Protein AF-A0A286UQ82-F1 (afdb_monomer)

Secondary structure (DSSP, 8-state):
--HHHHHHHHH-SSHHHHHHHHHHHHHHHHTT---GGG---TTS-THHHHIIIIIHHHHHHHHHHHHHSSS-HHHHHHHTS-S-----PPPPHHHHHHHHHHHHHHHHHHHHHHHHHHHHHHH-TT-HHHHHHHHHHHHHHHHHHHHHHHHHHHHHS-TTTTT-GGG--HHHHIIIIIHHHHHHHHHHHHTTTTS---------PPPEEEEEEEEEESSHHHHHHHHHHHHHHHHHS---SSEEEEEEEEEE--HHHH--SS-TTT---TTTTSS-TTTHHHHHHHHS---SS---EEPTTS-EEPPP-EEEEEGGGS-SSPPTTEEEEEEPPP----EEEEEPTT----SSTTSPTTPEEE---HHHHHHHHHH-TTSEEE---S-HHHHHHHHHSTT-S-SEEEEEHHHHHHTT-GGG--EEE-TTT-PBPTTTT-EEEEEETT-HHHHHHHTTT--HHHHHHHHHHHHHHHHH-SSS---EEEEEEEEE--S--SS--EEEEEEEEEE-TTSS-EEEEEEEEEE-SHHHHHHHHHHHHHHHIIIIIHHHHHHHHHHHHHHHHHHHT--

Nearest PDB structures (foldseek):
  5m6r-assembly2_B  TM=8.788E-01  e=2.287E-31  Homo sapiens
  5m6r-assembly1_A  TM=8.544E-01  e=2.993E-31  Homo sapiens
  5m7f-assembly1_A  TM=8.660E-01  e=1.868E-30  Homo sapiens
  7ccx-assembly1_A  TM=8.580E-01  e=1.033E-30  Homo sapiens
  5m7f-assembly2_B  TM=8.679E-01  e=3.202E-30  Homo sapiens

Solvent-accessible surface area (backbone atoms only — not comparable to full-atom values): 31325 Å² total; per-residue (Å²): 130,67,71,66,60,57,49,55,75,74,70,62,93,47,70,70,58,47,49,53,56,51,35,52,53,52,51,60,54,48,78,75,45,99,49,85,89,66,63,92,37,79,66,45,47,68,57,50,32,52,43,51,56,42,52,46,21,51,64,34,31,46,56,28,53,29,33,76,47,74,81,16,43,58,50,54,58,58,46,71,51,72,71,92,76,89,71,92,65,83,58,55,73,66,60,42,49,52,50,53,52,52,23,49,52,31,31,50,51,15,48,45,46,40,48,50,56,50,48,44,47,71,76,38,77,89,37,50,51,60,40,38,52,58,48,48,54,52,50,48,56,49,43,53,48,37,54,51,47,33,51,52,50,49,68,71,36,58,84,90,51,52,87,35,74,92,67,51,42,73,53,46,40,50,50,39,58,50,33,51,53,52,39,50,51,48,54,36,54,74,71,35,59,94,47,80,72,64,64,85,63,88,52,92,59,76,37,52,75,47,75,42,24,39,27,31,48,62,48,72,65,43,46,54,52,42,50,54,53,44,52,52,50,51,70,74,44,62,73,45,86,68,37,28,66,43,74,47,79,46,67,44,80,33,67,52,71,73,56,53,79,70,58,65,79,66,57,63,38,65,103,72,72,28,48,38,36,74,40,54,64,58,53,55,48,48,68,50,77,83,65,86,74,88,64,72,46,66,46,99,88,69,51,66,55,56,78,38,54,34,36,48,41,56,39,53,64,50,51,76,68,70,61,91,63,48,39,81,45,25,30,29,67,57,47,62,44,41,33,22,38,28,56,24,82,93,58,91,56,60,52,78,86,61,53,57,83,64,40,27,36,26,41,58,45,60,36,58,48,6,40,41,30,53,80,40,71,54,51,36,77,40,77,55,59,63,57,73,69,54,40,51,50,47,34,60,34,86,92,39,80,32,51,26,34,62,44,53,42,38,63,32,44,74,66,74,42,51,85,58,55,52,36,80,39,44,73,90,63,33,49,24,53,49,32,37,47,22,38,27,33,36,27,52,59,86,42,61,72,60,44,59,58,24,60,83,48,42,25,65,71,38,38,34,50,37,36,14,39,36,30,19,45,53,69,66,55,88,56,77,82,65,33,49,23,33,50,74,49,72,49,69,54,92,65,99,48,88,72,62,38,25,40,38,36,42,36,44,34,36,35,25,82,78,20,82,49,72,35,75,53,73,52,76,48,78,36,61,46,66,65,46,23,29,48,54,15,35,51,51,28,54,50,43,43,78,64,55,30,48,64,44,54,54,50,51,53,51,54,48,53,53,50,47,52,54,57,74,66,57,132

pLDDT: mean 84.74, std 16.94, range [31.83, 98.81]

Mean predicted aligned error: 15.9 Å

Sequence (571 aa):
MNDKWAHIFWHSRDFKTVYSEVNSLCNVMCDRRQSEFCSHFAALPGFYNLLFLHLEPISTILPAVFTWSFPGATWFFNELIPGDVSGAGSLDPRSSMAVMQLTNCYLLLGLISSLVFRAIRDALPNDPAAQERILGASLTALAIADVTHIIVTLIGLPPSIRFSPQLWNSMTHGNITTVIFLLSGRLAWFWGIGRKRMSSTSGSEAPVKLTYTLASRASQLAQIQTFGVRDTLAAAFPATPAHSYEFETSFMRTAGDKNQTQALYVIGGGTSGGKSLWTDELEAALLRPPQSAREVTTSEDGESTARVDMLVHCLKDMPTSLPEGCELGAILEREDPVDSLVVKEGLPYKSLDDLPDGSVVGTSSIRRVAQLRRHYPKLQFQDVRGNLNTRLAKLDAPGGPYSALILAKAGMVRLGKGDRLTADLGAPILYYAVGQAALAVEIRTGDSAVKALCLALNHRPTELKCRAERALLRVLEGGCSVPVGVHTEYIQTSAPEEPPRGTLTITGTVTSLDGKQHVEHTLKEDIGSPEDAETVGSKLATILVNTGAKEILEEITRDKAAKQAAEAAKP

InterPro domains:
  IPR000860 Porphobilinogen deaminase [PR00151] (256-276)
  IPR000860 Porphobilinogen deaminase [PR00151] (468-485)
  IPR000860 Porphobilinogen deaminase [PTHR11557] (213-560)
  IPR000860 Porphobilinogen deaminase [TIGR00212] (214-545)
  IPR022417 Porphobilinogen deaminase, N-terminal [PF01379] (214-451)
  IPR022418 Porphobilinogen deaminase, C-terminal [PF03900] (464-544)
  IPR022419 Porphobilinogen deaminase, dipyrromethane cofactor binding site [PS00533] (469-485)
  IPR036803 Porphobilinogen deaminase, C-terminal domain superfamily [G3DSA:3.30.160.40] (459-561)
  IPR036803 Porphobilinogen deaminase, C-terminal domain superfamily [SSF54782] (458-559)
  IPR056121 Domain of unknown function DUF7704 [PF24803] (42-194)

Radius of gyration: 38.7 Å; Cα contacts (8 Å, |Δi|>4): 881; chains: 1; bounding box: 87×51×114 Å

Structure (mmCIF, N/CA/C/O backbone):
data_AF-A0A286UQ82-F1
#
_entry.id   AF-A0A286UQ82-F1
#
loop_
_atom_site.group_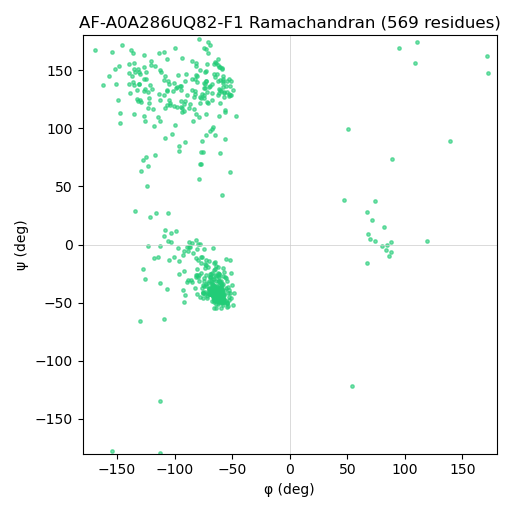PDB
_atom_site.id
_atom_site.type_symbol
_atom_site.label_atom_id
_atom_site.label_alt_id
_atom_site.label_comp_id
_atom_site.label_asym_id
_atom_site.label_entity_id
_atom_site.label_seq_id
_atom_site.pdbx_PDB_ins_code
_atom_site.Cartn_x
_atom_site.Cartn_y
_atom_site.Cartn_z
_atom_site.occupancy
_atom_site.B_iso_or_equiv
_atom_site.auth_seq_id
_atom_site.auth_comp_id
_atom_site.auth_asym_id
_atom_site.auth_atom_id
_atom_site.pdbx_PDB_model_num
ATOM 1 N N . MET A 1 1 ? 59.260 5.982 -42.348 1.00 38.00 1 MET A N 1
ATOM 2 C CA . MET A 1 1 ? 57.870 5.562 -42.061 1.00 38.00 1 MET A CA 1
ATOM 3 C C . MET A 1 1 ? 57.094 5.160 -43.321 1.00 38.00 1 MET A C 1
ATOM 5 O O . MET A 1 1 ? 56.106 4.473 -43.150 1.00 38.00 1 MET A O 1
ATOM 9 N N . ASN A 1 2 ? 57.536 5.486 -44.550 1.00 41.53 2 ASN A N 1
ATOM 10 C CA . ASN A 1 2 ? 56.749 5.252 -45.777 1.00 41.53 2 ASN A CA 1
ATOM 11 C C . ASN A 1 2 ? 56.875 3.851 -46.420 1.00 41.53 2 ASN A C 1
ATOM 13 O O . ASN A 1 2 ? 55.882 3.364 -46.948 1.00 41.53 2 ASN A O 1
ATOM 17 N N . ASP A 1 3 ? 58.010 3.148 -46.315 1.00 35.59 3 ASP A N 1
ATOM 18 C CA . ASP A 1 3 ? 58.195 1.901 -47.093 1.00 35.59 3 ASP A CA 1
ATOM 19 C C . ASP A 1 3 ? 57.484 0.663 -46.520 1.00 35.59 3 ASP A C 1
ATOM 21 O O . ASP A 1 3 ? 57.096 -0.236 -47.263 1.00 35.59 3 ASP A O 1
ATOM 25 N N . LYS A 1 4 ? 57.242 0.612 -45.202 1.00 42.62 4 LYS A N 1
ATOM 26 C CA . LYS A 1 4 ? 56.536 -0.523 -44.577 1.00 42.62 4 LYS A CA 1
ATOM 27 C C . LYS A 1 4 ? 55.039 -0.542 -44.892 1.00 42.62 4 LYS A C 1
ATOM 29 O O . LYS A 1 4 ? 54.479 -1.617 -45.064 1.00 42.62 4 LYS A O 1
ATOM 34 N N . TRP A 1 5 ? 54.397 0.622 -44.996 1.00 39.47 5 TRP A N 1
ATOM 35 C CA . TRP A 1 5 ? 52.961 0.703 -45.286 1.00 39.47 5 TRP A CA 1
ATOM 36 C C . TRP A 1 5 ? 52.648 0.294 -46.726 1.00 39.47 5 TRP A C 1
ATOM 38 O O . TRP A 1 5 ? 51.715 -0.471 -46.948 1.00 39.47 5 TRP A O 1
ATOM 48 N N . ALA A 1 6 ? 53.467 0.719 -47.693 1.00 38.84 6 ALA A N 1
ATOM 49 C CA . ALA A 1 6 ? 53.291 0.323 -49.089 1.00 38.84 6 ALA A CA 1
ATOM 50 C C . ALA A 1 6 ? 53.442 -1.199 -49.284 1.00 38.84 6 ALA A C 1
ATOM 52 O O . ALA A 1 6 ? 52.668 -1.809 -50.019 1.00 38.84 6 ALA A O 1
ATOM 53 N N . HIS A 1 7 ? 54.381 -1.832 -48.573 1.00 41.69 7 HIS A N 1
ATOM 54 C CA . HIS A 1 7 ? 54.649 -3.266 -48.706 1.00 41.69 7 HIS A CA 1
ATOM 55 C C . HIS A 1 7 ? 53.549 -4.162 -48.093 1.00 41.69 7 HIS A C 1
ATOM 57 O O . HIS A 1 7 ? 53.258 -5.228 -48.633 1.00 41.69 7 HIS A O 1
ATOM 63 N N . ILE A 1 8 ? 52.902 -3.733 -46.999 1.00 46.38 8 ILE A N 1
ATOM 64 C CA . ILE A 1 8 ? 51.798 -4.474 -46.350 1.00 46.38 8 ILE A CA 1
ATOM 65 C C . ILE A 1 8 ? 50.547 -4.503 -47.245 1.00 46.38 8 ILE A C 1
ATOM 67 O O . ILE A 1 8 ? 49.875 -5.533 -47.349 1.00 46.38 8 ILE A O 1
ATOM 71 N N . PHE A 1 9 ? 50.256 -3.391 -47.926 1.00 39.50 9 PHE A N 1
ATOM 72 C CA . PHE A 1 9 ? 49.055 -3.238 -48.750 1.00 39.50 9 PHE A CA 1
ATOM 73 C C . PHE A 1 9 ? 49.170 -3.848 -50.156 1.00 39.50 9 PHE A C 1
ATOM 75 O O . PHE A 1 9 ? 48.154 -4.267 -50.703 1.00 39.50 9 PHE A O 1
ATOM 82 N N . TRP A 1 10 ? 50.374 -3.929 -50.738 1.00 39.66 10 TRP A N 1
ATOM 83 C CA . TRP A 1 10 ? 50.552 -4.365 -52.133 1.00 39.66 10 TRP A CA 1
ATOM 84 C C . TRP A 1 10 ? 51.091 -5.794 -52.323 1.00 39.66 10 TRP A C 1
ATOM 86 O O . TRP A 1 10 ? 51.059 -6.289 -53.449 1.00 39.66 10 TRP A O 1
ATOM 96 N N . HIS A 1 11 ? 51.617 -6.472 -51.291 1.00 41.62 11 HIS A N 1
ATOM 97 C CA . HIS A 1 11 ? 52.274 -7.794 -51.439 1.00 41.62 11 HIS A CA 1
ATOM 98 C C . HIS A 1 11 ? 51.679 -8.933 -50.590 1.00 41.62 11 HIS A C 1
ATOM 100 O O . HIS A 1 11 ? 52.129 -10.077 -50.688 1.00 41.62 11 HIS A O 1
ATOM 106 N N . SER A 1 12 ? 50.657 -8.670 -49.779 1.00 41.25 12 SER A N 1
ATOM 107 C CA . SER A 1 12 ? 49.993 -9.682 -48.952 1.00 41.25 12 SER A CA 1
ATOM 108 C C . SER A 1 12 ? 48.899 -10.426 -49.740 1.00 41.25 12 SER A C 1
ATOM 110 O O . SER A 1 12 ? 48.103 -9.826 -50.456 1.00 41.25 12 SER A O 1
ATOM 112 N N . ARG A 1 13 ? 48.876 -11.766 -49.647 1.00 47.00 13 ARG A N 1
ATOM 113 C CA . ARG A 1 13 ? 47.967 -12.639 -50.426 1.00 47.00 13 ARG A CA 1
ATOM 114 C C . ARG A 1 13 ? 46.630 -12.971 -49.736 1.00 47.00 13 ARG A C 1
ATOM 116 O O . ARG A 1 13 ? 45.788 -13.595 -50.372 1.00 47.00 13 ARG A O 1
ATOM 123 N N . ASP A 1 14 ? 46.414 -12.568 -48.481 1.00 51.41 14 ASP A N 1
ATOM 124 C CA . ASP A 1 14 ? 45.139 -12.747 -47.764 1.00 51.41 14 ASP A CA 1
ATOM 125 C C . ASP A 1 14 ? 44.932 -11.635 -46.712 1.00 51.41 14 ASP A C 1
ATOM 127 O O . ASP A 1 14 ? 45.851 -11.261 -45.975 1.00 51.41 14 ASP A O 1
ATOM 131 N N . PHE A 1 15 ? 43.699 -11.126 -46.625 1.00 53.34 15 PHE A N 1
ATOM 132 C CA . PHE A 1 15 ? 43.232 -10.088 -45.701 1.00 53.34 15 PHE A CA 1
ATOM 133 C C . PHE A 1 15 ? 43.513 -10.434 -44.230 1.00 53.34 15 PHE A C 1
ATOM 135 O O . PHE A 1 15 ? 43.789 -9.545 -43.425 1.00 53.34 15 PHE A O 1
ATOM 142 N N . LYS A 1 16 ? 43.506 -11.725 -43.867 1.00 53.94 16 LYS A N 1
ATOM 143 C CA . LYS A 1 16 ? 43.851 -12.178 -42.506 1.00 53.94 16 LYS A CA 1
ATOM 144 C C . LYS A 1 16 ? 45.276 -11.804 -42.092 1.00 53.94 16 LYS A C 1
ATOM 146 O O . LYS A 1 16 ? 45.497 -11.452 -40.933 1.00 53.94 16 LYS A O 1
ATOM 151 N N . THR A 1 17 ? 46.229 -11.855 -43.020 1.00 58.38 17 THR A N 1
ATOM 152 C CA . THR A 1 17 ? 47.634 -11.513 -42.756 1.00 58.38 17 THR A CA 1
ATOM 153 C C . THR A 1 17 ? 47.796 -10.006 -42.568 1.00 58.38 17 THR A C 1
ATOM 155 O O . THR A 1 17 ? 48.399 -9.581 -41.585 1.00 58.38 17 THR A O 1
ATOM 158 N N . VAL A 1 18 ? 47.155 -9.201 -43.427 1.00 59.84 18 VAL A N 1
ATOM 159 C CA . VAL A 1 18 ? 47.114 -7.730 -43.298 1.00 59.84 18 VAL A CA 1
ATOM 160 C C . VAL A 1 18 ? 46.489 -7.315 -41.972 1.00 59.84 18 VAL A C 1
ATOM 162 O O . VAL A 1 18 ? 47.053 -6.499 -41.247 1.00 59.84 18 VAL A O 1
ATOM 165 N N . TYR A 1 19 ? 45.353 -7.921 -41.620 1.00 60.97 19 TYR A N 1
ATOM 166 C CA . TYR A 1 19 ? 44.682 -7.674 -40.349 1.00 60.97 19 TYR A CA 1
ATOM 167 C C . TYR A 1 19 ? 45.608 -7.962 -39.162 1.00 60.97 19 TYR A C 1
ATOM 169 O O . TYR A 1 19 ? 45.726 -7.136 -38.263 1.00 60.97 19 TYR A O 1
ATOM 177 N N . SER A 1 20 ? 46.292 -9.111 -39.157 1.00 59.41 20 SER A N 1
ATOM 178 C CA . SER A 1 20 ? 47.187 -9.504 -38.063 1.00 59.41 20 SER A CA 1
ATOM 179 C C . SER A 1 20 ? 48.362 -8.536 -37.884 1.00 59.41 20 SER A C 1
ATOM 181 O O . SER A 1 20 ? 48.696 -8.176 -36.753 1.00 59.41 20 SER A O 1
ATOM 183 N N . GLU A 1 21 ? 48.985 -8.093 -38.977 1.00 65.12 21 GLU A N 1
ATOM 184 C CA . GLU A 1 21 ? 50.125 -7.168 -38.937 1.00 65.12 21 GLU A CA 1
ATOM 185 C C . GLU A 1 21 ? 49.711 -5.755 -38.504 1.00 65.12 21 GLU A C 1
ATOM 187 O O . GLU A 1 21 ? 50.364 -5.152 -37.647 1.00 65.12 21 GLU A O 1
ATOM 192 N N . VAL A 1 22 ? 48.588 -5.249 -39.022 1.00 61.69 22 VAL A N 1
ATOM 193 C CA . VAL A 1 22 ? 48.052 -3.931 -38.647 1.00 61.69 22 VAL A CA 1
ATOM 194 C C . VAL A 1 22 ? 47.543 -3.937 -37.205 1.00 61.69 22 VAL A C 1
ATOM 196 O O . VAL A 1 22 ? 47.832 -3.011 -36.451 1.00 61.69 22 VAL A O 1
ATOM 199 N N . ASN A 1 23 ? 46.859 -4.999 -36.772 1.00 62.12 23 ASN A N 1
ATOM 200 C CA . ASN A 1 23 ? 46.368 -5.123 -35.399 1.00 62.12 23 ASN A CA 1
ATOM 201 C C . ASN A 1 23 ? 47.522 -5.226 -34.383 1.00 62.12 23 ASN A C 1
ATOM 203 O O . ASN A 1 23 ? 47.441 -4.651 -33.300 1.00 62.12 23 ASN A O 1
ATOM 207 N N . SER A 1 24 ? 48.625 -5.891 -34.747 1.00 59.91 24 SER A N 1
ATOM 208 C CA . SER A 1 24 ? 49.860 -5.909 -33.949 1.00 59.91 24 SER A CA 1
ATOM 209 C C . SER A 1 24 ? 50.455 -4.502 -33.785 1.00 59.91 24 SER A C 1
ATOM 211 O O . SER A 1 24 ? 50.777 -4.089 -32.671 1.00 59.91 24 SER A O 1
ATOM 213 N N . LEU A 1 25 ? 50.514 -3.714 -34.864 1.00 58.75 25 LEU A N 1
ATOM 214 C CA . LEU A 1 25 ? 50.971 -2.318 -34.824 1.00 58.75 25 LEU A CA 1
ATOM 215 C C . LEU A 1 25 ? 50.045 -1.414 -33.990 1.00 58.75 25 LEU A C 1
ATOM 217 O O . LEU A 1 25 ? 50.539 -0.604 -33.205 1.00 58.75 25 LEU A O 1
ATOM 221 N N . CYS A 1 26 ? 48.723 -1.574 -34.106 1.00 56.38 26 CYS A N 1
ATOM 222 C CA . CYS A 1 26 ? 47.745 -0.841 -33.296 1.00 56.38 26 CYS A CA 1
ATOM 223 C C . CYS A 1 26 ? 47.884 -1.158 -31.798 1.00 56.38 26 CYS A C 1
ATOM 225 O O . CYS A 1 26 ? 47.871 -0.242 -30.976 1.00 56.38 26 CYS A O 1
ATOM 227 N N . ASN A 1 27 ? 48.096 -2.430 -31.442 1.00 54.59 27 ASN A N 1
ATOM 228 C CA . ASN A 1 27 ? 48.325 -2.844 -30.055 1.00 54.59 27 ASN A CA 1
ATOM 229 C C . ASN A 1 27 ? 49.624 -2.246 -29.485 1.00 54.59 27 ASN A C 1
ATOM 231 O O . ASN A 1 27 ? 49.623 -1.739 -28.366 1.00 54.59 27 ASN A O 1
ATOM 235 N N . VAL A 1 28 ? 50.706 -2.209 -30.275 1.00 54.47 28 VAL A N 1
ATOM 236 C CA . VAL A 1 28 ? 51.981 -1.567 -29.889 1.00 54.47 28 VAL A CA 1
ATOM 237 C C . VAL A 1 28 ? 51.830 -0.049 -29.686 1.00 54.47 28 VAL A C 1
ATOM 239 O O . VAL A 1 28 ? 52.529 0.537 -28.856 1.00 54.47 28 VAL A O 1
ATOM 242 N N . MET A 1 29 ? 50.921 0.604 -30.417 1.00 46.66 29 MET A N 1
ATOM 243 C CA . MET A 1 29 ? 50.613 2.029 -30.238 1.00 46.66 29 MET A CA 1
ATOM 244 C C . MET A 1 29 ? 49.757 2.306 -28.989 1.00 46.66 29 MET A C 1
ATOM 246 O O . MET A 1 29 ? 49.991 3.324 -28.338 1.00 46.66 29 MET A O 1
ATOM 250 N N . CYS A 1 30 ? 48.831 1.410 -28.620 1.00 48.66 30 CYS A N 1
ATOM 251 C CA . CYS A 1 30 ? 48.037 1.523 -27.384 1.00 48.66 30 CYS A CA 1
ATOM 252 C C . CYS A 1 30 ? 48.893 1.365 -26.114 1.00 48.66 30 CYS A C 1
ATOM 254 O O . CYS A 1 30 ? 48.684 2.091 -25.147 1.00 48.66 30 CYS A O 1
ATOM 256 N N . ASP A 1 31 ? 49.892 0.477 -26.125 1.00 47.00 31 ASP A N 1
ATOM 257 C CA . ASP A 1 31 ? 50.702 0.160 -24.935 1.00 47.00 31 ASP A CA 1
ATOM 258 C C . ASP A 1 31 ? 51.701 1.279 -24.552 1.00 47.00 31 ASP A C 1
ATOM 260 O O . ASP A 1 31 ? 52.210 1.338 -23.435 1.00 47.00 31 ASP A O 1
ATOM 264 N N . ARG A 1 32 ? 51.989 2.216 -25.473 1.00 47.47 32 ARG A N 1
ATOM 265 C CA . ARG A 1 32 ? 52.981 3.296 -25.272 1.00 47.47 32 ARG A CA 1
ATOM 266 C C . ARG A 1 32 ? 52.403 4.664 -24.900 1.00 47.47 32 ARG A C 1
ATOM 268 O O . ARG A 1 32 ? 53.178 5.549 -24.537 1.00 47.47 32 ARG A O 1
ATOM 275 N N . ARG A 1 33 ? 51.086 4.878 -24.987 1.00 42.44 33 ARG A N 1
ATOM 276 C CA . ARG A 1 33 ? 50.417 6.114 -24.534 1.00 42.44 33 ARG A CA 1
ATOM 277 C C . ARG A 1 33 ? 49.015 5.782 -24.029 1.00 42.44 33 ARG A C 1
ATOM 279 O O . ARG A 1 33 ? 48.147 5.466 -24.837 1.00 42.44 33 ARG A O 1
ATOM 286 N N . GLN A 1 34 ? 48.778 5.941 -22.723 1.00 43.06 34 GLN A N 1
ATOM 287 C CA . GLN A 1 34 ? 47.429 6.070 -22.155 1.00 43.06 34 GLN A CA 1
ATOM 288 C C . GLN A 1 34 ? 46.719 7.248 -22.844 1.00 43.06 34 GLN A C 1
ATOM 290 O O . GLN A 1 34 ? 46.883 8.399 -22.454 1.00 43.06 34 GLN A O 1
ATOM 295 N N . SER A 1 35 ? 46.001 6.982 -23.930 1.00 40.84 35 SER A N 1
ATOM 296 C CA . SER A 1 35 ? 45.290 7.990 -24.714 1.00 40.84 35 SER A CA 1
ATOM 297 C C . SER A 1 35 ? 43.895 7.484 -25.057 1.00 40.84 35 SER A C 1
ATOM 299 O O . SER A 1 35 ? 43.681 6.278 -25.195 1.00 40.84 35 SER A O 1
ATOM 301 N N . GLU A 1 36 ? 42.950 8.412 -25.209 1.00 43.34 36 GLU A N 1
ATOM 302 C CA . GLU A 1 36 ? 41.527 8.184 -25.515 1.00 43.34 36 GLU A CA 1
ATOM 303 C C . GLU A 1 36 ? 41.261 7.282 -26.739 1.00 43.34 36 GLU A C 1
ATOM 305 O O . GLU A 1 36 ? 40.150 6.780 -26.904 1.00 43.34 36 GLU A O 1
ATOM 310 N N . PHE A 1 37 ? 42.277 7.009 -27.565 1.00 42.56 37 PHE A N 1
ATOM 311 C CA . PHE A 1 37 ? 42.240 6.023 -28.651 1.00 42.56 37 PHE A CA 1
ATOM 312 C C . PHE A 1 37 ? 42.003 4.579 -28.181 1.00 42.56 37 PHE A C 1
ATOM 314 O O . PHE A 1 37 ? 41.588 3.742 -28.977 1.00 42.56 37 PHE A O 1
ATOM 321 N N . CYS A 1 38 ? 42.241 4.281 -26.901 1.00 44.94 38 CYS A N 1
ATOM 322 C CA . CYS A 1 38 ? 42.129 2.937 -26.334 1.00 44.94 38 CYS A CA 1
ATOM 323 C C . CYS A 1 38 ? 40.863 2.756 -25.462 1.00 44.94 38 CYS A C 1
ATOM 325 O O . CYS A 1 38 ? 40.851 1.952 -24.531 1.00 44.94 38 CYS A O 1
ATOM 327 N N . SER A 1 39 ? 39.783 3.508 -25.725 1.00 52.94 39 SER A N 1
ATOM 328 C CA . SER A 1 39 ? 38.489 3.263 -25.067 1.00 52.94 39 SER A CA 1
ATOM 329 C C . SER A 1 39 ? 37.975 1.862 -25.423 1.00 52.94 39 SER A C 1
ATOM 331 O O . SER A 1 39 ? 37.923 1.519 -26.607 1.00 52.94 39 SER A O 1
ATOM 333 N N . HIS A 1 40 ? 37.573 1.064 -24.432 1.00 63.44 40 HIS A N 1
ATOM 334 C CA . HIS A 1 40 ? 37.078 -0.298 -24.642 1.00 63.44 40 HIS A CA 1
ATOM 335 C C . HIS A 1 40 ? 35.759 -0.286 -25.439 1.00 63.44 40 HIS A C 1
ATOM 337 O O . HIS A 1 40 ? 34.685 -0.119 -24.872 1.00 63.44 40 HIS A O 1
ATOM 343 N N . PHE A 1 41 ? 35.832 -0.441 -26.766 1.00 77.62 41 PHE A N 1
ATOM 344 C CA . PHE A 1 41 ? 34.660 -0.572 -27.634 1.00 77.62 41 PHE A CA 1
ATOM 345 C C . PHE A 1 41 ? 34.557 -2.007 -28.148 1.00 77.62 41 PHE A C 1
ATOM 347 O O . PHE A 1 41 ? 35.132 -2.369 -29.174 1.00 77.62 41 PHE A O 1
ATOM 354 N N . ALA A 1 42 ? 33.823 -2.833 -27.408 1.00 78.88 42 ALA A N 1
ATOM 355 C CA . ALA A 1 42 ? 33.765 -4.273 -27.635 1.00 78.88 42 ALA A CA 1
ATOM 356 C C . ALA A 1 42 ? 33.243 -4.657 -29.036 1.00 78.88 42 ALA A C 1
ATOM 358 O O . ALA A 1 42 ? 33.724 -5.624 -29.626 1.00 78.88 42 ALA A O 1
ATOM 359 N N . ALA A 1 43 ? 32.304 -3.883 -29.592 1.00 83.50 43 ALA A N 1
ATOM 360 C CA . ALA A 1 43 ? 31.719 -4.142 -30.910 1.00 83.50 43 ALA A CA 1
ATOM 361 C C . ALA A 1 43 ? 32.584 -3.670 -32.105 1.00 83.50 43 ALA A C 1
ATOM 363 O O . ALA A 1 43 ? 32.449 -4.204 -33.211 1.00 83.50 43 ALA A O 1
ATOM 364 N N . LEU A 1 44 ? 33.511 -2.726 -31.895 1.00 85.75 44 LEU A N 1
ATOM 365 C CA . LEU A 1 44 ? 34.484 -2.252 -32.892 1.00 85.75 44 LEU A CA 1
ATOM 366 C C . LEU A 1 44 ? 35.914 -2.324 -32.329 1.00 85.75 44 LEU A C 1
ATOM 368 O O . LEU A 1 44 ? 36.501 -1.289 -32.005 1.00 85.75 44 LEU A O 1
ATOM 372 N N . PRO A 1 45 ? 36.493 -3.531 -32.195 1.00 85.62 45 PRO A N 1
ATOM 373 C CA . PRO A 1 45 ? 37.821 -3.692 -31.620 1.00 85.62 45 PRO A CA 1
ATOM 374 C C . PRO A 1 45 ? 38.940 -3.414 -32.636 1.00 85.62 45 PRO A C 1
ATOM 376 O O . PRO A 1 45 ? 38.780 -3.621 -33.843 1.00 85.62 45 PRO A O 1
ATOM 379 N N . GLY A 1 46 ? 40.106 -3.009 -32.122 1.00 84.94 46 GLY A N 1
ATOM 380 C CA . GLY A 1 46 ? 41.379 -3.001 -32.851 1.00 84.94 46 GLY A CA 1
ATOM 381 C C . GLY A 1 46 ? 41.331 -2.248 -34.183 1.00 84.94 46 GLY A C 1
ATOM 382 O O . GLY A 1 46 ? 40.995 -1.066 -34.233 1.00 84.94 46 GLY A O 1
ATOM 383 N N . PHE A 1 47 ? 41.653 -2.945 -35.275 1.00 85.75 47 PHE A N 1
ATOM 384 C CA . PHE A 1 47 ? 41.664 -2.380 -36.629 1.00 85.75 47 PHE A CA 1
ATOM 385 C C . PHE A 1 47 ? 40.328 -1.742 -37.047 1.00 85.75 47 PHE A C 1
ATOM 387 O O . PHE A 1 47 ? 40.334 -0.697 -37.695 1.00 85.75 47 PHE A O 1
ATOM 394 N N . TYR A 1 48 ? 39.184 -2.313 -36.654 1.00 89.81 48 TYR A N 1
ATOM 395 C CA . TYR A 1 48 ? 37.874 -1.756 -37.012 1.00 89.81 48 TYR A CA 1
ATOM 396 C C . TYR A 1 48 ? 37.608 -0.413 -36.340 1.00 89.81 48 TYR A C 1
ATOM 398 O O . TYR A 1 48 ? 36.971 0.453 -36.935 1.00 89.81 48 TYR A O 1
ATOM 406 N N . ASN A 1 49 ? 38.133 -0.230 -35.126 1.00 87.88 49 ASN A N 1
ATOM 407 C CA . ASN A 1 49 ? 38.098 1.048 -34.428 1.00 87.88 49 ASN A CA 1
ATOM 408 C C . ASN A 1 49 ? 38.815 2.119 -35.257 1.00 87.88 49 ASN A C 1
ATOM 410 O O . ASN A 1 49 ? 38.221 3.124 -35.637 1.00 87.88 49 ASN A O 1
ATOM 414 N N . LEU A 1 50 ? 40.072 1.850 -35.621 1.00 88.31 50 LEU A N 1
ATOM 415 C CA . LEU A 1 50 ? 40.883 2.759 -36.425 1.00 88.31 50 LEU A CA 1
ATOM 416 C C . LEU A 1 50 ? 40.221 3.060 -37.775 1.00 88.31 50 LEU A C 1
ATOM 418 O O . LEU A 1 50 ? 40.154 4.217 -38.192 1.00 88.31 50 LEU A O 1
ATOM 422 N N . LEU A 1 51 ? 39.719 2.027 -38.450 1.00 90.56 51 LEU A N 1
ATOM 423 C CA . LEU A 1 51 ? 39.133 2.167 -39.773 1.00 90.56 51 LEU A CA 1
ATOM 424 C C . LEU A 1 51 ? 37.850 3.006 -39.742 1.00 90.56 51 LEU A C 1
ATOM 426 O O . LEU A 1 51 ? 37.773 4.012 -40.442 1.00 90.56 51 LEU A O 1
ATOM 430 N N . PHE A 1 52 ? 36.871 2.629 -38.917 1.00 91.25 52 PHE A N 1
ATOM 431 C CA . PHE A 1 52 ? 35.519 3.193 -38.987 1.00 91.25 52 PHE A CA 1
ATOM 432 C C . PHE A 1 52 ? 35.289 4.415 -38.092 1.00 91.25 52 PHE A C 1
ATOM 434 O O . PHE A 1 52 ? 34.410 5.217 -38.392 1.00 91.25 52 PHE A O 1
ATOM 441 N N . LEU A 1 53 ? 36.070 4.609 -37.022 1.00 89.00 53 LEU A N 1
ATOM 442 C CA . LEU A 1 53 ? 35.932 5.790 -36.150 1.00 89.00 53 LEU A CA 1
ATOM 443 C C . LEU A 1 53 ? 36.892 6.925 -36.486 1.00 89.00 53 LEU A C 1
ATOM 445 O O . LEU A 1 53 ? 36.716 8.038 -35.975 1.00 89.00 53 LEU A O 1
ATOM 449 N N . HIS A 1 54 ? 37.912 6.652 -37.301 1.00 88.25 54 HIS A N 1
ATOM 450 C CA . HIS A 1 54 ? 38.952 7.625 -37.610 1.00 88.25 54 HIS A CA 1
ATOM 451 C C . HIS A 1 54 ? 39.193 7.749 -39.112 1.00 88.25 54 HIS A C 1
ATOM 453 O O . HIS A 1 54 ? 38.898 8.801 -39.674 1.00 88.25 54 HIS A O 1
ATOM 459 N N . LEU A 1 55 ? 39.696 6.703 -39.776 1.00 90.62 55 LEU A N 1
ATOM 460 C CA . LEU A 1 55 ? 40.126 6.813 -41.175 1.00 90.62 55 LEU A CA 1
ATOM 461 C C . LEU A 1 55 ? 38.967 7.123 -42.126 1.00 90.62 55 LEU A C 1
ATOM 463 O O . LEU A 1 55 ? 39.071 8.042 -42.939 1.00 90.62 55 LEU A O 1
ATOM 467 N N . GLU A 1 56 ? 37.856 6.401 -42.000 1.00 92.75 56 GLU A N 1
ATOM 468 C CA . GLU A 1 56 ? 36.677 6.622 -42.832 1.00 92.75 56 GLU A CA 1
ATOM 469 C C . GLU A 1 56 ? 36.063 8.014 -42.606 1.00 92.75 56 GLU A C 1
ATOM 471 O O . GLU A 1 56 ? 35.989 8.763 -43.585 1.00 92.75 56 GLU A O 1
ATOM 476 N N . PRO A 1 57 ? 35.718 8.435 -41.368 1.00 92.75 57 PRO A N 1
ATOM 477 C CA . PRO A 1 57 ? 35.226 9.787 -41.122 1.00 92.75 57 PRO A CA 1
ATOM 478 C C . PRO A 1 57 ? 36.132 10.868 -41.706 1.00 92.75 57 PRO A C 1
ATOM 480 O O . PRO A 1 57 ? 35.648 11.744 -42.418 1.00 92.75 57 PRO A O 1
ATOM 483 N N . ILE A 1 58 ? 37.450 10.773 -41.502 1.00 90.69 58 ILE A N 1
ATOM 484 C CA . ILE A 1 58 ? 38.408 11.729 -42.074 1.00 90.69 58 ILE A CA 1
ATOM 485 C C . ILE A 1 58 ? 38.291 11.756 -43.603 1.00 90.69 58 ILE A C 1
ATOM 487 O O . ILE A 1 58 ? 38.150 12.831 -44.184 1.00 90.69 58 ILE A O 1
ATOM 491 N N . SER A 1 59 ? 38.286 10.590 -44.257 1.00 91.00 59 SER A N 1
ATOM 492 C CA . SER A 1 59 ? 38.193 10.505 -45.720 1.00 91.00 59 SER A CA 1
ATOM 493 C C . SER A 1 59 ? 36.894 11.098 -46.284 1.00 91.00 59 SER A C 1
ATOM 495 O O . SER A 1 59 ? 36.925 11.725 -47.338 1.00 91.00 59 SER A O 1
ATOM 497 N N . THR A 1 60 ? 35.776 10.968 -45.563 1.00 90.62 60 THR A N 1
ATOM 498 C CA . THR A 1 60 ? 34.465 11.508 -45.974 1.00 90.62 60 THR A CA 1
ATOM 499 C C . THR A 1 60 ? 34.297 13.001 -45.677 1.00 90.62 60 THR A C 1
ATOM 501 O O . THR A 1 60 ? 33.576 13.696 -46.387 1.00 90.62 60 THR A O 1
ATOM 504 N N . ILE A 1 61 ? 35.003 13.535 -44.675 1.00 93.00 61 ILE A N 1
ATOM 505 C CA . ILE A 1 61 ? 34.932 14.955 -44.294 1.00 93.00 61 ILE A CA 1
ATOM 506 C C . ILE A 1 61 ? 35.822 15.826 -45.191 1.00 93.00 61 ILE A C 1
ATOM 508 O O . ILE A 1 61 ? 35.440 16.944 -45.543 1.00 93.00 61 ILE A O 1
ATOM 512 N N . LEU A 1 62 ? 37.000 15.330 -45.584 1.00 91.00 62 LEU A N 1
ATOM 513 C CA . LEU A 1 62 ? 37.979 16.090 -46.373 1.00 91.00 62 LEU A CA 1
ATOM 514 C C . LEU A 1 62 ? 37.418 16.706 -47.674 1.00 91.00 62 LEU A C 1
ATOM 516 O O . LEU A 1 62 ? 37.712 17.877 -47.925 1.00 91.00 62 LEU A O 1
ATOM 520 N N . PRO A 1 63 ? 36.578 16.015 -48.473 1.00 89.75 63 PRO A N 1
ATOM 521 C CA . PRO A 1 63 ? 35.907 16.603 -49.633 1.00 89.75 63 PRO A CA 1
ATOM 522 C C . PRO A 1 63 ? 35.155 17.908 -49.347 1.00 89.75 63 PRO A C 1
ATOM 524 O O . PRO A 1 63 ? 35.244 18.845 -50.140 1.00 89.75 63 PRO A O 1
ATOM 527 N N . ALA A 1 64 ? 34.449 17.998 -48.215 1.00 91.62 64 ALA A N 1
ATOM 528 C CA . ALA A 1 64 ? 33.739 19.213 -47.811 1.00 91.62 64 ALA A CA 1
ATOM 529 C C . ALA A 1 64 ? 34.710 20.352 -47.512 1.00 91.62 64 ALA A C 1
ATOM 531 O O . ALA A 1 64 ? 34.528 21.467 -47.995 1.00 91.62 64 ALA A O 1
ATOM 532 N N . VAL A 1 65 ? 35.793 20.050 -46.792 1.00 89.69 65 VAL A N 1
ATOM 533 C CA . VAL A 1 65 ? 36.835 21.031 -46.467 1.00 89.69 65 VAL A CA 1
ATOM 534 C C . VAL A 1 65 ? 37.478 21.585 -47.741 1.00 89.69 65 VAL A C 1
ATOM 536 O O . VAL A 1 65 ? 37.572 22.802 -47.893 1.00 89.69 65 VAL A O 1
ATOM 539 N N . PHE A 1 66 ? 37.866 20.715 -48.678 1.00 89.56 66 PHE A N 1
ATOM 540 C CA . PHE A 1 66 ? 38.488 21.129 -49.940 1.00 89.56 66 PHE A CA 1
ATOM 541 C C . PHE A 1 66 ? 37.531 21.885 -50.859 1.00 89.56 66 PHE A C 1
ATOM 543 O O . PHE A 1 66 ? 37.960 22.812 -51.541 1.00 89.56 66 PHE A O 1
ATOM 550 N N . THR A 1 67 ? 36.245 21.533 -50.854 1.00 89.94 67 THR A N 1
ATOM 551 C CA . THR A 1 67 ? 35.224 22.190 -51.684 1.00 89.94 67 THR A CA 1
ATOM 552 C C . THR A 1 67 ? 34.855 23.576 -51.162 1.00 89.94 67 THR A C 1
ATOM 554 O O . THR A 1 67 ? 34.680 24.498 -51.958 1.00 89.94 67 THR A O 1
ATOM 557 N N . TRP A 1 68 ? 34.737 23.739 -49.841 1.00 87.06 68 TRP A N 1
ATOM 558 C CA . TRP A 1 68 ? 34.383 25.015 -49.205 1.00 87.06 68 TRP A CA 1
ATOM 559 C C . TRP A 1 68 ? 35.555 25.984 -49.090 1.00 87.06 68 TRP A C 1
ATOM 561 O O . TRP A 1 68 ? 35.346 27.193 -49.036 1.00 87.06 68 TRP A O 1
ATOM 571 N N . SER A 1 69 ? 36.770 25.446 -49.014 1.00 87.75 69 SER A N 1
ATOM 572 C CA . SER A 1 69 ? 37.997 26.223 -48.854 1.00 87.75 69 SER A CA 1
ATOM 573 C C . SER A 1 69 ? 38.851 26.115 -50.121 1.00 87.75 69 SER A C 1
ATOM 575 O O . SER A 1 69 ? 38.354 26.255 -51.234 1.00 87.75 69 SER A O 1
ATOM 577 N N . PHE A 1 70 ? 40.152 25.881 -49.964 1.00 82.81 70 PHE A N 1
ATOM 578 C CA . PHE A 1 70 ? 41.073 25.600 -51.053 1.00 82.81 70 PHE A CA 1
ATOM 579 C C . PHE A 1 70 ? 41.212 24.075 -51.230 1.00 82.81 70 PHE A C 1
ATOM 581 O O . PHE A 1 70 ? 41.372 23.391 -50.213 1.00 82.81 70 PHE A O 1
ATOM 588 N N . PRO A 1 71 ? 41.193 23.526 -52.465 1.00 85.38 71 PRO A N 1
ATOM 589 C CA . PRO A 1 71 ? 41.263 24.215 -53.767 1.00 85.38 71 PRO A CA 1
ATOM 590 C C . PRO A 1 71 ? 39.924 24.702 -54.368 1.00 85.38 71 PRO A C 1
ATOM 592 O O . PRO A 1 71 ? 39.930 25.347 -55.416 1.00 85.38 71 PRO A O 1
ATOM 595 N N . GLY A 1 72 ? 38.789 24.436 -53.716 1.00 88.31 72 GLY A N 1
ATOM 596 C CA . GLY A 1 72 ? 37.462 24.955 -54.070 1.00 88.31 72 GLY A CA 1
ATOM 597 C C . GLY A 1 72 ? 36.615 24.031 -54.955 1.00 88.31 72 GLY A C 1
ATOM 598 O O . GLY A 1 72 ? 37.091 23.040 -55.512 1.00 88.31 72 GLY A O 1
ATOM 599 N N . ALA A 1 73 ? 35.332 24.375 -55.110 1.00 89.31 73 ALA A N 1
ATOM 600 C CA . ALA A 1 73 ? 34.342 23.560 -55.825 1.00 89.31 73 ALA A CA 1
ATOM 601 C C . ALA A 1 73 ? 34.686 23.282 -57.299 1.00 89.31 73 ALA A C 1
ATOM 603 O O . ALA A 1 73 ? 34.450 22.176 -57.781 1.00 89.31 73 ALA A O 1
ATOM 604 N N . THR A 1 74 ? 35.282 24.246 -58.008 1.00 88.25 74 THR A N 1
ATOM 605 C CA . THR A 1 74 ? 35.710 24.067 -59.407 1.00 88.25 74 THR A CA 1
ATOM 606 C C . THR A 1 74 ? 36.781 22.990 -59.545 1.00 88.25 74 THR A C 1
ATOM 608 O O . THR A 1 74 ? 36.704 22.159 -60.445 1.00 88.25 74 THR A O 1
ATOM 611 N N . TRP A 1 75 ? 37.765 22.972 -58.641 1.00 88.12 75 TRP A N 1
ATOM 612 C CA . TRP A 1 75 ? 38.786 21.928 -58.635 1.00 88.12 75 TRP A CA 1
ATOM 613 C C . TRP A 1 75 ? 38.167 20.566 -58.328 1.00 88.12 75 TRP A C 1
ATOM 615 O O . TRP A 1 75 ? 38.392 19.615 -59.070 1.00 88.12 75 TRP A O 1
ATOM 625 N N . PHE A 1 76 ? 37.326 20.495 -57.290 1.00 88.94 76 PHE A N 1
ATOM 626 C CA . PHE A 1 76 ? 36.665 19.249 -56.906 1.00 88.94 76 PHE A CA 1
ATOM 627 C C . PHE A 1 76 ? 35.851 18.660 -58.065 1.00 88.94 76 PHE A C 1
ATOM 629 O O . PHE A 1 76 ? 35.928 17.465 -58.325 1.00 88.94 76 PHE A O 1
ATOM 636 N N . PHE A 1 77 ? 35.113 19.501 -58.794 1.00 88.75 77 PHE A N 1
ATOM 637 C CA . PHE A 1 77 ? 34.339 19.076 -59.959 1.00 88.75 77 PHE A CA 1
ATOM 638 C C . PHE A 1 77 ? 35.216 18.485 -61.068 1.00 88.75 77 PHE A C 1
ATOM 640 O O . PHE A 1 77 ? 34.879 17.440 -61.619 1.00 88.75 77 PHE A O 1
ATOM 647 N N . ASN A 1 78 ? 36.349 19.120 -61.373 1.00 86.69 78 ASN A N 1
ATOM 648 C CA . ASN A 1 78 ? 37.257 18.647 -62.420 1.00 86.69 78 ASN A CA 1
ATOM 649 C C . ASN A 1 78 ? 37.945 17.327 -62.050 1.00 86.69 78 ASN A C 1
ATOM 651 O O . ASN A 1 78 ? 38.256 16.532 -62.929 1.00 86.69 78 ASN A O 1
ATOM 655 N N . GLU A 1 79 ? 38.140 17.064 -60.761 1.00 88.50 79 GLU A N 1
ATOM 656 C CA . GLU A 1 79 ? 38.703 15.799 -60.292 1.00 88.50 79 GLU A CA 1
ATOM 657 C C . GLU A 1 79 ? 37.702 14.629 -60.341 1.00 88.50 79 GLU A C 1
ATOM 659 O O . GLU A 1 79 ? 38.120 13.479 -60.206 1.00 88.50 79 GLU A O 1
ATOM 664 N N . LEU A 1 80 ? 36.400 14.862 -60.570 1.00 87.50 80 LEU A N 1
ATOM 665 C CA . LEU A 1 80 ? 35.399 13.781 -60.610 1.00 87.50 80 LEU A CA 1
ATOM 666 C C . LEU A 1 80 ? 35.662 12.758 -61.725 1.00 87.50 80 LEU A C 1
ATOM 668 O O . LEU A 1 80 ? 35.284 11.595 -61.577 1.00 87.50 80 LEU A O 1
ATOM 672 N N . ILE A 1 81 ? 36.299 13.169 -62.829 1.00 85.50 81 ILE A N 1
ATOM 673 C CA . ILE A 1 81 ? 36.653 12.299 -63.957 1.00 85.50 81 ILE A CA 1
ATOM 674 C C . ILE A 1 81 ? 38.116 12.558 -64.356 1.00 85.50 81 ILE A C 1
ATOM 676 O O . ILE A 1 81 ? 38.452 13.695 -64.677 1.00 85.50 81 ILE A O 1
ATOM 680 N N . PRO A 1 82 ? 38.984 11.529 -64.410 1.00 83.62 82 PRO A N 1
ATOM 681 C CA . PRO A 1 82 ? 40.365 11.694 -64.859 1.00 83.62 82 PRO A CA 1
ATOM 682 C C . PRO A 1 82 ? 40.446 12.166 -66.320 1.00 83.62 82 PRO A C 1
ATOM 684 O O . PRO A 1 82 ? 39.867 11.540 -67.211 1.00 83.62 82 PRO A O 1
ATOM 687 N N . GLY A 1 83 ? 41.204 13.232 -66.582 1.00 74.69 83 GLY A N 1
ATOM 688 C CA . GLY A 1 83 ? 41.464 13.733 -67.934 1.00 74.69 83 GLY A CA 1
ATOM 689 C C . GLY A 1 83 ? 42.182 15.085 -67.952 1.00 74.69 83 GLY A C 1
ATOM 690 O O . GLY A 1 83 ? 42.190 15.808 -66.958 1.00 74.69 83 GLY A O 1
ATOM 691 N N . ASP A 1 84 ? 42.779 15.428 -69.096 1.00 57.28 84 ASP A N 1
ATOM 692 C CA . ASP A 1 84 ? 43.433 16.722 -69.324 1.00 57.28 84 ASP A CA 1
ATOM 693 C C . ASP A 1 84 ? 42.370 17.803 -69.566 1.00 57.28 84 ASP A C 1
ATOM 695 O O . ASP A 1 84 ? 41.953 18.056 -70.698 1.00 57.28 84 ASP A O 1
ATOM 699 N N . VAL A 1 85 ? 41.901 18.449 -68.498 1.00 57.50 85 VAL A N 1
ATOM 700 C CA . VAL A 1 85 ? 41.108 19.679 -68.625 1.00 57.50 85 VAL A CA 1
ATOM 701 C C . VAL A 1 85 ? 42.041 20.870 -68.459 1.00 57.50 85 VAL A C 1
ATOM 703 O O . VAL A 1 85 ? 42.151 21.497 -67.406 1.00 57.50 85 VAL A O 1
ATOM 706 N N . SER A 1 86 ? 42.739 21.187 -69.544 1.00 49.41 86 SER A N 1
ATOM 707 C CA . SER A 1 86 ? 43.343 22.499 -69.738 1.00 49.41 86 SER A CA 1
ATOM 708 C C . SER A 1 86 ? 42.209 23.525 -69.892 1.00 49.41 86 SER A C 1
ATOM 710 O O . SER A 1 86 ? 41.607 23.631 -70.955 1.00 49.41 86 SER A O 1
ATOM 712 N N . GLY A 1 87 ? 41.895 24.277 -68.830 1.00 52.84 87 GLY A N 1
ATOM 713 C CA . GLY A 1 87 ? 41.023 25.459 -68.914 1.00 52.84 87 GLY A CA 1
ATOM 714 C C . GLY A 1 87 ? 40.035 25.612 -67.760 1.00 52.84 87 GLY A C 1
ATOM 715 O O . GLY A 1 87 ? 38.890 25.182 -67.842 1.00 52.84 87 GLY A O 1
ATOM 716 N N . ALA A 1 88 ? 40.462 26.289 -66.695 1.00 53.47 88 ALA A N 1
ATOM 717 C CA . ALA A 1 88 ? 39.597 26.728 -65.607 1.00 53.47 88 ALA A CA 1
ATOM 718 C C . ALA A 1 88 ? 38.616 27.818 -66.085 1.00 53.47 88 ALA A C 1
ATOM 720 O O . ALA A 1 88 ? 38.969 28.994 -66.167 1.00 53.47 88 ALA A O 1
ATOM 721 N N . GLY A 1 89 ? 37.375 27.429 -66.374 1.00 64.94 89 GLY A N 1
ATOM 722 C CA . GLY A 1 89 ? 36.218 28.317 -66.268 1.00 64.94 89 GLY A CA 1
ATOM 723 C C . GLY A 1 89 ? 35.628 28.219 -64.861 1.00 64.94 89 GLY A C 1
ATOM 724 O O . GLY A 1 89 ? 35.678 27.155 -64.243 1.00 64.94 89 GLY A O 1
ATOM 725 N N . SER A 1 90 ? 35.070 29.306 -64.325 1.00 76.06 90 SER A N 1
ATOM 726 C CA . SER A 1 90 ? 34.233 29.213 -63.123 1.00 76.06 90 SER A CA 1
ATOM 727 C C . SER A 1 90 ? 33.043 28.295 -63.412 1.00 76.06 90 SER A C 1
ATOM 729 O O . SER A 1 90 ? 32.382 28.488 -64.434 1.00 76.06 90 SER A O 1
ATOM 731 N N . LEU A 1 91 ? 32.755 27.337 -62.525 1.00 83.56 91 LEU A N 1
ATOM 732 C CA . LEU A 1 91 ? 31.529 26.540 -62.613 1.00 83.56 91 LEU A CA 1
ATOM 733 C C . LEU A 1 91 ? 30.308 27.455 -62.706 1.00 83.56 91 LEU A C 1
ATOM 735 O O . LEU A 1 91 ? 30.247 28.489 -62.034 1.00 83.56 91 LEU A O 1
ATOM 739 N N . ASP A 1 92 ? 29.313 27.059 -63.497 1.00 90.06 92 ASP A N 1
ATOM 740 C CA . ASP A 1 92 ? 28.032 27.747 -63.455 1.00 90.06 92 ASP A CA 1
ATOM 741 C C . ASP A 1 92 ? 27.417 27.622 -62.040 1.00 90.06 92 ASP A C 1
ATOM 743 O O . ASP A 1 92 ? 27.683 26.645 -61.323 1.00 90.06 92 ASP A O 1
ATOM 747 N N . PRO A 1 93 ? 26.580 28.584 -61.607 1.00 89.06 93 PRO A N 1
ATOM 748 C CA . PRO A 1 93 ? 26.045 28.586 -60.248 1.00 89.06 93 PRO A CA 1
ATOM 749 C C . PRO A 1 93 ? 25.291 27.308 -59.853 1.00 89.06 93 PRO A C 1
ATOM 751 O O . PRO A 1 93 ? 25.277 26.959 -58.673 1.00 89.06 93 PRO A O 1
ATOM 754 N N . ARG A 1 94 ? 24.679 26.587 -60.808 1.00 91.62 94 ARG A N 1
ATOM 755 C CA . ARG A 1 94 ? 23.938 25.350 -60.514 1.00 91.62 94 ARG A CA 1
ATOM 756 C C . ARG A 1 94 ? 24.895 24.198 -60.236 1.00 91.62 94 ARG A C 1
ATOM 758 O O . ARG A 1 94 ? 24.710 23.506 -59.239 1.00 91.62 94 ARG A O 1
ATOM 765 N N . SER A 1 95 ? 25.929 24.031 -61.059 1.00 89.38 95 SER A N 1
ATOM 766 C CA . SER A 1 95 ? 26.961 23.008 -60.842 1.00 89.38 95 SER A CA 1
ATOM 767 C C . SER A 1 95 ? 27.746 23.263 -59.557 1.00 89.38 95 SER A C 1
ATOM 769 O O . SER A 1 95 ? 27.977 22.337 -58.783 1.00 89.38 95 SER A O 1
ATOM 771 N N . SER A 1 96 ? 28.077 24.527 -59.274 1.00 89.06 96 SER A N 1
ATOM 772 C CA . SER A 1 96 ? 28.730 24.917 -58.017 1.00 89.06 96 SER A CA 1
ATOM 773 C C . SER A 1 96 ? 27.875 24.549 -56.796 1.00 89.06 96 SER A C 1
ATOM 775 O O . SER A 1 96 ? 28.344 23.874 -55.880 1.00 89.06 96 SER A O 1
ATOM 777 N N . MET A 1 97 ? 26.585 24.899 -56.818 1.00 91.31 97 MET A N 1
ATOM 778 C CA . MET A 1 97 ? 25.651 24.551 -55.745 1.00 91.31 97 MET A CA 1
ATOM 779 C C . MET A 1 97 ? 25.491 23.033 -55.580 1.00 91.31 97 MET A C 1
ATOM 781 O O . MET A 1 97 ? 25.497 22.549 -54.449 1.00 91.31 97 MET A O 1
ATOM 785 N N . ALA A 1 98 ? 25.397 22.277 -56.678 1.00 92.00 98 ALA A N 1
ATOM 786 C CA . ALA A 1 98 ? 25.283 20.819 -56.634 1.00 92.00 98 ALA A CA 1
ATOM 787 C C . ALA A 1 98 ? 26.522 20.165 -55.999 1.00 92.00 98 ALA A C 1
ATOM 789 O O . ALA A 1 98 ? 26.386 19.298 -55.136 1.00 92.00 98 ALA A O 1
ATOM 790 N N . VAL A 1 99 ? 27.726 20.620 -56.365 1.00 90.81 99 VAL A N 1
ATOM 791 C CA . VAL A 1 99 ? 28.988 20.137 -55.782 1.00 90.81 99 VAL A CA 1
ATOM 792 C C . VAL A 1 99 ? 29.064 20.462 -54.290 1.00 90.81 99 VAL A C 1
ATOM 794 O O . VAL A 1 99 ? 29.358 19.580 -53.486 1.00 90.81 99 VAL A O 1
ATOM 797 N N . MET A 1 100 ? 28.728 21.693 -53.894 1.00 88.75 100 MET A N 1
ATOM 798 C CA . MET A 1 100 ? 28.738 22.096 -52.483 1.00 88.75 100 MET A CA 1
ATOM 799 C C . MET A 1 100 ? 27.736 21.301 -51.633 1.00 88.75 100 MET A C 1
ATOM 801 O O . MET A 1 100 ? 28.057 20.916 -50.506 1.00 88.75 100 MET A O 1
ATOM 805 N N . GLN A 1 101 ? 26.537 21.037 -52.162 1.00 92.69 101 GLN A N 1
ATOM 806 C CA . GLN A 1 101 ? 25.522 20.223 -51.487 1.00 92.69 101 GLN A CA 1
ATOM 807 C C . GLN A 1 101 ? 25.959 18.760 -51.371 1.00 92.69 101 GLN A C 1
ATOM 809 O O . GLN A 1 101 ? 25.841 18.183 -50.290 1.00 92.69 101 GLN A O 1
ATOM 814 N N . LEU A 1 102 ? 26.533 18.187 -52.433 1.00 90.38 102 LEU A N 1
ATOM 815 C CA . LEU A 1 102 ? 27.082 16.830 -52.415 1.00 90.38 102 LEU A CA 1
ATOM 816 C C . LEU A 1 102 ? 28.156 16.681 -51.333 1.00 90.38 102 LEU A C 1
ATOM 818 O O . LEU A 1 102 ? 28.107 15.753 -50.526 1.00 90.38 102 LEU A O 1
ATOM 822 N N . THR A 1 103 ? 29.096 17.624 -51.252 1.00 91.25 103 THR A N 1
ATOM 823 C CA . THR A 1 103 ? 30.147 17.552 -50.234 1.00 91.25 103 THR A CA 1
ATOM 824 C C . THR A 1 103 ? 29.621 17.791 -48.822 1.00 91.25 103 THR A C 1
ATOM 826 O O . THR A 1 103 ? 30.152 17.227 -47.869 1.00 91.25 103 THR A O 1
ATOM 829 N N . ASN A 1 104 ? 28.532 18.551 -48.667 1.00 91.69 104 ASN A N 1
ATOM 830 C CA . ASN A 1 104 ? 27.852 18.678 -47.379 1.00 91.69 104 ASN A CA 1
ATOM 831 C C . ASN A 1 104 ? 27.206 17.350 -46.934 1.00 91.69 104 ASN A C 1
ATOM 833 O O . ASN A 1 104 ? 27.233 17.018 -45.750 1.00 91.69 104 ASN A O 1
ATOM 837 N N . CYS A 1 105 ? 26.686 16.547 -47.870 1.00 91.94 105 CYS A N 1
ATOM 838 C CA . CYS A 1 105 ? 26.226 15.190 -47.564 1.00 91.94 105 CYS A CA 1
ATOM 839 C C . CYS A 1 105 ? 27.379 14.286 -47.098 1.00 91.94 105 CYS A C 1
ATOM 841 O O . CYS A 1 105 ? 27.196 13.510 -46.160 1.00 91.94 105 CYS A O 1
ATOM 843 N N . TYR A 1 106 ? 28.573 14.411 -47.688 1.00 90.62 106 TYR A N 1
ATOM 844 C CA . TYR A 1 106 ? 29.753 13.657 -47.245 1.00 90.62 106 TYR A CA 1
ATOM 845 C C . TYR A 1 106 ? 30.229 14.068 -45.846 1.00 90.62 106 TYR A C 1
ATOM 847 O O . TYR A 1 106 ? 30.551 13.200 -45.033 1.00 90.62 106 TYR A O 1
ATOM 855 N N . LEU A 1 107 ? 30.181 15.365 -45.518 1.00 92.38 107 LEU A N 1
ATOM 856 C CA . LEU A 1 107 ? 30.428 15.840 -44.155 1.00 92.38 107 LEU A CA 1
ATOM 857 C C . LEU A 1 107 ? 29.443 15.219 -43.163 1.00 92.38 107 LEU A C 1
ATOM 859 O O . LEU A 1 107 ? 29.864 14.704 -42.128 1.00 92.38 107 LEU A O 1
ATOM 863 N N . LEU A 1 108 ? 28.143 15.257 -43.472 1.00 91.00 108 LEU A N 1
ATOM 864 C CA . LEU A 1 108 ? 27.115 14.675 -42.610 1.00 91.00 108 LEU A CA 1
ATOM 865 C C . LEU A 1 108 ? 27.372 13.182 -42.378 1.00 91.00 108 LEU A C 1
ATOM 867 O O . LEU A 1 108 ? 27.313 12.729 -41.237 1.00 91.00 108 LEU A O 1
ATOM 871 N N . LEU A 1 109 ? 27.709 12.436 -43.433 1.00 89.31 109 LEU A N 1
ATOM 872 C CA . LEU A 1 109 ? 28.047 11.018 -43.334 1.00 89.31 109 LEU A CA 1
ATOM 873 C C . LEU A 1 109 ? 29.245 10.784 -42.403 1.00 89.31 109 LEU A C 1
ATOM 875 O O . LEU A 1 109 ? 29.169 9.957 -41.495 1.00 89.31 109 LEU A O 1
ATOM 879 N N . GLY A 1 110 ? 30.317 11.562 -42.568 1.00 88.19 110 GLY A N 1
ATOM 880 C CA . GLY A 1 110 ? 31.497 11.473 -41.711 1.00 88.19 110 GLY A CA 1
ATOM 881 C C . GLY A 1 110 ? 31.217 11.827 -40.251 1.00 88.19 110 GLY A C 1
ATOM 882 O O . GLY A 1 110 ? 31.721 11.162 -39.343 1.00 88.19 110 GLY A O 1
ATOM 883 N N . LEU A 1 111 ? 30.368 12.828 -40.001 1.00 88.38 111 LEU A N 1
ATOM 884 C CA . LEU A 1 111 ? 29.929 13.188 -38.652 1.00 88.38 111 LEU A CA 1
ATOM 885 C C . LEU A 1 111 ? 29.055 12.102 -38.027 1.00 88.38 111 LEU A C 1
ATOM 887 O O . LEU A 1 111 ? 29.241 11.801 -36.852 1.00 88.38 111 LEU A O 1
ATOM 891 N N . ILE A 1 112 ? 28.156 11.474 -38.786 1.00 84.62 112 ILE A N 1
ATOM 892 C CA . ILE A 1 112 ? 27.334 10.359 -38.299 1.00 84.62 112 ILE A CA 1
ATOM 893 C C . ILE A 1 112 ? 28.230 9.183 -37.899 1.00 84.62 112 ILE A C 1
ATOM 895 O O . ILE A 1 112 ? 28.150 8.732 -36.757 1.00 84.62 112 ILE A O 1
ATOM 899 N N . SER A 1 113 ? 29.142 8.741 -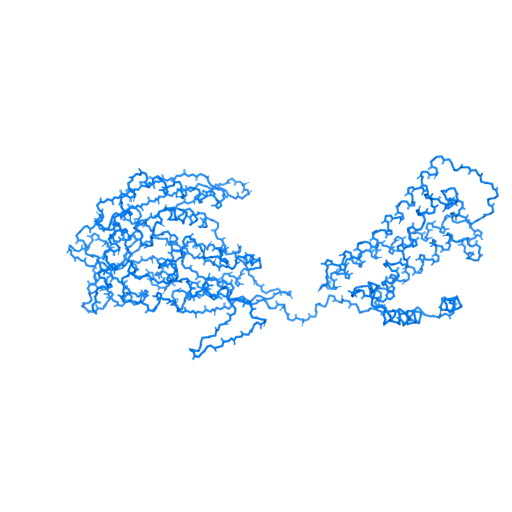38.768 1.00 82.00 113 SER A N 1
ATOM 900 C CA . SER A 1 113 ? 30.062 7.632 -38.463 1.00 82.00 113 SER A CA 1
ATOM 901 C C . SER A 1 113 ? 30.989 7.947 -37.279 1.00 82.00 113 SER A C 1
ATOM 903 O O . SER A 1 113 ? 31.332 7.065 -36.494 1.00 82.00 113 SER A O 1
ATOM 905 N N . SER A 1 114 ? 31.357 9.218 -37.095 1.00 83.44 114 SER A N 1
ATOM 906 C CA . SER A 1 114 ? 32.198 9.669 -35.982 1.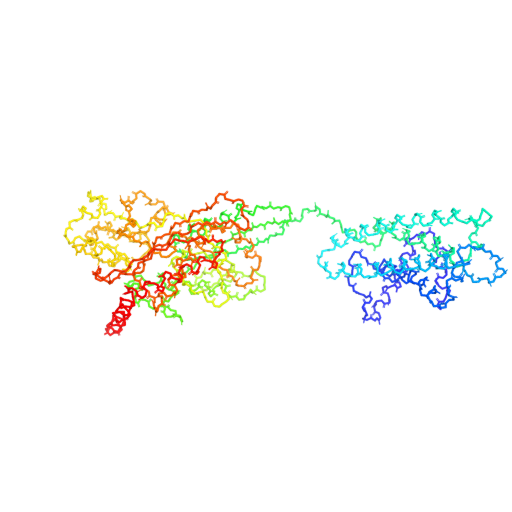00 83.44 114 SER A CA 1
ATOM 907 C C . SER A 1 114 ? 31.420 9.796 -34.660 1.00 83.44 114 SER A C 1
ATOM 909 O O . SER A 1 114 ? 31.883 9.350 -33.609 1.00 83.44 114 SER A O 1
ATOM 911 N N . LEU A 1 115 ? 30.232 10.397 -34.672 1.00 86.44 115 LEU A N 1
ATOM 912 C CA . LEU A 1 115 ? 29.493 10.741 -33.455 1.00 86.44 115 LEU A CA 1
ATOM 913 C C . LEU A 1 115 ? 28.549 9.624 -33.012 1.00 86.44 115 LEU A C 1
ATOM 915 O O . LEU A 1 115 ? 28.521 9.293 -31.830 1.00 86.44 115 LEU A O 1
ATOM 919 N N . VAL A 1 116 ? 27.816 8.996 -33.935 1.00 85.88 116 VAL A N 1
ATOM 920 C CA . VAL A 1 116 ? 26.810 7.974 -33.595 1.00 85.88 116 VAL A CA 1
ATOM 921 C C . VAL A 1 116 ? 27.473 6.717 -33.048 1.00 85.88 116 VAL A C 1
ATOM 923 O O . VAL A 1 116 ? 27.023 6.175 -32.044 1.00 85.88 116 VAL A O 1
ATOM 926 N N . PHE A 1 117 ? 28.583 6.273 -33.639 1.00 88.94 117 PHE A N 1
ATOM 927 C CA . PHE A 1 117 ? 29.286 5.091 -33.136 1.00 88.94 117 PHE A CA 1
ATOM 928 C C . PHE A 1 117 ? 29.878 5.324 -31.740 1.00 88.94 117 PHE A C 1
ATOM 930 O O . PHE A 1 117 ? 29.835 4.423 -30.904 1.00 88.94 117 PHE A O 1
ATOM 937 N N . ARG A 1 118 ? 30.360 6.542 -31.451 1.00 87.88 118 ARG A N 1
ATOM 938 C CA . ARG A 1 118 ? 30.802 6.925 -30.099 1.00 87.88 118 ARG A CA 1
ATOM 939 C C . ARG A 1 118 ? 29.627 7.011 -29.123 1.00 87.88 118 ARG A C 1
ATOM 941 O O . ARG A 1 118 ? 29.730 6.483 -28.024 1.00 87.88 118 ARG A O 1
ATOM 948 N N . ALA A 1 119 ? 28.490 7.556 -29.550 1.00 86.81 119 ALA A N 1
ATOM 949 C CA . ALA A 1 119 ? 27.278 7.588 -28.736 1.00 86.81 119 ALA A CA 1
ATOM 950 C C . ALA A 1 119 ? 26.777 6.176 -28.378 1.00 86.81 119 ALA A C 1
ATOM 952 O O . ALA A 1 119 ? 26.387 5.944 -27.240 1.00 86.81 119 ALA A O 1
ATOM 953 N N . ILE A 1 120 ? 26.844 5.212 -29.306 1.00 87.25 120 ILE A N 1
ATOM 954 C CA . ILE A 1 120 ? 26.493 3.805 -29.039 1.00 87.25 120 ILE A CA 1
ATOM 955 C C . ILE A 1 120 ? 27.421 3.199 -27.979 1.00 87.25 120 ILE A C 1
ATOM 957 O O . ILE A 1 120 ? 26.942 2.541 -27.055 1.00 87.25 120 ILE A O 1
ATOM 961 N N . ARG A 1 121 ? 28.736 3.430 -28.098 1.00 86.19 121 ARG A N 1
ATOM 962 C CA . ARG A 1 121 ? 29.729 2.983 -27.108 1.00 86.19 121 ARG A CA 1
ATOM 963 C C . ARG A 1 121 ? 29.406 3.537 -25.718 1.00 86.19 121 ARG A C 1
ATOM 965 O O . ARG A 1 121 ? 29.415 2.782 -24.752 1.00 86.19 121 ARG A O 1
ATOM 972 N N . ASP A 1 122 ? 29.116 4.833 -25.637 1.00 83.31 122 ASP A N 1
ATOM 973 C CA . ASP A 1 122 ? 28.953 5.540 -24.364 1.00 83.31 122 ASP A CA 1
ATOM 974 C C . ASP A 1 122 ? 27.581 5.282 -23.716 1.00 83.31 122 ASP A C 1
ATOM 976 O O . ASP A 1 122 ? 27.480 5.237 -22.492 1.00 83.31 122 ASP A O 1
ATOM 980 N N . ALA A 1 123 ? 26.532 5.055 -24.513 1.00 80.50 123 ALA A N 1
ATOM 981 C CA . ALA A 1 123 ? 25.179 4.787 -24.019 1.00 80.50 123 ALA A CA 1
ATOM 982 C C . ALA A 1 123 ? 24.956 3.329 -23.583 1.00 80.50 123 ALA A C 1
ATOM 984 O O . ALA A 1 123 ? 24.089 3.066 -22.751 1.00 80.50 123 ALA A O 1
ATOM 985 N N . LEU A 1 124 ? 25.714 2.375 -24.137 1.00 84.00 124 LEU A N 1
ATOM 986 C CA . LEU A 1 124 ? 25.536 0.937 -23.891 1.00 84.00 124 LEU A CA 1
ATOM 987 C C . LEU A 1 124 ? 26.821 0.264 -23.372 1.00 84.00 124 LEU A C 1
ATOM 989 O O . LEU A 1 124 ? 27.220 -0.762 -23.924 1.00 84.00 124 LEU A O 1
ATOM 993 N N . PRO A 1 125 ? 27.499 0.784 -22.329 1.00 76.06 125 PRO A N 1
ATOM 994 C CA . PRO A 1 125 ? 28.831 0.313 -21.931 1.00 76.06 125 PRO A CA 1
ATOM 995 C C . PRO A 1 125 ? 28.861 -1.161 -21.494 1.00 76.06 125 PRO A C 1
ATOM 997 O O . PRO A 1 125 ? 29.880 -1.826 -21.659 1.00 76.06 125 PRO A O 1
ATOM 1000 N N . ASN A 1 126 ? 27.733 -1.681 -20.994 1.00 77.12 126 ASN A N 1
ATOM 1001 C CA . ASN A 1 126 ? 27.603 -3.043 -20.468 1.00 77.12 126 ASN A CA 1
ATOM 1002 C C . ASN A 1 126 ? 26.756 -3.974 -21.359 1.00 77.12 126 ASN A C 1
ATOM 1004 O O . ASN A 1 126 ? 26.469 -5.094 -20.949 1.00 77.12 126 ASN A O 1
ATOM 1008 N N . ASP A 1 127 ? 26.355 -3.538 -22.560 1.00 80.69 127 ASP A N 1
ATOM 1009 C CA . ASP A 1 127 ? 25.552 -4.348 -23.492 1.00 80.69 127 ASP A CA 1
ATOM 1010 C C . ASP A 1 127 ? 26.229 -4.454 -24.874 1.00 80.69 127 ASP A C 1
ATOM 1012 O O . ASP A 1 127 ? 25.825 -3.806 -25.849 1.00 80.69 127 ASP A O 1
ATOM 1016 N N . PRO A 1 128 ? 27.293 -5.270 -24.990 1.00 81.25 128 PRO A N 1
ATOM 1017 C CA . PRO A 1 128 ? 28.037 -5.419 -26.237 1.00 81.25 128 PRO A CA 1
ATOM 1018 C C . PRO A 1 128 ? 27.209 -6.063 -27.363 1.00 81.25 128 PRO A C 1
ATOM 1020 O O . PRO A 1 128 ? 27.521 -5.868 -28.539 1.00 81.25 128 PRO A O 1
ATOM 1023 N N . ALA A 1 129 ? 26.144 -6.801 -27.032 1.00 78.69 129 ALA A N 1
ATOM 1024 C CA . ALA A 1 129 ? 25.253 -7.410 -28.017 1.00 78.69 129 ALA A CA 1
ATOM 1025 C C . ALA A 1 129 ? 24.325 -6.365 -28.657 1.00 78.69 129 ALA A C 1
ATOM 1027 O O . ALA A 1 129 ? 24.143 -6.363 -29.880 1.00 78.69 129 ALA A O 1
ATOM 1028 N N . ALA A 1 130 ? 23.772 -5.440 -27.866 1.00 81.31 130 ALA A N 1
ATOM 1029 C CA . ALA A 1 130 ? 23.026 -4.304 -28.400 1.00 81.31 130 ALA A CA 1
ATOM 1030 C C . ALA A 1 130 ? 23.933 -3.360 -29.202 1.00 81.31 130 ALA A C 1
ATOM 1032 O O . ALA A 1 130 ? 23.536 -2.936 -30.291 1.00 81.31 130 ALA A O 1
ATOM 1033 N N . GLN A 1 131 ? 25.166 -3.107 -28.736 1.00 89.06 131 GLN A N 1
ATOM 1034 C CA . GLN A 1 131 ? 26.163 -2.369 -29.523 1.00 89.06 131 GLN A CA 1
ATOM 1035 C C . GLN A 1 131 ? 26.377 -3.018 -30.899 1.00 89.06 131 GLN A C 1
ATOM 1037 O O . GLN A 1 131 ? 26.286 -2.333 -31.919 1.00 89.06 131 GLN A O 1
ATOM 1042 N N . GLU A 1 132 ? 26.613 -4.337 -30.945 1.00 89.19 132 GLU A N 1
ATOM 1043 C CA . GLU A 1 132 ? 26.808 -5.084 -32.194 1.00 89.19 132 GLU A CA 1
ATOM 1044 C C . GLU A 1 132 ? 25.585 -5.000 -33.118 1.00 89.19 132 GLU A C 1
ATOM 1046 O O . GLU A 1 132 ? 25.747 -4.831 -34.325 1.00 89.19 132 GLU A O 1
ATOM 1051 N N . ARG A 1 133 ? 24.363 -5.058 -32.576 1.00 87.94 133 ARG A N 1
ATOM 1052 C CA . ARG A 1 133 ? 23.127 -4.975 -33.370 1.00 87.94 133 ARG A CA 1
ATOM 1053 C C . ARG A 1 133 ? 22.958 -3.610 -34.040 1.00 87.94 133 ARG A C 1
ATOM 1055 O O . ARG A 1 133 ? 22.674 -3.548 -35.236 1.00 87.94 133 ARG A O 1
ATOM 1062 N N . ILE A 1 134 ? 23.141 -2.525 -33.285 1.00 89.25 134 ILE A N 1
ATOM 1063 C CA . ILE A 1 134 ? 22.964 -1.155 -33.796 1.00 89.25 134 ILE A CA 1
ATOM 1064 C C . ILE A 1 134 ? 24.076 -0.811 -34.796 1.00 89.25 134 ILE A C 1
ATOM 1066 O O . ILE A 1 134 ? 23.813 -0.266 -35.874 1.00 89.25 134 ILE A O 1
ATOM 1070 N N . LEU A 1 135 ? 25.319 -1.189 -34.482 1.00 90.75 135 LEU A N 1
ATOM 1071 C CA . LEU A 1 135 ? 26.438 -1.047 -35.411 1.00 90.75 135 LEU A CA 1
ATOM 1072 C C . LEU A 1 135 ? 26.243 -1.889 -36.668 1.00 90.75 135 LEU A C 1
ATOM 1074 O O . LEU A 1 135 ? 26.469 -1.388 -37.762 1.00 90.75 135 LEU A O 1
ATOM 1078 N N . GLY A 1 136 ? 25.771 -3.128 -36.538 1.00 90.88 136 GLY A N 1
ATOM 1079 C CA . GLY A 1 136 ? 25.483 -4.003 -37.671 1.00 90.88 136 GLY A CA 1
ATOM 1080 C C . GLY A 1 136 ? 24.473 -3.388 -38.639 1.00 90.88 136 GLY A C 1
ATOM 1081 O O . GLY A 1 136 ? 24.695 -3.419 -39.849 1.00 90.88 136 GLY A O 1
ATOM 1082 N N . ALA A 1 137 ? 23.411 -2.755 -38.132 1.00 91.88 137 ALA A N 1
ATOM 1083 C CA . ALA A 1 137 ? 22.451 -2.035 -38.970 1.00 91.88 137 ALA A CA 1
ATOM 1084 C C . ALA A 1 137 ? 23.111 -0.865 -39.723 1.00 91.88 137 ALA A C 1
ATOM 1086 O O . ALA A 1 137 ? 22.932 -0.717 -40.933 1.00 91.88 137 ALA A O 1
ATOM 1087 N N . SER A 1 138 ? 23.943 -0.086 -39.030 1.00 91.12 138 SER A N 1
ATOM 1088 C CA . SER A 1 138 ? 24.654 1.056 -39.620 1.00 91.12 138 SER A CA 1
ATOM 1089 C C . SER A 1 138 ? 25.680 0.620 -40.674 1.00 91.12 138 SER A C 1
ATOM 1091 O O . SER A 1 138 ? 25.704 1.154 -41.781 1.00 91.12 138 SER A O 1
ATOM 1093 N N . LEU A 1 139 ? 26.488 -0.402 -40.375 1.00 92.62 139 LEU A N 1
ATOM 1094 C CA . LEU A 1 139 ? 27.470 -0.969 -41.303 1.00 92.62 139 LEU A CA 1
ATOM 1095 C C . LEU A 1 139 ? 26.802 -1.635 -42.512 1.00 92.62 139 LEU A C 1
ATOM 1097 O O . LEU A 1 139 ? 27.380 -1.621 -43.595 1.00 92.62 139 LEU A O 1
ATOM 1101 N N . THR A 1 140 ? 25.587 -2.174 -42.361 1.00 93.62 140 THR A N 1
ATOM 1102 C CA . THR A 1 140 ? 24.796 -2.700 -43.487 1.00 93.62 140 THR A CA 1
ATOM 1103 C C . THR A 1 140 ? 24.398 -1.577 -44.438 1.00 93.62 140 THR A C 1
ATOM 1105 O O . THR A 1 140 ? 24.624 -1.686 -45.641 1.00 93.62 140 THR A O 1
ATOM 1108 N N . ALA A 1 141 ? 23.852 -0.478 -43.907 1.00 93.06 141 ALA A N 1
ATOM 1109 C CA . ALA A 1 141 ? 23.482 0.680 -44.718 1.00 93.06 141 ALA A CA 1
ATOM 1110 C C . ALA A 1 141 ? 24.699 1.259 -45.458 1.00 93.06 141 ALA A C 1
ATOM 1112 O O . ALA A 1 141 ? 24.628 1.525 -46.658 1.00 93.06 141 ALA A O 1
ATOM 1113 N N . LEU A 1 142 ? 25.838 1.368 -44.767 1.00 92.88 142 LEU A N 1
ATOM 1114 C CA . LEU A 1 142 ? 27.087 1.823 -45.371 1.00 92.88 142 LEU A CA 1
ATOM 1115 C C . LEU A 1 142 ? 27.622 0.841 -46.426 1.00 92.88 142 LEU A C 1
ATOM 1117 O O . LEU A 1 142 ? 28.071 1.287 -47.470 1.00 92.88 142 LEU A O 1
ATOM 1121 N N . ALA A 1 143 ? 27.534 -0.477 -46.215 1.00 94.88 143 ALA A N 1
ATOM 1122 C CA . ALA A 1 143 ? 27.965 -1.464 -47.212 1.00 94.88 143 ALA A CA 1
ATOM 1123 C C . ALA A 1 143 ? 27.134 -1.388 -48.505 1.00 94.88 143 ALA A C 1
ATOM 1125 O O . ALA A 1 143 ? 27.668 -1.543 -49.603 1.00 94.88 143 ALA A O 1
ATOM 1126 N N . ILE A 1 144 ? 25.826 -1.136 -48.387 1.00 94.81 144 ILE A N 1
ATOM 1127 C CA . ILE A 1 144 ? 24.957 -0.897 -49.548 1.00 94.81 144 ILE A CA 1
ATOM 1128 C C . ILE A 1 144 ? 25.408 0.376 -50.270 1.00 94.81 144 ILE A C 1
ATOM 1130 O O . ILE A 1 144 ? 25.577 0.355 -51.491 1.00 94.81 144 ILE A O 1
ATOM 1134 N N . ALA A 1 145 ? 25.655 1.455 -49.520 1.00 93.75 145 ALA A N 1
ATOM 1135 C CA . ALA A 1 145 ? 26.157 2.706 -50.076 1.00 93.75 145 ALA A CA 1
ATOM 1136 C C . ALA A 1 145 ? 27.493 2.500 -50.811 1.00 93.75 145 ALA A C 1
ATOM 1138 O O . ALA A 1 145 ? 27.601 2.919 -51.960 1.00 93.75 145 ALA A O 1
ATOM 1139 N N . ASP A 1 146 ? 28.445 1.767 -50.224 1.00 95.38 146 ASP A N 1
ATOM 1140 C CA . ASP A 1 146 ? 29.747 1.448 -50.825 1.00 95.38 146 ASP A CA 1
ATOM 1141 C C . ASP A 1 146 ? 29.592 0.782 -52.201 1.00 95.38 146 ASP A C 1
ATOM 1143 O O . ASP A 1 146 ? 30.177 1.226 -53.191 1.00 95.38 146 ASP A O 1
ATOM 1147 N N . VAL A 1 147 ? 28.754 -0.259 -52.291 1.00 96.19 147 VAL A N 1
ATOM 1148 C CA . VAL A 1 147 ? 28.495 -0.975 -53.552 1.00 96.19 147 VAL A CA 1
ATOM 1149 C C . VAL A 1 147 ? 27.877 -0.041 -54.588 1.00 96.19 147 VAL A C 1
ATOM 1151 O O . VAL A 1 147 ? 28.338 0.010 -55.731 1.00 96.19 147 VAL A O 1
ATOM 1154 N N . THR A 1 148 ? 26.851 0.720 -54.199 1.00 96.06 148 TH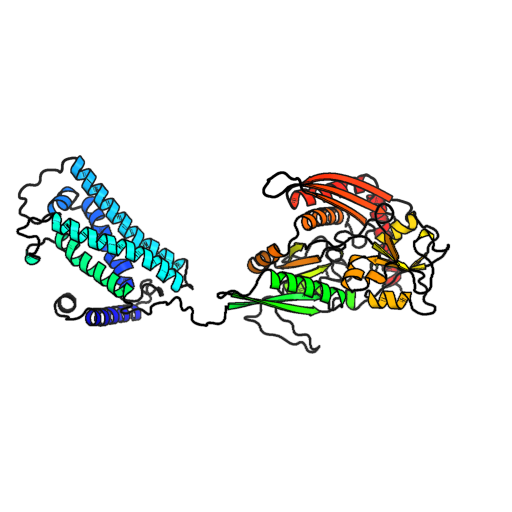R A N 1
ATOM 1155 C CA . THR A 1 148 ? 26.193 1.652 -55.125 1.00 96.06 148 THR A CA 1
ATOM 1156 C C . THR A 1 148 ? 27.136 2.760 -55.592 1.00 96.06 148 THR A C 1
ATOM 1158 O O . THR A 1 148 ? 27.139 3.087 -56.776 1.00 96.06 148 THR A O 1
ATOM 1161 N N . HIS A 1 149 ? 27.997 3.274 -54.711 1.00 95.06 149 HIS A N 1
ATOM 1162 C CA . HIS A 1 149 ? 28.972 4.322 -55.014 1.00 95.06 149 HIS A CA 1
ATOM 1163 C C . HIS A 1 149 ? 30.032 3.848 -56.009 1.00 95.06 149 HIS A C 1
ATOM 1165 O O . HIS A 1 149 ? 30.308 4.539 -56.993 1.00 95.06 149 HIS A O 1
ATOM 1171 N N . ILE A 1 150 ? 30.567 2.636 -55.817 1.00 95.50 150 ILE A N 1
ATOM 1172 C CA . ILE A 1 150 ? 31.512 2.015 -56.758 1.00 95.50 150 ILE A CA 1
ATOM 1173 C C . ILE A 1 150 ? 30.856 1.847 -58.135 1.00 95.50 150 ILE A C 1
ATOM 1175 O O . ILE A 1 150 ? 31.443 2.231 -59.148 1.00 95.50 150 ILE A O 1
ATOM 1179 N N . ILE A 1 151 ? 29.633 1.307 -58.188 1.00 95.19 151 ILE A N 1
ATOM 1180 C CA . ILE A 1 151 ? 28.910 1.072 -59.448 1.00 95.19 151 ILE A CA 1
ATOM 1181 C C . ILE A 1 151 ? 28.653 2.390 -60.185 1.00 95.19 151 ILE A C 1
ATOM 1183 O O . ILE A 1 151 ? 28.962 2.496 -61.372 1.00 95.19 151 ILE A O 1
ATOM 1187 N N . VAL A 1 152 ? 28.120 3.401 -59.493 1.00 94.62 152 VAL A N 1
ATOM 1188 C CA . VAL A 1 152 ? 27.826 4.713 -60.089 1.00 94.62 152 VAL A CA 1
ATOM 1189 C C . VAL A 1 152 ? 29.106 5.379 -60.592 1.00 94.62 152 VAL A C 1
ATOM 1191 O O . VAL A 1 152 ? 29.115 5.911 -61.702 1.00 94.62 152 VAL A O 1
ATOM 1194 N N . THR A 1 153 ? 30.207 5.276 -59.843 1.00 93.06 153 THR A N 1
ATOM 1195 C CA . THR A 1 153 ? 31.509 5.807 -60.273 1.00 93.06 153 THR A CA 1
ATOM 1196 C C . THR A 1 153 ? 32.002 5.111 -61.543 1.00 93.06 153 THR A C 1
ATOM 1198 O O . THR A 1 153 ? 32.397 5.775 -62.498 1.00 93.06 153 THR A O 1
ATOM 1201 N N . LEU A 1 154 ? 31.923 3.778 -61.615 1.00 93.06 154 LEU A N 1
ATOM 1202 C CA . LEU A 1 154 ? 32.324 3.025 -62.808 1.00 93.06 154 LEU A CA 1
ATOM 1203 C C . LEU A 1 154 ? 31.472 3.371 -64.036 1.00 93.06 154 LEU A C 1
ATOM 1205 O O . LEU A 1 154 ? 32.011 3.474 -65.140 1.00 93.06 154 LEU A O 1
ATOM 1209 N N . ILE A 1 155 ? 30.161 3.570 -63.860 1.00 93.31 155 ILE A N 1
ATOM 1210 C CA . ILE A 1 155 ? 29.259 4.015 -64.934 1.00 93.31 155 ILE A CA 1
ATOM 1211 C C . ILE A 1 155 ? 29.659 5.411 -65.427 1.00 93.31 155 ILE A C 1
ATOM 1213 O O . ILE A 1 155 ? 29.693 5.633 -66.638 1.00 93.31 155 ILE A O 1
ATOM 1217 N N . GLY A 1 156 ? 29.993 6.319 -64.504 1.00 89.50 156 GLY A N 1
ATOM 1218 C CA . GLY A 1 156 ? 30.400 7.692 -64.808 1.00 89.50 156 GLY A CA 1
ATOM 1219 C C . GLY A 1 156 ? 31.755 7.811 -65.513 1.00 89.50 156 GLY A C 1
ATOM 1220 O O . GLY A 1 156 ? 31.971 8.769 -66.253 1.00 89.50 156 GLY A O 1
ATOM 1221 N N . LEU A 1 157 ? 32.659 6.840 -65.338 1.00 91.56 157 LEU A N 1
ATOM 1222 C CA . LEU A 1 157 ? 33.972 6.861 -65.985 1.00 91.56 157 LEU A CA 1
ATOM 1223 C C . LEU A 1 157 ? 33.894 6.573 -67.501 1.00 91.56 157 LEU A C 1
ATOM 1225 O O . LEU A 1 157 ? 33.177 5.651 -67.925 1.00 91.56 157 LEU A O 1
ATOM 1229 N N . PRO A 1 158 ? 34.705 7.274 -68.323 1.00 90.12 158 PRO A N 1
ATOM 1230 C CA . PRO A 1 158 ? 34.891 6.961 -69.735 1.00 90.12 158 PRO A CA 1
ATOM 1231 C C . PRO A 1 158 ? 35.330 5.501 -69.955 1.00 90.12 158 PRO A C 1
ATOM 1233 O O . PRO A 1 158 ? 36.185 5.000 -69.215 1.00 90.12 158 PRO A O 1
ATOM 1236 N N . PRO A 1 159 ? 34.824 4.812 -71.000 1.00 88.44 159 PRO A N 1
ATOM 1237 C CA . PRO A 1 159 ? 35.144 3.403 -71.250 1.00 88.44 159 PRO A CA 1
ATOM 1238 C C . PRO A 1 159 ? 36.644 3.091 -71.371 1.00 88.44 159 PRO A C 1
ATOM 1240 O O . PRO A 1 159 ? 37.060 1.993 -71.018 1.00 88.44 159 PRO A O 1
ATOM 1243 N N . SER A 1 160 ? 37.457 4.049 -71.831 1.00 88.62 160 SER A N 1
ATOM 1244 C CA . SER A 1 160 ? 38.908 3.898 -72.017 1.00 88.62 160 SER A CA 1
ATOM 1245 C C . SER A 1 160 ? 39.699 3.787 -70.709 1.00 88.62 160 SER A C 1
ATOM 1247 O O . SER A 1 160 ? 40.757 3.158 -70.689 1.00 88.62 160 SER A O 1
ATOM 1249 N N . ILE A 1 161 ? 39.199 4.374 -69.616 1.00 89.44 161 ILE A N 1
ATOM 1250 C CA . ILE A 1 161 ? 39.892 4.411 -68.316 1.00 89.44 161 ILE A CA 1
ATOM 1251 C C . ILE A 1 161 ? 39.165 3.629 -67.218 1.00 89.44 161 ILE A C 1
ATOM 1253 O O . ILE A 1 161 ? 39.736 3.376 -66.158 1.00 89.44 161 ILE A O 1
ATOM 1257 N N . ARG A 1 162 ? 37.923 3.199 -67.471 1.00 90.50 162 ARG A N 1
ATOM 1258 C CA . ARG A 1 162 ? 37.031 2.542 -66.500 1.00 90.50 162 ARG A CA 1
ATOM 1259 C C . ARG A 1 162 ? 37.657 1.366 -65.744 1.00 90.50 162 ARG A C 1
ATOM 1261 O O . ARG A 1 162 ? 37.347 1.184 -64.575 1.00 90.50 162 ARG A O 1
ATOM 1268 N N . PHE A 1 163 ? 38.528 0.589 -66.385 1.00 89.69 163 PHE A N 1
ATOM 1269 C CA . PHE A 1 163 ? 39.188 -0.584 -65.788 1.00 89.69 163 PHE A CA 1
ATOM 1270 C C . PHE A 1 163 ? 40.719 -0.484 -65.805 1.00 89.69 163 PHE A C 1
ATOM 1272 O O . PHE A 1 163 ? 41.415 -1.496 -65.759 1.00 89.69 163 PHE A O 1
ATOM 1279 N N . SER A 1 164 ? 41.238 0.743 -65.867 1.00 90.75 164 SER A N 1
ATOM 1280 C CA . SER A 1 164 ? 42.669 1.040 -65.949 1.00 90.75 164 SER A CA 1
ATOM 1281 C C . SER A 1 164 ? 43.105 1.819 -64.701 1.00 90.75 164 SER A C 1
ATOM 1283 O O . SER A 1 164 ? 43.270 3.035 -64.789 1.00 90.75 164 SER A O 1
ATOM 1285 N N . PRO A 1 165 ? 43.275 1.164 -63.532 1.00 90.56 165 PRO A N 1
ATOM 1286 C CA . PRO A 1 165 ? 43.548 1.841 -62.260 1.00 90.56 165 PRO A CA 1
ATOM 1287 C C . PRO A 1 165 ? 44.811 2.704 -62.270 1.00 90.56 165 PRO A C 1
ATOM 1289 O O . PRO A 1 165 ? 44.878 3.708 -61.580 1.00 90.56 165 PRO A O 1
ATOM 1292 N N . GLN A 1 166 ? 45.793 2.370 -63.102 1.00 91.12 166 GLN A N 1
ATOM 1293 C CA . GLN A 1 166 ? 47.001 3.165 -63.320 1.00 91.12 166 GLN A CA 1
ATOM 1294 C C . GLN A 1 166 ? 46.746 4.540 -63.967 1.00 91.12 166 GLN A C 1
ATOM 1296 O O . GLN A 1 166 ? 47.640 5.380 -63.973 1.00 91.12 166 GLN A O 1
ATOM 1301 N N . LEU A 1 167 ? 45.557 4.758 -64.540 1.00 89.94 167 LEU A N 1
ATOM 1302 C CA . LEU A 1 167 ? 45.135 6.021 -65.158 1.00 89.94 167 LEU A CA 1
ATOM 1303 C C . LEU A 1 167 ? 44.165 6.813 -64.268 1.00 89.94 167 LEU A C 1
ATOM 1305 O O . LEU A 1 167 ? 43.648 7.847 -64.689 1.00 89.94 167 LEU A O 1
ATOM 1309 N N . TRP A 1 168 ? 43.861 6.321 -63.067 1.00 91.88 168 TRP A N 1
ATOM 1310 C CA . TRP A 1 168 ? 42.945 6.985 -62.148 1.00 91.88 168 TRP A CA 1
ATOM 1311 C C . TRP A 1 168 ? 43.649 8.113 -61.392 1.00 91.88 168 TRP A C 1
ATOM 1313 O O . TRP A 1 168 ? 44.787 7.976 -60.948 1.00 91.88 168 TRP A O 1
ATOM 1323 N N . ASN A 1 169 ? 42.951 9.235 -61.214 1.00 90.31 169 ASN A N 1
ATOM 1324 C CA . ASN A 1 169 ? 43.384 10.294 -60.308 1.00 90.31 169 ASN A CA 1
ATOM 1325 C C . ASN A 1 169 ? 43.060 9.935 -58.844 1.00 90.31 169 ASN A C 1
ATOM 1327 O O . ASN A 1 169 ? 42.445 8.905 -58.542 1.00 90.31 169 ASN A O 1
ATOM 1331 N N . SER A 1 170 ? 43.465 10.804 -57.916 1.00 88.00 170 SER A N 1
ATOM 1332 C CA . SER A 1 170 ? 43.264 10.598 -56.476 1.00 88.00 170 SER A CA 1
ATOM 1333 C C . SER A 1 170 ? 41.786 10.449 -56.103 1.00 88.00 170 SER A C 1
ATOM 1335 O O . SER A 1 170 ? 41.449 9.595 -55.284 1.00 88.00 170 SER A O 1
ATOM 1337 N N . MET A 1 171 ? 40.896 11.221 -56.732 1.00 89.06 171 MET A N 1
ATOM 1338 C CA . MET A 1 171 ? 39.458 11.160 -56.471 1.00 89.06 171 MET A CA 1
ATOM 1339 C C . MET A 1 171 ? 38.845 9.838 -56.939 1.00 89.06 171 MET A C 1
ATOM 1341 O O . MET A 1 171 ? 38.069 9.226 -56.207 1.00 89.06 171 MET A O 1
ATOM 1345 N N . THR A 1 172 ? 39.248 9.341 -58.108 1.00 91.12 172 THR A N 1
ATOM 1346 C CA . THR A 1 172 ? 38.782 8.046 -58.622 1.00 91.12 172 THR A CA 1
ATOM 1347 C C . THR A 1 172 ? 39.286 6.888 -57.759 1.00 91.12 172 THR A C 1
ATOM 1349 O O . THR A 1 172 ? 38.517 5.985 -57.424 1.00 91.12 172 THR A O 1
ATOM 1352 N N . HIS A 1 173 ? 40.542 6.940 -57.301 1.00 93.00 173 HIS A N 1
ATOM 1353 C CA . HIS A 1 173 ? 41.045 5.993 -56.301 1.00 93.00 173 HIS A CA 1
ATOM 1354 C C . HIS A 1 173 ? 40.290 6.090 -54.970 1.00 93.00 173 HIS A C 1
ATOM 1356 O O . HIS A 1 173 ? 39.990 5.059 -54.369 1.00 93.00 173 HIS A O 1
ATOM 1362 N N . GLY A 1 174 ? 39.931 7.297 -54.531 1.00 90.81 174 GLY A N 1
ATOM 1363 C CA . GLY A 1 174 ? 39.076 7.507 -53.366 1.00 90.81 174 GLY A CA 1
ATOM 1364 C C . GLY A 1 174 ? 37.709 6.840 -53.524 1.00 90.81 174 GLY A C 1
ATOM 1365 O O . GLY A 1 174 ? 37.283 6.102 -52.644 1.00 90.81 174 GLY A O 1
ATOM 1366 N N . ASN A 1 175 ? 37.057 7.024 -54.670 1.00 92.06 175 ASN A N 1
ATOM 1367 C CA . ASN A 1 175 ? 35.709 6.512 -54.919 1.00 92.06 175 ASN A CA 1
ATOM 1368 C C . ASN A 1 175 ? 35.648 4.999 -55.154 1.00 92.06 175 ASN A C 1
ATOM 1370 O O . ASN A 1 175 ? 34.630 4.381 -54.858 1.00 92.06 175 ASN A O 1
ATOM 1374 N N . ILE A 1 176 ? 36.712 4.400 -55.693 1.00 93.19 176 ILE A N 1
ATOM 1375 C CA . ILE A 1 176 ? 36.730 2.971 -56.024 1.00 93.19 176 ILE A CA 1
ATOM 1376 C C . ILE A 1 176 ? 37.636 2.209 -55.064 1.00 93.19 176 ILE A C 1
ATOM 1378 O O . ILE A 1 176 ? 37.162 1.369 -54.307 1.00 93.19 176 ILE A O 1
ATOM 1382 N N . THR A 1 177 ? 38.940 2.480 -55.068 1.00 93.56 177 THR A N 1
ATOM 1383 C CA . THR A 1 177 ? 39.918 1.695 -54.300 1.00 93.56 177 THR A CA 1
ATOM 1384 C C . THR A 1 177 ? 39.697 1.816 -52.792 1.00 93.56 177 THR A C 1
ATOM 1386 O O . THR A 1 177 ? 39.629 0.796 -52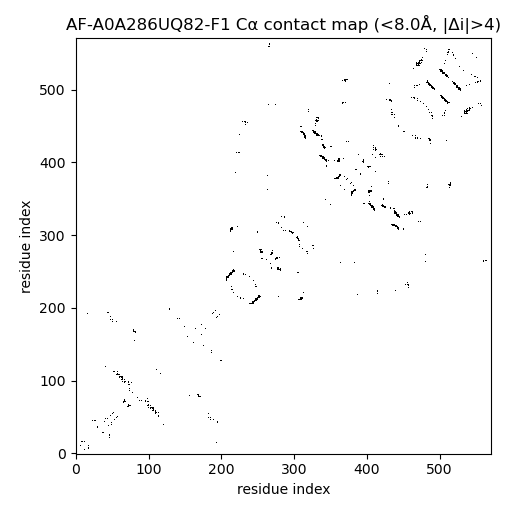.103 1.00 93.56 177 THR A O 1
ATOM 1389 N N . THR A 1 178 ? 39.539 3.036 -52.271 1.00 92.88 178 THR A N 1
ATOM 1390 C CA . THR A 1 178 ? 39.297 3.246 -50.834 1.00 92.88 178 THR A CA 1
ATOM 1391 C C . THR A 1 178 ? 37.947 2.671 -50.415 1.00 92.88 178 THR A C 1
ATOM 1393 O O . THR A 1 178 ? 37.866 2.001 -49.390 1.00 92.88 178 THR A O 1
ATOM 1396 N N . VAL A 1 179 ? 36.899 2.842 -51.225 1.00 94.81 179 VAL A N 1
ATOM 1397 C CA . VAL A 1 179 ? 35.570 2.289 -50.918 1.00 94.81 179 VAL A CA 1
ATOM 1398 C C . VAL A 1 179 ? 35.555 0.757 -50.983 1.00 94.81 179 VAL A C 1
ATOM 1400 O O . VAL A 1 179 ? 34.954 0.124 -50.124 1.00 94.81 179 VAL A O 1
ATOM 1403 N N . ILE A 1 180 ? 36.293 0.123 -51.901 1.00 94.12 180 ILE A N 1
ATOM 1404 C CA . ILE A 1 180 ? 36.483 -1.341 -51.903 1.00 94.12 180 ILE A CA 1
ATOM 1405 C C . ILE A 1 180 ? 37.166 -1.806 -50.612 1.00 94.12 180 ILE A C 1
ATOM 1407 O O . ILE A 1 180 ? 36.783 -2.832 -50.041 1.00 94.12 180 ILE A O 1
ATOM 1411 N N . PHE A 1 181 ? 38.168 -1.069 -50.131 1.00 93.62 181 PHE A N 1
ATOM 1412 C CA . PHE A 1 181 ? 38.836 -1.380 -48.868 1.00 93.62 181 PHE A CA 1
ATOM 1413 C C . PHE A 1 181 ? 37.880 -1.250 -47.670 1.00 93.62 181 PHE A C 1
ATOM 1415 O O . PHE A 1 181 ? 37.825 -2.142 -46.820 1.00 93.62 181 PHE A O 1
ATOM 1422 N N . LEU A 1 182 ? 37.068 -0.193 -47.644 1.00 94.50 182 LEU A N 1
ATOM 1423 C CA . LEU A 1 182 ? 36.025 0.042 -46.646 1.00 94.50 182 LEU A CA 1
ATOM 1424 C C . LEU A 1 182 ? 34.942 -1.051 -46.664 1.00 94.50 182 LEU A C 1
ATOM 1426 O O . LEU A 1 182 ? 34.592 -1.587 -45.606 1.00 94.50 182 LEU A O 1
ATOM 1430 N N . LEU A 1 183 ? 34.473 -1.445 -47.847 1.00 95.81 183 LEU A N 1
ATOM 1431 C CA . LEU A 1 183 ? 33.526 -2.542 -48.035 1.00 95.81 183 LEU A CA 1
ATOM 1432 C C . LEU A 1 183 ? 34.121 -3.872 -47.562 1.00 95.81 183 LEU A C 1
ATOM 1434 O O . LEU A 1 183 ? 33.472 -4.622 -46.837 1.00 95.81 183 LEU A O 1
ATOM 1438 N N . SER A 1 184 ? 35.380 -4.146 -47.906 1.00 93.50 184 SER A N 1
ATOM 1439 C CA . SER A 1 184 ? 36.089 -5.352 -47.461 1.00 93.50 184 SER A CA 1
ATOM 1440 C C . SER A 1 184 ? 36.204 -5.400 -45.938 1.00 93.50 184 SER A C 1
ATOM 1442 O O . SER A 1 184 ? 35.959 -6.444 -45.336 1.00 93.50 184 SER A O 1
ATOM 1444 N N . GLY A 1 185 ? 36.492 -4.260 -45.298 1.00 92.44 185 GLY A N 1
ATOM 1445 C CA . GLY A 1 185 ? 36.468 -4.125 -43.843 1.00 92.44 185 GLY A CA 1
ATOM 1446 C C . GLY A 1 185 ? 35.095 -4.449 -43.247 1.00 92.44 185 GLY A C 1
ATOM 1447 O O . GLY A 1 185 ? 35.011 -5.180 -42.261 1.00 92.44 185 GLY A O 1
ATOM 1448 N N . ARG A 1 186 ? 34.002 -3.974 -43.858 1.00 94.06 186 ARG A N 1
ATOM 1449 C CA . ARG A 1 186 ? 32.633 -4.276 -43.397 1.00 94.06 186 ARG A CA 1
ATOM 1450 C C . ARG A 1 186 ? 32.306 -5.756 -43.544 1.00 94.06 186 ARG A C 1
ATOM 1452 O O . ARG A 1 186 ? 31.814 -6.369 -42.600 1.00 94.06 186 ARG A O 1
ATOM 1459 N N . LEU A 1 187 ? 32.617 -6.352 -44.694 1.00 93.81 187 LEU A N 1
ATOM 1460 C CA . LEU A 1 187 ? 32.404 -7.780 -44.943 1.00 93.81 187 LEU A CA 1
ATOM 1461 C C . LEU A 1 187 ? 33.212 -8.643 -43.966 1.00 93.81 187 LEU A C 1
ATOM 1463 O O . LEU A 1 187 ? 32.677 -9.593 -43.396 1.00 93.81 187 LEU A O 1
ATOM 1467 N N . ALA A 1 188 ? 34.462 -8.267 -43.692 1.00 90.50 188 ALA A N 1
ATOM 1468 C CA . ALA A 1 188 ? 35.293 -8.919 -42.687 1.00 90.50 188 ALA A CA 1
ATOM 1469 C C . ALA A 1 188 ? 34.700 -8.803 -41.273 1.00 90.50 188 ALA A C 1
ATOM 1471 O O . ALA A 1 188 ? 34.687 -9.791 -40.530 1.00 90.50 188 ALA A O 1
ATOM 1472 N N . TRP A 1 189 ? 34.138 -7.639 -40.926 1.00 92.94 189 TRP A N 1
ATOM 1473 C CA . TRP A 1 189 ? 33.422 -7.438 -39.667 1.00 92.94 189 TRP A CA 1
ATOM 1474 C C . TRP A 1 189 ? 32.191 -8.352 -39.577 1.00 92.94 189 TRP A C 1
ATOM 1476 O O . TRP A 1 189 ? 32.011 -9.038 -38.567 1.00 92.94 189 TRP A O 1
ATOM 1486 N N . PHE A 1 190 ? 31.384 -8.459 -40.638 1.00 91.19 190 PHE A N 1
ATOM 1487 C CA . PHE A 1 190 ? 30.240 -9.380 -40.671 1.00 91.19 190 PHE A CA 1
ATOM 1488 C C . PHE A 1 190 ? 30.671 -10.845 -40.601 1.00 91.19 190 PHE A C 1
ATOM 1490 O O . PHE A 1 190 ? 30.028 -11.639 -39.915 1.00 91.19 190 PHE A O 1
ATOM 1497 N N . TRP A 1 191 ? 31.793 -11.219 -41.214 1.00 88.94 191 TRP A N 1
ATOM 1498 C CA . TRP A 1 191 ? 32.378 -12.560 -41.101 1.00 88.94 191 TRP A CA 1
ATOM 1499 C C . TRP A 1 191 ? 33.059 -12.842 -39.758 1.00 88.94 191 TRP A C 1
ATOM 1501 O O . TRP A 1 191 ? 33.456 -13.978 -39.511 1.00 88.94 191 TRP A O 1
ATOM 1511 N N . GLY A 1 192 ? 33.137 -11.861 -38.855 1.00 84.69 192 GLY A N 1
ATOM 1512 C CA . GLY A 1 192 ? 33.738 -12.038 -37.533 1.00 84.69 192 GLY A CA 1
ATOM 1513 C C . GLY A 1 192 ? 35.263 -12.174 -37.571 1.00 84.69 192 GLY A C 1
ATOM 1514 O O . GLY A 1 192 ? 35.857 -12.711 -36.641 1.00 84.69 192 GLY A O 1
ATOM 1515 N N . ILE A 1 193 ? 35.924 -11.710 -38.634 1.00 85.25 193 ILE A N 1
ATOM 1516 C CA . ILE A 1 193 ? 37.388 -11.742 -38.723 1.00 85.25 193 ILE A CA 1
ATOM 1517 C C . ILE A 1 193 ? 37.943 -10.765 -37.688 1.00 85.25 193 ILE A C 1
ATOM 1519 O O . ILE A 1 193 ? 37.581 -9.596 -37.692 1.00 85.25 193 ILE A O 1
ATOM 1523 N N . GLY A 1 194 ? 38.810 -11.222 -36.784 1.00 76.25 194 GLY A N 1
ATOM 1524 C CA . GLY A 1 194 ? 39.485 -10.325 -35.843 1.00 76.25 194 GLY A CA 1
ATOM 1525 C C . GLY A 1 194 ? 38.630 -9.777 -34.694 1.00 76.25 194 GLY A C 1
ATOM 1526 O O . GLY A 1 194 ? 39.135 -9.017 -33.870 1.00 76.25 194 GLY A O 1
ATOM 1527 N N . ARG A 1 195 ? 37.363 -10.193 -34.591 1.00 83.25 195 ARG A N 1
ATOM 1528 C CA . ARG A 1 195 ? 36.471 -9.873 -33.472 1.00 83.25 195 ARG A CA 1
ATOM 1529 C C . ARG A 1 195 ? 35.787 -11.136 -32.963 1.00 83.25 195 ARG A C 1
ATOM 1531 O O . ARG A 1 195 ? 35.529 -12.058 -33.730 1.00 83.25 195 ARG A O 1
ATOM 1538 N N . LYS A 1 196 ? 35.446 -11.175 -31.678 1.00 75.81 196 LYS A N 1
ATOM 1539 C CA . LYS A 1 196 ? 34.511 -12.186 -31.175 1.00 75.81 196 LYS A CA 1
ATOM 1540 C C . LYS A 1 196 ? 33.111 -11.729 -31.577 1.00 75.81 196 LYS A C 1
ATOM 1542 O O . LYS A 1 196 ? 32.735 -10.609 -31.243 1.00 75.81 196 LYS A O 1
ATOM 1547 N N . ARG A 1 197 ? 32.369 -12.549 -32.333 1.00 67.19 197 ARG A N 1
ATOM 1548 C CA . ARG A 1 197 ? 30.938 -12.291 -32.537 1.00 67.19 197 ARG A CA 1
ATOM 1549 C C . ARG A 1 197 ? 30.284 -12.337 -31.166 1.00 67.19 197 ARG A C 1
ATOM 1551 O O . ARG A 1 197 ? 30.375 -13.365 -30.491 1.00 67.19 197 ARG A O 1
ATOM 1558 N N . MET A 1 198 ? 29.641 -11.245 -30.777 1.00 65.81 198 MET A N 1
ATOM 1559 C CA . MET A 1 198 ? 28.756 -11.223 -29.627 1.00 65.81 198 MET A CA 1
ATOM 1560 C C . MET A 1 198 ? 27.496 -11.924 -30.097 1.00 65.81 198 MET A C 1
ATOM 1562 O O . MET A 1 198 ? 26.536 -11.319 -30.569 1.00 65.81 198 MET A O 1
ATOM 1566 N N . SER A 1 199 ? 27.569 -13.254 -30.099 1.00 47.28 199 SER A N 1
ATOM 1567 C CA . SER A 1 199 ? 26.402 -14.075 -30.330 1.00 47.28 199 SER A CA 1
ATOM 1568 C C . SER A 1 199 ? 25.355 -13.582 -29.338 1.00 47.28 199 SER A C 1
ATOM 1570 O O . SER A 1 199 ? 25.646 -13.445 -28.146 1.00 47.28 199 SER A O 1
ATOM 1572 N N . SER A 1 200 ? 24.146 -13.297 -29.826 1.00 44.75 200 SER A N 1
ATOM 1573 C CA . SER A 1 200 ? 22.965 -13.462 -28.993 1.00 44.75 200 SER A CA 1
ATOM 1574 C C . SER A 1 200 ? 22.951 -14.937 -28.632 1.00 44.75 200 SER A C 1
ATOM 1576 O O . SER A 1 200 ? 22.298 -15.752 -29.285 1.00 44.75 200 SER A O 1
ATOM 1578 N N . THR A 1 201 ? 23.778 -15.306 -27.665 1.00 39.50 201 THR A N 1
ATOM 1579 C CA . THR A 1 201 ? 23.748 -16.628 -27.110 1.00 39.50 201 THR A CA 1
ATOM 1580 C C . THR A 1 201 ? 22.420 -16.588 -26.376 1.00 39.50 201 THR A C 1
ATOM 1582 O O . THR A 1 201 ? 22.340 -16.161 -25.235 1.00 39.50 201 THR A O 1
ATOM 1585 N N . SER A 1 202 ? 21.385 -17.119 -27.023 1.00 40.41 202 SER A N 1
ATOM 1586 C CA . SER A 1 202 ? 20.460 -18.060 -26.396 1.00 40.41 202 SER A CA 1
ATOM 1587 C C . SER A 1 202 ? 21.232 -19.298 -25.908 1.00 40.41 202 SER A C 1
ATOM 1589 O O . SER A 1 202 ? 20.834 -20.444 -26.097 1.00 40.41 202 SER A O 1
ATOM 1591 N N . GLY A 1 203 ? 22.393 -19.057 -25.303 1.00 37.25 203 GLY A N 1
ATOM 1592 C CA . GLY A 1 203 ? 23.038 -19.962 -24.407 1.00 37.25 203 GLY A CA 1
ATOM 1593 C C . GLY A 1 203 ? 22.146 -19.950 -23.194 1.00 37.25 203 GLY A C 1
ATOM 1594 O O . GLY A 1 203 ? 21.650 -18.908 -22.773 1.00 37.25 203 GLY A O 1
ATOM 1595 N N . SER A 1 204 ? 21.922 -21.143 -22.693 1.00 42.94 204 SER A N 1
ATOM 1596 C CA . SER A 1 204 ? 21.490 -21.432 -21.343 1.00 42.94 204 SER A CA 1
ATOM 1597 C C . SER A 1 204 ? 22.402 -20.740 -20.305 1.00 42.94 204 SER A C 1
ATOM 1599 O O . SER A 1 204 ? 23.078 -21.410 -19.529 1.00 42.94 204 SER A O 1
ATOM 1601 N N . GLU A 1 205 ? 22.468 -19.410 -20.284 1.00 49.19 205 GLU A N 1
ATOM 1602 C CA . GLU A 1 205 ? 22.715 -18.677 -19.053 1.00 49.19 205 GLU A CA 1
ATOM 1603 C C . GLU A 1 205 ? 21.393 -18.694 -18.301 1.00 49.19 205 GLU A C 1
ATOM 1605 O O . GLU A 1 205 ? 20.334 -18.395 -18.858 1.00 49.19 205 GLU A O 1
ATOM 1610 N N . ALA A 1 206 ? 21.445 -19.149 -17.050 1.00 56.78 206 ALA A N 1
ATOM 1611 C CA . ALA A 1 206 ? 20.285 -19.083 -16.184 1.00 56.78 206 ALA A CA 1
ATOM 1612 C C . ALA A 1 206 ? 19.767 -17.634 -16.193 1.00 56.78 206 ALA A C 1
ATOM 1614 O O . ALA A 1 206 ? 20.586 -16.709 -16.140 1.00 56.78 206 ALA A O 1
ATOM 1615 N N . PRO A 1 207 ? 18.444 -17.425 -16.284 1.00 65.12 207 PRO A N 1
ATOM 1616 C CA . PRO A 1 207 ? 17.875 -16.086 -16.318 1.00 65.12 207 PRO A CA 1
ATOM 1617 C C . PRO A 1 207 ? 18.423 -15.268 -15.151 1.00 65.12 207 PRO A C 1
ATOM 1619 O O . PRO A 1 207 ? 18.560 -15.798 -14.043 1.00 65.12 207 PRO A O 1
ATOM 1622 N N . VAL A 1 208 ? 18.723 -13.985 -15.382 1.00 75.44 208 VAL A N 1
ATOM 1623 C CA . VAL A 1 208 ? 19.260 -13.111 -14.332 1.00 75.44 208 VAL A CA 1
ATOM 1624 C C . VAL A 1 208 ? 18.285 -13.132 -13.159 1.00 75.44 208 VAL A C 1
ATOM 1626 O O . VAL A 1 208 ? 17.130 -12.721 -13.291 1.00 75.44 208 VAL A O 1
ATOM 1629 N N . LYS A 1 209 ? 18.738 -13.689 -12.031 1.00 82.88 209 LYS A N 1
ATOM 1630 C CA . LYS A 1 209 ? 17.910 -13.905 -10.844 1.00 82.88 209 LYS A CA 1
ATOM 1631 C C . LYS A 1 209 ? 17.863 -12.632 -10.008 1.00 82.88 209 LYS A C 1
ATOM 1633 O O . LYS A 1 209 ? 18.839 -12.285 -9.330 1.00 82.88 209 LYS A O 1
ATOM 1638 N N . LEU A 1 210 ? 16.728 -11.949 -10.053 1.00 87.75 210 LEU A N 1
ATOM 1639 C CA . LEU A 1 210 ? 16.421 -10.785 -9.233 1.00 87.75 210 LEU A CA 1
ATOM 1640 C C . LEU A 1 210 ? 15.677 -11.259 -7.985 1.00 87.75 210 LEU A C 1
ATOM 1642 O O . LEU A 1 210 ? 14.591 -11.819 -8.088 1.00 87.75 210 LEU A O 1
ATOM 1646 N N . THR A 1 211 ? 16.278 -11.045 -6.818 1.00 89.94 211 THR A N 1
ATOM 1647 C CA . THR A 1 211 ? 15.689 -11.443 -5.534 1.00 89.94 211 THR A CA 1
ATOM 1648 C C . THR A 1 211 ? 15.255 -10.190 -4.795 1.00 89.94 211 THR A C 1
ATOM 1650 O O . THR A 1 211 ? 16.069 -9.277 -4.644 1.00 89.94 211 THR A O 1
ATOM 1653 N N . TYR A 1 212 ? 14.004 -10.165 -4.347 1.00 92.88 212 TYR A N 1
ATOM 1654 C CA . TYR A 1 212 ? 13.430 -9.090 -3.548 1.00 92.88 212 TYR A CA 1
ATOM 1655 C C . TYR A 1 212 ? 12.900 -9.652 -2.235 1.00 92.88 212 TYR A C 1
ATOM 1657 O O . TYR A 1 212 ? 12.143 -10.624 -2.236 1.00 92.88 212 TYR A O 1
ATOM 1665 N N . THR A 1 213 ? 13.252 -9.018 -1.122 1.00 94.50 213 THR A N 1
ATOM 1666 C CA . THR A 1 213 ? 12.785 -9.449 0.202 1.00 94.50 213 THR A CA 1
ATOM 1667 C C . THR A 1 213 ? 11.624 -8.583 0.670 1.00 94.50 213 THR A C 1
ATOM 1669 O O . THR A 1 213 ? 11.779 -7.375 0.882 1.00 94.50 213 THR A O 1
ATOM 1672 N N . LEU A 1 214 ? 10.472 -9.209 0.899 1.00 96.75 214 LEU A N 1
ATOM 1673 C CA . LEU A 1 214 ? 9.325 -8.598 1.559 1.00 96.75 214 LEU A CA 1
ATOM 1674 C C . LEU A 1 214 ? 9.423 -8.858 3.062 1.00 96.75 214 LEU A C 1
ATOM 1676 O O . LEU A 1 214 ? 9.485 -10.011 3.485 1.00 96.75 214 LEU A O 1
ATOM 1680 N N . ALA A 1 215 ? 9.409 -7.813 3.882 1.00 95.38 215 ALA A N 1
ATOM 1681 C CA . ALA A 1 215 ? 9.428 -7.959 5.328 1.00 95.38 215 ALA A CA 1
ATOM 1682 C C . ALA A 1 215 ? 8.131 -7.503 5.994 1.00 95.38 215 ALA A C 1
ATOM 1684 O O . ALA A 1 215 ? 7.435 -6.605 5.524 1.00 95.38 215 ALA A O 1
ATOM 1685 N N . SER A 1 216 ? 7.800 -8.124 7.121 1.00 95.62 216 SER A N 1
ATOM 1686 C CA . SER A 1 216 ? 6.692 -7.692 7.971 1.00 95.62 216 SER A CA 1
ATOM 1687 C C . SER A 1 216 ? 6.898 -8.131 9.415 1.00 95.62 216 SER A C 1
ATOM 1689 O O . SER A 1 216 ? 7.874 -8.793 9.773 1.00 95.62 216 SER A O 1
ATOM 1691 N N . ARG A 1 217 ? 5.918 -7.825 10.267 1.00 93.56 217 ARG A N 1
ATOM 1692 C CA . ARG A 1 217 ? 5.847 -8.398 11.613 1.00 93.56 217 ARG A CA 1
ATOM 1693 C C . ARG A 1 217 ? 5.767 -9.925 11.581 1.00 93.56 217 ARG A C 1
ATOM 1695 O O . ARG A 1 217 ? 5.156 -10.504 10.686 1.00 93.56 217 ARG A O 1
ATOM 1702 N N . ALA A 1 218 ? 6.284 -10.564 12.627 1.00 90.88 218 ALA A N 1
ATOM 1703 C CA . ALA A 1 218 ? 6.293 -12.019 12.790 1.00 90.88 218 ALA A CA 1
ATOM 1704 C C . ALA A 1 218 ? 4.955 -12.629 13.250 1.00 90.88 218 ALA A C 1
ATOM 1706 O O . ALA A 1 218 ? 4.857 -13.843 13.428 1.00 90.88 218 ALA A O 1
ATOM 1707 N N . SER A 1 219 ? 3.907 -11.825 13.454 1.00 91.12 219 SER A N 1
ATOM 1708 C CA . SER A 1 219 ? 2.585 -12.349 13.822 1.00 91.12 219 SER A CA 1
ATOM 1709 C C . SER A 1 219 ? 1.968 -13.181 12.690 1.00 91.12 219 SER A C 1
ATOM 1711 O O . SER A 1 219 ? 2.136 -12.842 11.523 1.00 91.12 219 SER A O 1
ATOM 1713 N N . GLN A 1 220 ? 1.188 -14.217 13.020 1.00 93.94 220 GLN A N 1
ATOM 1714 C CA . GLN A 1 220 ? 0.565 -15.099 12.020 1.00 93.94 220 GLN A CA 1
ATOM 1715 C C . GLN A 1 220 ? -0.231 -14.332 10.949 1.00 93.94 220 GLN A C 1
ATOM 1717 O O . GLN A 1 220 ? -0.089 -14.614 9.764 1.00 93.94 220 GLN A O 1
ATOM 1722 N N . LEU A 1 221 ? -1.044 -13.347 11.353 1.00 95.56 221 LEU A N 1
ATOM 1723 C CA . LEU A 1 221 ? -1.816 -12.540 10.405 1.00 95.56 221 LEU A CA 1
ATOM 1724 C C . LEU A 1 221 ? -0.897 -11.732 9.478 1.00 95.56 221 LEU A C 1
ATOM 1726 O O . LEU A 1 221 ? -1.146 -11.693 8.280 1.00 95.56 221 LEU A O 1
ATOM 1730 N N . ALA A 1 222 ? 0.168 -11.130 10.014 1.00 95.38 222 ALA A N 1
ATOM 1731 C CA . ALA A 1 222 ? 1.130 -10.382 9.208 1.00 95.38 222 ALA A CA 1
ATOM 1732 C C . ALA A 1 222 ? 1.857 -11.291 8.204 1.00 95.38 222 ALA A C 1
ATOM 1734 O O . ALA A 1 222 ? 1.984 -10.922 7.045 1.00 95.38 222 ALA A O 1
ATOM 1735 N N . GLN A 1 223 ? 2.240 -12.510 8.602 1.00 96.00 223 GLN A N 1
ATOM 1736 C CA . GLN A 1 223 ? 2.836 -13.483 7.680 1.00 96.00 223 GLN A CA 1
ATOM 1737 C C . GLN A 1 223 ? 1.877 -13.846 6.539 1.00 96.00 223 GLN A C 1
ATOM 1739 O O . GLN A 1 223 ? 2.273 -13.802 5.380 1.00 96.00 223 GLN A O 1
ATOM 1744 N N . ILE A 1 224 ? 0.605 -14.133 6.845 1.00 97.06 224 ILE A N 1
ATOM 1745 C CA . ILE A 1 224 ? -0.423 -14.426 5.828 1.00 97.06 224 ILE A CA 1
ATOM 1746 C C . ILE A 1 224 ? -0.590 -13.256 4.855 1.00 97.06 224 ILE A C 1
ATOM 1748 O O . ILE A 1 224 ? -0.665 -13.463 3.647 1.00 97.06 224 ILE A O 1
ATOM 1752 N N . GLN A 1 225 ? -0.616 -12.027 5.370 1.00 97.62 225 GLN A N 1
ATOM 1753 C CA . GLN A 1 225 ? -0.714 -10.821 4.547 1.00 97.62 225 GLN A CA 1
ATOM 1754 C C . GLN A 1 225 ? 0.488 -10.694 3.610 1.00 97.62 225 GLN A C 1
ATOM 1756 O O . GLN A 1 225 ? 0.306 -10.496 2.412 1.00 97.62 225 GLN A O 1
ATOM 1761 N N . THR A 1 226 ? 1.699 -10.883 4.129 1.00 98.06 226 THR A N 1
ATOM 1762 C CA . THR A 1 226 ? 2.942 -10.833 3.350 1.00 98.06 226 THR A CA 1
ATOM 1763 C C . THR A 1 226 ? 3.019 -11.937 2.306 1.00 98.06 226 THR A C 1
ATOM 1765 O O . THR A 1 226 ? 3.427 -11.665 1.179 1.00 98.06 226 THR A O 1
ATOM 1768 N N . PHE A 1 227 ? 2.574 -13.155 2.625 1.00 97.69 227 PHE A N 1
ATOM 1769 C CA . PHE A 1 227 ? 2.464 -14.231 1.639 1.00 97.69 227 PHE A CA 1
ATOM 1770 C C . PHE A 1 227 ? 1.488 -13.867 0.519 1.00 97.69 227 PHE A C 1
ATOM 1772 O O . PHE A 1 227 ? 1.828 -14.055 -0.642 1.00 97.69 227 PHE A O 1
ATOM 1779 N N . GLY A 1 228 ? 0.345 -13.249 0.834 1.00 96.88 228 GLY A N 1
ATOM 1780 C CA . GLY A 1 228 ? -0.581 -12.754 -0.188 1.00 96.88 228 GLY A CA 1
ATOM 1781 C C . GLY A 1 228 ? 0.052 -11.717 -1.128 1.00 96.88 228 GLY A C 1
ATOM 1782 O O . GLY A 1 228 ? -0.125 -11.797 -2.346 1.00 96.88 228 GLY A O 1
ATOM 1783 N N . VAL A 1 229 ? 0.844 -10.778 -0.592 1.00 98.00 229 VAL A N 1
ATOM 1784 C CA . VAL A 1 229 ? 1.576 -9.797 -1.419 1.00 98.00 229 VAL A CA 1
ATOM 1785 C C . VAL A 1 229 ? 2.643 -10.483 -2.275 1.00 98.00 229 VAL A C 1
ATOM 1787 O O . VAL A 1 229 ? 2.718 -10.230 -3.477 1.00 98.00 229 VAL A O 1
ATOM 1790 N N . ARG A 1 230 ? 3.438 -11.378 -1.676 1.00 97.00 230 ARG A N 1
ATOM 1791 C CA . ARG A 1 230 ? 4.471 -12.164 -2.365 1.00 97.00 230 ARG A CA 1
ATOM 1792 C C . ARG A 1 230 ? 3.878 -12.945 -3.533 1.00 97.00 230 ARG A C 1
ATOM 1794 O O . ARG A 1 230 ? 4.422 -12.897 -4.630 1.00 97.00 230 ARG A O 1
ATOM 1801 N N . ASP A 1 231 ? 2.773 -13.644 -3.304 1.00 95.94 231 ASP A N 1
ATOM 1802 C CA . ASP A 1 231 ? 2.139 -14.496 -4.310 1.00 95.94 231 ASP A CA 1
ATOM 1803 C C . ASP A 1 231 ? 1.548 -13.657 -5.450 1.00 95.94 231 ASP A C 1
ATOM 1805 O O . ASP A 1 231 ? 1.687 -14.024 -6.617 1.00 95.94 231 ASP A O 1
ATOM 1809 N N . THR A 1 232 ? 0.987 -12.482 -5.136 1.00 96.06 232 THR A N 1
ATOM 1810 C CA . THR A 1 232 ? 0.532 -11.512 -6.146 1.00 96.06 232 THR A CA 1
ATOM 1811 C C . THR A 1 232 ? 1.699 -11.015 -7.010 1.00 96.06 232 THR A C 1
ATOM 1813 O O . THR A 1 232 ? 1.583 -10.990 -8.234 1.00 96.06 232 THR A O 1
ATOM 1816 N N . LEU A 1 233 ? 2.849 -10.680 -6.409 1.00 96.31 233 LEU A N 1
ATOM 1817 C CA . LEU A 1 233 ? 4.053 -10.302 -7.162 1.00 96.31 233 LEU A CA 1
ATOM 1818 C C . LEU A 1 233 ? 4.577 -11.461 -8.017 1.00 96.31 233 LEU A C 1
ATOM 1820 O O . LEU A 1 233 ? 4.867 -11.272 -9.195 1.00 96.31 233 LEU A O 1
ATOM 1824 N N . ALA A 1 234 ? 4.664 -12.667 -7.455 1.00 94.25 234 ALA A N 1
ATOM 1825 C CA . ALA A 1 234 ? 5.130 -13.848 -8.177 1.00 94.25 234 ALA A CA 1
ATOM 1826 C C . ALA A 1 234 ? 4.245 -14.163 -9.396 1.00 94.25 234 ALA A C 1
ATOM 1828 O O . ALA A 1 234 ? 4.759 -14.535 -10.450 1.00 94.25 234 ALA A O 1
ATOM 1829 N N . ALA A 1 235 ? 2.928 -13.967 -9.277 1.00 93.81 235 ALA A N 1
ATOM 1830 C CA . ALA A 1 235 ? 1.989 -14.121 -10.383 1.00 93.81 235 ALA A CA 1
ATOM 1831 C C . ALA A 1 235 ? 2.128 -13.013 -11.443 1.00 93.81 235 ALA A C 1
ATOM 1833 O O . ALA A 1 235 ? 2.032 -13.296 -12.637 1.00 93.81 235 ALA A O 1
ATOM 1834 N N . ALA A 1 236 ? 2.369 -11.766 -11.026 1.00 93.81 236 ALA A N 1
ATOM 1835 C CA . ALA A 1 236 ? 2.542 -10.630 -11.933 1.00 93.81 236 ALA A CA 1
ATOM 1836 C C . ALA A 1 236 ? 3.885 -10.649 -12.688 1.00 93.81 236 ALA A C 1
ATOM 1838 O O . ALA A 1 236 ? 3.976 -10.115 -13.793 1.00 93.81 236 ALA A O 1
ATOM 1839 N N . PHE A 1 237 ? 4.915 -11.278 -12.113 1.00 92.50 237 PHE A N 1
ATOM 1840 C CA . PHE A 1 237 ? 6.277 -11.308 -12.651 1.00 92.50 237 PHE A CA 1
ATOM 1841 C C . PHE A 1 237 ? 6.785 -12.748 -12.861 1.00 92.50 237 PHE A C 1
ATOM 1843 O O . PHE A 1 237 ? 7.716 -13.187 -12.177 1.00 92.50 237 PHE A O 1
ATOM 1850 N N . PRO A 1 238 ? 6.204 -13.505 -13.814 1.00 87.69 238 PRO A N 1
ATOM 1851 C CA . PRO A 1 238 ? 6.653 -14.858 -14.118 1.00 87.69 238 PRO A CA 1
ATOM 1852 C C . PRO A 1 238 ? 8.071 -14.864 -14.705 1.00 87.69 238 PRO A C 1
ATOM 1854 O O . PRO A 1 238 ? 8.527 -13.894 -15.315 1.00 87.69 238 PRO A O 1
ATOM 1857 N N . ALA A 1 239 ? 8.768 -15.992 -14.559 1.00 84.81 239 ALA A N 1
ATOM 1858 C CA . ALA A 1 239 ? 10.092 -16.163 -15.145 1.00 84.81 239 ALA A CA 1
ATOM 1859 C C . ALA A 1 239 ? 10.041 -16.024 -16.676 1.00 84.81 239 ALA A C 1
ATOM 1861 O O . ALA A 1 239 ? 9.213 -16.628 -17.359 1.00 84.81 239 ALA A O 1
ATOM 1862 N N . THR A 1 240 ? 10.974 -15.249 -17.213 1.00 81.25 240 THR A N 1
ATOM 1863 C CA . THR A 1 240 ? 11.213 -15.079 -18.647 1.00 81.25 240 THR A CA 1
ATOM 1864 C C . THR A 1 240 ? 12.585 -15.658 -19.000 1.00 81.25 240 THR A C 1
ATOM 1866 O O . THR A 1 240 ? 13.414 -15.846 -18.108 1.00 81.25 240 THR A O 1
ATOM 1869 N N . PRO A 1 241 ? 12.891 -15.899 -20.288 1.00 77.31 241 PRO A N 1
ATOM 1870 C CA . PRO A 1 241 ? 14.237 -16.313 -20.690 1.00 77.31 241 PRO A CA 1
ATOM 1871 C C . PRO A 1 241 ? 15.342 -15.326 -20.278 1.00 77.31 241 PRO A C 1
ATOM 1873 O O . PRO A 1 241 ? 16.492 -15.728 -20.157 1.00 77.31 241 PRO A O 1
ATOM 1876 N N . ALA A 1 242 ? 15.004 -14.048 -20.066 1.00 73.00 242 ALA A N 1
ATOM 1877 C CA . ALA A 1 242 ? 15.958 -13.008 -19.684 1.00 73.00 242 ALA A CA 1
ATOM 1878 C C . ALA A 1 242 ? 16.072 -12.818 -18.159 1.00 73.00 242 ALA A C 1
ATOM 1880 O O . ALA A 1 242 ? 17.171 -12.628 -17.640 1.00 73.00 242 ALA A O 1
ATOM 1881 N N . HIS A 1 243 ? 14.952 -12.885 -17.435 1.00 79.75 243 HIS A N 1
ATOM 1882 C CA . HIS A 1 243 ? 14.879 -12.562 -16.007 1.00 79.75 243 HIS A CA 1
ATOM 1883 C C . HIS A 1 243 ? 14.045 -13.582 -15.246 1.00 79.75 243 HIS A C 1
ATOM 1885 O O . HIS A 1 243 ? 12.975 -13.986 -15.706 1.00 79.75 243 HIS A O 1
ATOM 1891 N N . SER A 1 244 ? 14.500 -13.937 -14.047 1.00 85.81 244 SER A N 1
ATOM 1892 C CA . SER A 1 244 ? 13.697 -14.666 -13.070 1.00 85.81 244 SER A CA 1
ATOM 1893 C C . SER A 1 244 ? 13.558 -13.822 -11.812 1.00 85.81 244 SER A C 1
ATOM 1895 O O . SER A 1 244 ? 14.533 -13.236 -11.341 1.00 85.81 244 SER A O 1
ATOM 1897 N N . TYR A 1 245 ? 12.334 -13.736 -11.298 1.00 89.69 245 TYR A N 1
ATOM 1898 C CA . TYR A 1 245 ? 12.028 -13.021 -10.068 1.00 89.69 245 TYR A CA 1
ATOM 1899 C C . TYR A 1 245 ? 11.872 -14.026 -8.936 1.00 89.69 245 TYR A C 1
ATOM 1901 O O . TYR A 1 245 ? 11.179 -15.034 -9.069 1.00 89.69 245 TYR A O 1
ATOM 1909 N N . GLU A 1 246 ? 12.520 -13.739 -7.820 1.00 91.44 246 GLU A N 1
ATOM 1910 C CA . GLU A 1 246 ? 12.371 -14.469 -6.574 1.00 91.44 246 GLU A CA 1
ATOM 1911 C C . GLU A 1 246 ? 11.935 -13.490 -5.492 1.00 91.44 246 GLU A C 1
ATOM 1913 O O . GLU A 1 246 ? 12.569 -12.458 -5.276 1.00 91.44 246 GLU A O 1
ATOM 1918 N N . PHE A 1 247 ? 10.837 -13.817 -4.820 1.00 93.94 247 PHE A N 1
ATOM 1919 C CA . PHE A 1 247 ? 10.289 -13.007 -3.744 1.00 93.94 247 PHE A CA 1
ATOM 1920 C C . PHE A 1 247 ? 10.424 -13.778 -2.435 1.00 93.94 247 PHE A C 1
ATOM 1922 O O . PHE A 1 247 ? 9.707 -14.751 -2.191 1.00 93.94 247 PHE A O 1
ATOM 1929 N N . GLU A 1 248 ? 11.368 -13.350 -1.606 1.00 93.62 248 GLU A N 1
ATOM 1930 C CA . GLU A 1 248 ? 11.623 -13.925 -0.289 1.00 93.62 248 GLU A CA 1
ATOM 1931 C C . GLU A 1 248 ? 10.849 -13.163 0.786 1.00 93.62 248 GLU A C 1
ATOM 1933 O O . GLU A 1 248 ? 10.430 -12.020 0.589 1.00 93.62 248 GLU A O 1
ATOM 1938 N N . THR A 1 249 ? 10.653 -13.795 1.942 1.00 93.75 249 THR A N 1
ATOM 1939 C CA . THR A 1 249 ? 9.981 -13.166 3.082 1.00 93.75 249 THR A CA 1
ATOM 1940 C C . THR A 1 249 ? 10.878 -13.132 4.305 1.00 93.75 249 THR A C 1
ATOM 1942 O O . THR A 1 249 ? 11.492 -14.144 4.637 1.00 93.75 249 THR A O 1
ATOM 1945 N N . SER A 1 250 ? 10.887 -12.005 5.012 1.00 91.69 250 SER A N 1
ATOM 1946 C CA . SER A 1 250 ? 11.583 -11.830 6.287 1.00 91.69 250 SER A CA 1
ATOM 1947 C C . SER A 1 250 ? 10.618 -11.343 7.367 1.00 91.69 250 SER A C 1
ATOM 1949 O O . SER A 1 250 ? 9.713 -10.551 7.109 1.00 91.69 250 SER A O 1
ATOM 1951 N N . PHE A 1 251 ? 10.777 -11.826 8.595 1.00 92.38 251 PHE A N 1
ATOM 1952 C CA . PHE A 1 251 ? 9.848 -11.529 9.678 1.00 92.38 251 PHE A CA 1
ATOM 1953 C C . PHE A 1 251 ? 10.593 -11.119 10.935 1.00 92.38 251 PHE A C 1
ATOM 1955 O O . PHE A 1 251 ? 11.500 -11.827 11.355 1.00 92.38 251 PHE A O 1
ATOM 1962 N N . MET A 1 252 ? 10.152 -10.028 11.562 1.00 89.12 252 MET A N 1
ATOM 1963 C CA . MET A 1 252 ? 10.743 -9.523 12.805 1.00 89.12 252 MET A CA 1
ATOM 1964 C C . MET A 1 252 ? 9.681 -9.113 13.824 1.00 89.12 252 MET A C 1
ATOM 1966 O O . MET A 1 252 ? 8.493 -8.984 13.509 1.00 89.12 252 MET A O 1
ATOM 1970 N N . ARG A 1 253 ? 10.092 -8.937 15.080 1.00 85.75 253 ARG A N 1
ATOM 1971 C CA . ARG A 1 253 ? 9.211 -8.478 16.166 1.00 85.75 253 ARG A CA 1
ATOM 1972 C C . ARG A 1 253 ? 9.385 -6.984 16.399 1.00 85.75 253 ARG A C 1
ATOM 1974 O O . ARG A 1 253 ? 10.512 -6.527 16.550 1.00 85.75 253 ARG A O 1
ATOM 1981 N N . THR A 1 254 ? 8.278 -6.260 16.542 1.00 83.19 254 THR A N 1
ATOM 1982 C CA . THR A 1 254 ? 8.310 -4.825 16.873 1.00 83.19 254 THR A CA 1
ATOM 1983 C C . THR A 1 254 ? 8.054 -4.583 18.361 1.00 83.19 254 THR A C 1
ATOM 1985 O O . THR A 1 254 ? 7.632 -5.485 19.096 1.00 83.19 254 THR A O 1
ATOM 1988 N N . ALA A 1 255 ? 8.265 -3.356 18.836 1.00 77.06 255 ALA A N 1
ATOM 1989 C CA . ALA A 1 255 ? 7.971 -2.960 20.214 1.00 77.06 255 ALA A CA 1
ATOM 1990 C C . ALA A 1 255 ? 6.525 -3.292 20.638 1.00 77.06 255 ALA A C 1
ATOM 1992 O O . ALA A 1 255 ? 6.291 -3.783 21.749 1.00 77.06 255 ALA A O 1
ATOM 1993 N N . GLY A 1 256 ? 5.552 -3.115 19.739 1.00 74.44 256 GLY A N 1
ATOM 1994 C CA . GLY A 1 256 ? 4.161 -3.483 20.003 1.00 74.44 256 GLY A CA 1
ATOM 1995 C C . GLY A 1 256 ? 3.925 -4.986 20.200 1.00 74.44 256 GLY A C 1
ATOM 1996 O O . GLY A 1 256 ? 2.986 -5.368 20.900 1.00 74.44 256 GLY A O 1
ATOM 1997 N N . ASP A 1 257 ? 4.770 -5.849 19.625 1.00 78.88 257 ASP A N 1
ATOM 1998 C CA . ASP A 1 257 ? 4.694 -7.301 19.830 1.00 78.88 257 ASP A CA 1
ATOM 1999 C C . ASP A 1 257 ? 5.213 -7.710 21.213 1.00 78.88 257 ASP A C 1
ATOM 2001 O O . ASP A 1 257 ? 4.713 -8.678 21.798 1.00 78.88 257 ASP A O 1
ATOM 2005 N N . LYS A 1 258 ? 6.181 -6.950 21.742 1.00 76.56 258 LYS A N 1
ATOM 2006 C CA . LYS A 1 258 ? 6.810 -7.175 23.051 1.00 76.56 258 LYS A CA 1
ATOM 2007 C C . LYS A 1 258 ? 5.903 -6.726 24.206 1.00 76.56 258 LYS A C 1
ATOM 2009 O O . LYS A 1 258 ? 5.833 -7.416 25.220 1.00 76.56 258 LYS A O 1
ATOM 2014 N N . ASN A 1 259 ? 5.162 -5.622 24.054 1.00 69.31 259 ASN A N 1
ATOM 2015 C CA . ASN A 1 259 ? 4.280 -5.089 25.104 1.00 69.31 259 ASN A CA 1
ATOM 2016 C C . ASN A 1 259 ? 2.789 -5.419 24.873 1.00 69.31 259 ASN A C 1
ATOM 2018 O O . ASN A 1 259 ? 2.040 -4.711 24.187 1.00 69.31 259 ASN A O 1
ATOM 2022 N N . GLN A 1 260 ? 2.338 -6.504 25.509 1.00 70.00 260 GLN A N 1
ATOM 2023 C CA . GLN A 1 260 ? 0.962 -7.006 25.404 1.00 70.00 260 GLN A CA 1
ATOM 2024 C C . GLN A 1 260 ? 0.098 -6.742 26.647 1.00 70.00 260 GLN A C 1
ATOM 2026 O O . GLN A 1 260 ? -1.056 -7.171 26.676 1.00 70.00 260 GLN A O 1
ATOM 2031 N N . THR A 1 261 ? 0.626 -6.055 27.660 1.00 66.62 261 THR A N 1
ATOM 2032 C CA . THR A 1 261 ? -0.036 -5.875 28.963 1.00 66.62 261 THR A CA 1
ATOM 2033 C C . THR A 1 261 ? -0.578 -4.465 29.162 1.00 66.62 261 THR A C 1
ATOM 2035 O O . THR A 1 261 ? -1.679 -4.317 29.684 1.00 66.62 261 THR A O 1
ATOM 2038 N N . GLN A 1 262 ? 0.137 -3.435 28.703 1.00 66.50 262 GLN A N 1
ATOM 2039 C CA . GLN A 1 262 ? -0.315 -2.049 28.823 1.00 66.50 262 GLN A CA 1
ATOM 2040 C C . GLN A 1 262 ? -1.382 -1.698 27.769 1.00 66.50 262 GLN A C 1
ATOM 2042 O O . GLN A 1 262 ? -1.413 -2.248 26.659 1.00 66.50 262 GLN A O 1
ATOM 2047 N N . ALA A 1 263 ? -2.273 -0.767 28.118 1.00 66.44 263 ALA A N 1
ATOM 2048 C CA . ALA A 1 263 ? -3.296 -0.261 27.207 1.00 66.44 263 ALA A CA 1
ATOM 2049 C C . ALA A 1 263 ? -2.662 0.496 26.026 1.00 66.44 263 ALA A C 1
ATOM 2051 O O . ALA A 1 263 ? -1.654 1.184 26.187 1.00 66.44 263 ALA A O 1
ATOM 2052 N N . LEU A 1 264 ? -3.251 0.392 24.823 1.00 68.81 264 LEU A N 1
ATOM 2053 C CA . LEU A 1 264 ? -2.604 0.887 23.592 1.00 68.81 264 LEU A CA 1
ATOM 2054 C C . LEU A 1 264 ? -2.300 2.385 23.646 1.00 68.81 264 LEU A C 1
ATOM 2056 O O . LEU A 1 264 ? -1.238 2.808 23.213 1.00 68.81 264 LEU A O 1
ATOM 2060 N N . TYR A 1 265 ? -3.231 3.168 24.191 1.00 64.06 265 TYR A N 1
ATOM 2061 C CA . TYR A 1 265 ? -3.106 4.620 24.276 1.00 64.06 265 TYR A CA 1
ATOM 2062 C C . TYR A 1 265 ? -2.036 5.070 25.288 1.00 64.06 265 TYR A C 1
ATOM 2064 O O . TYR A 1 265 ? -1.647 6.235 25.272 1.00 64.06 265 TYR A O 1
ATOM 2072 N N . VAL A 1 266 ? -1.563 4.169 26.161 1.00 57.94 266 VAL A N 1
ATOM 2073 C CA . VAL A 1 266 ? -0.508 4.432 27.156 1.00 57.94 266 VAL A CA 1
ATOM 2074 C C . VAL A 1 266 ? 0.880 4.149 26.580 1.00 57.94 266 VAL A C 1
ATOM 2076 O O . VAL A 1 266 ? 1.830 4.848 26.926 1.00 57.94 266 VAL A O 1
ATOM 2079 N N . ILE A 1 267 ? 1.001 3.171 25.676 1.00 60.00 267 ILE A N 1
ATOM 2080 C CA . ILE A 1 267 ? 2.279 2.759 25.082 1.00 60.00 267 ILE A CA 1
ATOM 2081 C C . ILE A 1 267 ? 2.757 3.837 24.097 1.00 60.00 267 ILE A C 1
ATOM 2083 O O . ILE A 1 267 ? 2.385 3.852 22.927 1.00 60.00 267 ILE A O 1
ATOM 2087 N N . GLY A 1 268 ? 3.600 4.747 24.584 1.00 50.62 268 GLY A N 1
ATOM 2088 C CA . GLY A 1 268 ? 4.423 5.630 23.763 1.00 50.62 268 GLY A CA 1
ATOM 2089 C C . GLY A 1 268 ? 5.780 4.981 23.503 1.00 50.62 268 GLY A C 1
ATOM 2090 O O . GLY A 1 268 ? 6.691 5.159 24.300 1.00 50.62 268 GLY A O 1
ATOM 2091 N N . GLY A 1 269 ? 5.903 4.184 22.440 1.00 37.38 269 GLY A N 1
ATOM 2092 C CA . GLY A 1 269 ? 7.175 3.584 22.017 1.00 37.38 269 GLY A CA 1
ATOM 2093 C C . GLY A 1 269 ? 7.756 4.285 20.787 1.00 37.38 269 GLY A C 1
ATOM 2094 O O . GLY A 1 269 ? 6.997 4.615 19.878 1.00 37.38 269 GLY A O 1
ATOM 2095 N N . GLY A 1 270 ? 9.074 4.509 20.780 1.00 40.34 270 GLY A N 1
ATOM 2096 C CA . GLY A 1 270 ? 9.838 5.026 19.636 1.00 40.34 270 GLY A CA 1
ATOM 2097 C C . GLY A 1 270 ? 10.336 6.466 19.795 1.00 40.34 270 GLY A C 1
ATOM 2098 O O . GLY A 1 270 ? 9.748 7.266 20.529 1.00 40.34 270 GLY A O 1
ATOM 2099 N N . THR A 1 271 ? 11.397 6.817 19.060 1.00 31.83 271 THR A N 1
ATOM 2100 C CA . THR A 1 271 ? 11.945 8.188 18.918 1.00 31.83 271 THR A CA 1
ATOM 2101 C C . THR A 1 271 ? 10.902 9.207 18.430 1.00 31.83 271 THR A C 1
ATOM 2103 O O . THR A 1 271 ? 11.106 10.412 18.556 1.00 31.83 271 THR A O 1
ATOM 2106 N N . SER A 1 272 ? 9.754 8.718 17.950 1.00 40.72 272 SER A N 1
ATOM 2107 C CA . SER A 1 272 ? 8.629 9.473 17.392 1.00 40.72 272 SER A CA 1
ATOM 2108 C C . SER A 1 272 ? 7.425 9.627 18.343 1.00 40.72 272 SER A C 1
ATOM 2110 O O . SER A 1 272 ? 6.359 10.060 17.911 1.00 40.72 272 SER A O 1
ATOM 2112 N N . GLY A 1 273 ? 7.529 9.265 19.630 1.00 47.97 273 GLY A N 1
ATOM 2113 C CA . GLY A 1 273 ? 6.466 9.523 20.619 1.00 47.97 273 GLY A CA 1
ATOM 2114 C C . GLY A 1 273 ? 5.225 8.619 20.511 1.00 47.97 273 GLY A C 1
ATOM 2115 O O . GLY A 1 273 ? 4.099 9.077 20.723 1.00 47.97 273 GLY A O 1
ATOM 2116 N N . GLY A 1 274 ? 5.402 7.332 20.186 1.00 53.53 274 GLY A N 1
ATOM 2117 C CA . GLY A 1 274 ? 4.313 6.343 20.148 1.00 53.53 274 GLY A CA 1
ATOM 2118 C C . GLY A 1 274 ? 3.558 6.226 18.827 1.00 53.53 274 GLY A C 1
ATOM 2119 O O . GLY A 1 274 ? 2.606 5.450 18.757 1.00 53.53 274 GLY A O 1
ATOM 2120 N N . LYS A 1 275 ? 3.948 6.983 17.793 1.00 61.03 275 LYS A N 1
ATOM 2121 C CA . LYS A 1 275 ? 3.255 7.004 16.492 1.00 61.03 275 LYS A CA 1
ATOM 2122 C C . LYS A 1 275 ? 3.604 5.826 15.571 1.00 61.03 275 LYS A C 1
ATOM 2124 O O . LYS A 1 275 ? 2.884 5.586 14.610 1.00 61.03 275 LYS A O 1
ATOM 2129 N N . SER A 1 276 ? 4.659 5.082 15.889 1.00 68.94 276 SER A N 1
ATOM 2130 C CA . SER A 1 276 ? 5.297 4.099 15.004 1.00 68.94 276 SER A CA 1
ATOM 2131 C C . SER A 1 276 ? 5.603 2.763 15.705 1.00 68.94 276 SER A C 1
ATOM 2133 O O . SER A 1 276 ? 6.479 2.003 15.304 1.00 68.94 276 SER A O 1
ATOM 2135 N N . LEU A 1 277 ? 4.802 2.414 16.726 1.00 78.19 277 LEU A N 1
ATOM 2136 C CA . LEU A 1 277 ? 4.936 1.203 17.563 1.00 78.19 277 LEU A CA 1
ATOM 2137 C C . LEU A 1 277 ? 5.057 -0.124 16.777 1.00 78.19 277 LEU A C 1
ATOM 2139 O O . LEU A 1 277 ? 5.539 -1.137 17.299 1.00 78.19 277 LEU A O 1
ATOM 2143 N N . TRP A 1 278 ? 4.540 -0.142 15.550 1.00 82.88 278 TRP A N 1
ATOM 2144 C CA . TRP A 1 278 ? 4.491 -1.313 14.679 1.00 82.88 278 TRP A CA 1
ATOM 2145 C C . TRP A 1 278 ? 5.372 -1.189 13.435 1.00 82.88 278 TRP A C 1
ATOM 2147 O O . TRP A 1 278 ? 5.369 -2.129 12.641 1.00 82.88 278 TRP A O 1
ATOM 2157 N N . THR A 1 279 ? 6.064 -0.062 13.242 1.00 88.81 279 THR A N 1
ATOM 2158 C CA . THR A 1 279 ? 6.789 0.240 12.000 1.00 88.81 279 THR A CA 1
ATOM 2159 C C . THR A 1 279 ? 8.263 0.576 12.220 1.00 88.81 279 THR A C 1
ATOM 2161 O O . THR A 1 279 ? 9.059 0.174 11.380 1.00 88.81 279 THR A O 1
ATOM 2164 N N . ASP A 1 280 ? 8.658 1.156 13.362 1.00 87.56 280 ASP A N 1
ATOM 2165 C CA . ASP A 1 280 ? 10.037 1.627 13.612 1.00 87.56 280 ASP A CA 1
ATOM 2166 C C . ASP A 1 280 ? 11.123 0.580 13.282 1.00 87.56 280 ASP A C 1
ATOM 2168 O O . ASP A 1 280 ? 12.068 0.862 12.544 1.00 87.56 280 ASP A O 1
ATOM 2172 N N . GLU A 1 281 ? 11.014 -0.649 13.806 1.00 88.25 281 GLU A N 1
ATOM 2173 C CA . GLU A 1 281 ? 12.035 -1.679 13.560 1.00 88.25 281 GLU A CA 1
ATOM 2174 C C . GLU A 1 281 ? 12.068 -2.155 12.099 1.00 88.25 281 GLU A C 1
ATOM 2176 O O . GLU A 1 281 ? 13.131 -2.502 11.578 1.00 88.25 281 GLU A O 1
ATOM 2181 N N . LEU A 1 282 ? 10.915 -2.143 11.426 1.00 91.25 282 LEU A N 1
ATOM 2182 C CA . LEU A 1 282 ? 10.793 -2.510 10.016 1.00 91.25 282 LEU A CA 1
ATOM 2183 C C . LEU A 1 282 ? 11.404 -1.428 9.118 1.00 91.25 282 LEU A C 1
ATOM 2185 O O . LEU A 1 282 ? 12.194 -1.742 8.228 1.00 91.25 282 LEU A O 1
ATOM 2189 N N . GLU A 1 283 ? 11.090 -0.161 9.384 1.00 92.75 283 GLU A N 1
ATOM 2190 C CA . GLU A 1 283 ? 11.624 1.008 8.679 1.00 92.75 283 GLU A CA 1
ATOM 2191 C C . GLU A 1 283 ? 13.152 1.082 8.840 1.00 92.75 283 GLU A C 1
ATOM 2193 O O . GLU A 1 283 ? 13.881 1.239 7.858 1.00 92.75 283 GLU A O 1
ATOM 2198 N N . ALA A 1 284 ? 13.669 0.832 10.050 1.00 89.56 284 ALA A N 1
ATOM 2199 C CA . ALA A 1 284 ? 15.108 0.719 10.289 1.00 89.56 284 ALA A CA 1
ATOM 2200 C C . ALA A 1 284 ? 15.748 -0.418 9.470 1.00 89.56 284 ALA A C 1
ATOM 2202 O O . ALA A 1 284 ? 16.868 -0.278 8.974 1.00 89.56 284 ALA A O 1
ATOM 2203 N N . ALA A 1 285 ? 15.051 -1.545 9.293 1.00 89.06 285 ALA A N 1
ATOM 2204 C CA . ALA A 1 285 ? 15.530 -2.637 8.452 1.00 89.06 285 ALA A CA 1
ATOM 2205 C C . ALA A 1 285 ? 15.516 -2.290 6.954 1.00 89.06 285 ALA A C 1
ATOM 2207 O O . ALA A 1 285 ? 16.456 -2.660 6.251 1.00 89.06 285 ALA A O 1
ATOM 2208 N N . LEU A 1 286 ? 14.499 -1.564 6.485 1.00 91.81 286 LEU A N 1
ATOM 2209 C CA . LEU A 1 286 ? 14.361 -1.107 5.100 1.00 91.81 286 LEU A CA 1
ATOM 2210 C C . LEU A 1 286 ? 15.433 -0.073 4.714 1.00 91.81 286 LEU A C 1
ATOM 2212 O O . LEU A 1 286 ? 15.954 -0.114 3.596 1.00 91.81 286 LEU A O 1
ATOM 2216 N N . LEU A 1 287 ? 15.769 0.836 5.634 1.00 90.69 287 LEU A N 1
ATOM 2217 C CA . LEU A 1 287 ? 16.721 1.931 5.416 1.00 90.69 287 LEU A CA 1
ATOM 2218 C C . LEU A 1 287 ? 18.190 1.537 5.616 1.00 90.69 287 LEU A C 1
ATOM 2220 O O . LEU A 1 287 ? 19.080 2.337 5.316 1.00 90.69 287 LEU A O 1
ATOM 2224 N N . ARG A 1 288 ? 18.481 0.322 6.101 1.00 84.62 288 ARG A N 1
ATOM 2225 C CA . ARG A 1 288 ? 19.869 -0.143 6.222 1.00 84.62 288 ARG A CA 1
ATOM 2226 C C . ARG A 1 288 ? 20.564 -0.092 4.852 1.00 84.62 288 ARG A C 1
ATOM 2228 O O . ARG A 1 288 ? 20.013 -0.600 3.871 1.00 84.62 288 ARG A O 1
ATOM 2235 N N . PRO A 1 289 ? 21.773 0.497 4.764 1.00 68.31 289 PRO A N 1
ATOM 2236 C CA . PRO A 1 289 ? 22.491 0.582 3.504 1.00 68.31 289 PRO A CA 1
ATOM 2237 C C . PRO A 1 289 ? 22.766 -0.828 2.969 1.00 68.31 289 PRO A C 1
ATOM 2239 O O . PRO A 1 289 ? 23.067 -1.733 3.756 1.00 68.31 289 PRO A O 1
ATOM 2242 N N . PRO A 1 290 ? 22.671 -1.038 1.646 1.00 56.41 290 PRO A N 1
ATOM 2243 C CA . PRO A 1 290 ? 22.974 -2.329 1.057 1.00 56.41 290 PRO A CA 1
ATOM 2244 C C . PRO A 1 290 ? 24.442 -2.664 1.340 1.00 56.41 290 PRO A C 1
ATOM 2246 O O . PRO A 1 290 ? 25.347 -2.029 0.801 1.00 56.41 290 PRO A O 1
ATOM 2249 N N . GLN A 1 291 ? 24.686 -3.662 2.193 1.00 50.66 291 GLN A N 1
ATOM 2250 C CA . GLN A 1 291 ? 25.996 -4.300 2.256 1.00 50.66 291 GLN A CA 1
ATOM 2251 C C . GLN A 1 291 ? 26.259 -4.921 0.880 1.00 50.66 291 GLN A C 1
ATOM 2253 O O . GLN A 1 291 ? 25.355 -5.501 0.270 1.00 50.66 291 GLN A O 1
ATOM 2258 N N . SER A 1 292 ? 27.462 -4.705 0.348 1.00 40.88 292 SER A N 1
ATOM 2259 C CA . SER A 1 292 ? 27.884 -5.172 -0.972 1.00 40.88 292 SER A CA 1
ATOM 2260 C C . SER A 1 292 ? 27.499 -6.641 -1.169 1.00 40.88 292 SER A C 1
ATOM 2262 O O . SER A 1 292 ? 28.062 -7.505 -0.517 1.00 40.88 292 SER A O 1
ATOM 2264 N N . ALA A 1 293 ? 26.531 -6.890 -2.055 1.00 42.97 293 ALA A N 1
ATOM 2265 C CA . ALA A 1 293 ? 26.027 -8.203 -2.459 1.00 42.97 293 ALA A CA 1
ATOM 2266 C C . ALA A 1 293 ? 25.631 -9.177 -1.321 1.00 42.97 293 ALA A C 1
ATOM 2268 O O . ALA A 1 293 ? 26.448 -9.947 -0.838 1.00 42.97 293 ALA A O 1
ATOM 2269 N N . ARG A 1 294 ? 24.319 -9.254 -1.038 1.00 49.19 294 ARG A N 1
ATOM 2270 C CA . ARG A 1 294 ? 23.604 -10.481 -0.606 1.00 49.19 294 ARG A CA 1
ATOM 2271 C C . ARG A 1 294 ? 24.263 -11.313 0.521 1.00 49.19 294 ARG A C 1
ATOM 2273 O O . ARG A 1 294 ? 24.185 -12.538 0.493 1.00 49.19 294 ARG A O 1
ATOM 2280 N N . GLU A 1 295 ? 24.871 -10.687 1.525 1.00 38.84 295 GLU A N 1
ATOM 2281 C CA . GLU A 1 295 ? 25.378 -11.413 2.696 1.00 38.84 295 GLU A CA 1
ATOM 2282 C C . GLU A 1 295 ? 24.270 -11.549 3.753 1.00 38.84 295 GLU A C 1
ATOM 2284 O O . GLU A 1 295 ? 23.730 -10.561 4.254 1.00 38.84 295 GLU A O 1
ATOM 2289 N N . VAL A 1 296 ? 23.886 -12.790 4.059 1.00 44.50 296 VAL A N 1
ATOM 2290 C CA . VAL A 1 296 ? 22.961 -13.103 5.152 1.00 44.50 296 VAL A CA 1
ATOM 2291 C C . VAL A 1 296 ? 23.754 -13.052 6.452 1.00 44.50 296 VAL A C 1
ATOM 2293 O O . VAL A 1 296 ? 24.579 -13.922 6.715 1.00 44.50 296 VAL A O 1
ATOM 2296 N N . THR A 1 297 ? 23.499 -12.044 7.278 1.00 40.28 297 THR A N 1
ATOM 2297 C CA . THR A 1 297 ? 24.049 -11.975 8.634 1.00 40.28 297 THR A CA 1
ATOM 2298 C C . THR A 1 297 ? 23.036 -12.557 9.616 1.00 40.28 297 THR A C 1
ATOM 2300 O O . THR A 1 297 ? 21.910 -12.074 9.720 1.00 40.28 297 THR A O 1
ATOM 2303 N N . THR A 1 298 ? 23.410 -13.635 10.305 1.00 40.75 298 THR A N 1
ATOM 2304 C CA . THR A 1 298 ? 22.667 -14.183 11.450 1.00 40.75 298 THR A CA 1
ATOM 2305 C C . THR A 1 298 ? 23.112 -13.483 12.726 1.00 40.75 298 THR A C 1
ATOM 2307 O O . THR A 1 298 ? 24.296 -13.524 13.063 1.00 40.75 298 THR A O 1
ATOM 2310 N N . SER A 1 299 ? 22.177 -12.843 13.429 1.00 45.22 299 SER A N 1
ATOM 2311 C CA . SER A 1 299 ? 22.410 -12.304 14.773 1.00 45.22 299 SER A CA 1
ATOM 2312 C C . SER A 1 299 ? 22.533 -13.422 15.822 1.00 45.22 299 SER A C 1
ATOM 2314 O O . SER A 1 299 ? 22.138 -14.563 15.573 1.00 45.22 299 SER A O 1
ATOM 2316 N N . GLU A 1 300 ? 23.053 -13.094 17.014 1.00 40.09 300 GLU A N 1
ATOM 2317 C CA . GLU A 1 300 ? 23.175 -14.017 18.162 1.00 40.09 300 GLU A CA 1
ATOM 2318 C C . GLU A 1 300 ? 21.822 -14.609 18.622 1.00 40.09 300 GLU A C 1
ATOM 2320 O O . GLU A 1 300 ? 21.797 -15.685 19.214 1.00 40.09 300 GLU A O 1
ATOM 2325 N N . ASP A 1 301 ? 20.700 -13.967 18.269 1.00 46.31 301 ASP A N 1
ATOM 2326 C CA . ASP A 1 301 ? 19.330 -14.435 18.533 1.00 46.31 301 ASP A CA 1
ATOM 2327 C C . ASP A 1 301 ? 18.771 -15.377 17.439 1.00 46.31 301 ASP A C 1
ATOM 2329 O O . ASP A 1 301 ? 17.617 -15.808 17.507 1.00 46.31 301 ASP A O 1
ATOM 2333 N N . GLY A 1 302 ? 19.568 -15.708 16.414 1.00 43.38 302 GLY A N 1
ATOM 2334 C CA . GLY A 1 302 ? 19.169 -16.575 15.297 1.00 43.38 302 GLY A CA 1
ATOM 2335 C C . GLY A 1 302 ? 18.365 -15.876 14.192 1.00 43.38 302 GLY A C 1
ATOM 2336 O O . GLY A 1 302 ? 17.760 -16.554 13.361 1.00 43.38 302 GLY A O 1
ATOM 2337 N N . GLU A 1 303 ? 18.344 -14.540 14.155 1.00 46.28 303 GLU A N 1
ATOM 2338 C CA . GLU A 1 303 ? 17.597 -13.755 13.165 1.00 46.28 303 GLU A CA 1
ATOM 2339 C C . GLU A 1 303 ? 18.501 -13.432 11.962 1.00 46.28 303 GLU A C 1
ATOM 2341 O O . GLU A 1 303 ? 19.517 -12.746 12.085 1.00 46.28 303 GLU A O 1
ATOM 2346 N N . SER A 1 304 ? 18.166 -13.964 10.784 1.00 44.25 304 SER A N 1
ATOM 2347 C CA . SER A 1 304 ? 18.878 -13.685 9.534 1.00 44.25 304 SER A CA 1
ATOM 2348 C C . SER A 1 304 ? 18.403 -12.357 8.941 1.00 44.25 304 SER A C 1
ATOM 2350 O O . SER A 1 304 ? 17.262 -12.267 8.478 1.00 44.25 304 SER A O 1
ATOM 2352 N N . THR A 1 305 ? 19.246 -11.322 8.902 1.00 52.00 305 THR A N 1
ATOM 2353 C CA . THR A 1 305 ? 18.862 -10.044 8.283 1.00 52.00 305 THR A CA 1
ATOM 2354 C C . THR A 1 305 ? 19.350 -9.956 6.843 1.00 52.00 305 THR A C 1
ATOM 2356 O O . THR A 1 305 ? 20.411 -9.404 6.566 1.00 52.00 305 THR A O 1
ATOM 2359 N N . ALA A 1 306 ? 18.564 -10.509 5.918 1.00 57.94 306 ALA A N 1
ATOM 2360 C CA . ALA A 1 306 ? 18.695 -10.196 4.498 1.00 57.94 306 ALA A CA 1
ATOM 2361 C C . ALA A 1 306 ? 18.351 -8.715 4.244 1.00 57.94 306 ALA A C 1
ATOM 2363 O O . ALA A 1 306 ? 17.616 -8.096 5.021 1.00 57.94 306 ALA A O 1
ATOM 2364 N N . ARG A 1 307 ? 18.857 -8.145 3.140 1.00 77.88 307 ARG A N 1
ATOM 2365 C CA . ARG A 1 307 ? 18.406 -6.835 2.642 1.00 77.88 307 ARG A CA 1
ATOM 2366 C C . ARG A 1 307 ? 16.884 -6.865 2.505 1.00 77.88 307 ARG A C 1
ATOM 2368 O O . ARG A 1 307 ? 16.364 -7.766 1.859 1.00 77.88 307 ARG A O 1
ATOM 2375 N N . VAL A 1 308 ? 16.201 -5.888 3.096 1.00 91.19 308 VAL A N 1
ATOM 2376 C CA . VAL A 1 308 ? 14.747 -5.713 2.998 1.00 91.19 308 VAL A CA 1
ATOM 2377 C C . VAL A 1 308 ? 14.443 -4.735 1.874 1.00 91.19 308 VAL A C 1
ATOM 2379 O O . VAL A 1 308 ? 15.071 -3.684 1.810 1.00 91.19 308 VAL A O 1
ATOM 2382 N N . ASP A 1 309 ? 13.495 -5.054 0.998 1.00 94.06 309 ASP A N 1
ATOM 2383 C CA . ASP A 1 309 ? 13.162 -4.227 -0.171 1.00 94.06 309 ASP A CA 1
ATOM 2384 C C . ASP A 1 309 ? 11.784 -3.596 -0.098 1.00 94.06 309 ASP A C 1
ATOM 2386 O O . ASP A 1 309 ? 11.579 -2.487 -0.585 1.00 94.06 309 ASP A O 1
ATOM 2390 N N . MET A 1 310 ? 10.853 -4.308 0.523 1.00 97.56 310 MET A N 1
ATOM 2391 C CA . MET A 1 310 ? 9.463 -3.912 0.657 1.00 97.56 310 MET A CA 1
ATOM 2392 C C . MET A 1 310 ? 8.999 -4.275 2.060 1.00 97.56 310 MET A C 1
ATOM 2394 O O . MET A 1 310 ? 9.290 -5.372 2.537 1.00 97.56 310 MET A O 1
ATOM 2398 N N . LEU A 1 311 ? 8.244 -3.395 2.703 1.00 98.00 311 LEU A N 1
ATOM 2399 C CA . LEU A 1 311 ? 7.566 -3.700 3.955 1.00 98.00 311 LEU A CA 1
ATOM 2400 C C . LEU A 1 311 ? 6.070 -3.855 3.715 1.00 98.00 311 LEU A C 1
ATOM 2402 O O . LEU A 1 311 ? 5.461 -3.020 3.050 1.00 98.00 311 LEU A O 1
ATOM 2406 N N . VAL A 1 312 ? 5.466 -4.907 4.263 1.00 98.25 312 VAL A N 1
ATOM 2407 C CA . VAL A 1 312 ? 4.022 -5.154 4.157 1.00 98.25 312 VAL A CA 1
ATOM 2408 C C . VAL A 1 312 ? 3.338 -4.809 5.474 1.00 98.25 312 VAL A C 1
ATOM 2410 O O . VAL A 1 312 ? 3.625 -5.398 6.521 1.00 98.25 312 VAL A O 1
ATOM 2413 N N . HIS A 1 313 ? 2.379 -3.886 5.406 1.00 96.81 313 HIS A N 1
ATOM 2414 C CA . HIS A 1 313 ? 1.657 -3.372 6.567 1.00 96.81 313 HIS A CA 1
ATOM 2415 C C . HIS A 1 313 ? 0.141 -3.477 6.411 1.00 96.81 313 HIS A C 1
ATOM 2417 O O . HIS A 1 313 ? -0.417 -3.368 5.319 1.00 96.81 313 HIS A O 1
ATOM 2423 N N . CYS A 1 314 ? -0.553 -3.581 7.546 1.00 95.69 314 CYS A N 1
ATOM 2424 C CA . CYS A 1 314 ? -1.926 -3.097 7.634 1.00 95.69 314 CYS A CA 1
ATOM 2425 C C . CYS A 1 314 ? -1.894 -1.566 7.601 1.00 95.69 314 CYS A C 1
ATOM 2427 O O . CYS A 1 314 ? -1.302 -0.956 8.488 1.00 95.69 314 CYS A O 1
ATOM 2429 N N . LEU A 1 315 ? -2.567 -0.936 6.638 1.00 96.12 315 LEU A N 1
ATOM 2430 C CA . LEU A 1 315 ? -2.447 0.514 6.439 1.00 96.12 315 LEU A CA 1
ATOM 2431 C C . LEU A 1 315 ? -2.906 1.339 7.655 1.00 96.12 315 LEU A C 1
ATOM 2433 O O . LEU A 1 315 ? -2.347 2.396 7.929 1.00 96.12 315 LEU A O 1
ATOM 2437 N N . LYS A 1 316 ? -3.888 0.839 8.414 1.00 92.75 316 LYS A N 1
ATOM 2438 C CA . LYS A 1 316 ? -4.353 1.465 9.665 1.00 92.75 316 LYS A CA 1
ATOM 2439 C C . LYS A 1 316 ? -3.310 1.510 10.791 1.00 92.75 316 LYS A C 1
ATOM 2441 O O . LYS A 1 316 ? -3.510 2.235 11.758 1.00 92.75 316 LYS A O 1
ATOM 2446 N N . ASP A 1 317 ? -2.270 0.681 10.707 1.00 89.56 317 ASP A N 1
ATOM 2447 C CA . ASP A 1 317 ? -1.214 0.589 11.719 1.00 89.56 317 ASP A CA 1
ATOM 2448 C C . ASP A 1 317 ? 0.013 1.437 11.329 1.00 89.56 317 ASP A C 1
ATOM 2450 O O . ASP A 1 317 ? 0.963 1.517 12.105 1.00 89.56 317 ASP A O 1
ATOM 2454 N N . MET A 1 318 ? -0.007 2.064 10.144 1.00 90.94 318 MET A N 1
ATOM 2455 C CA . MET A 1 318 ? 1.051 2.952 9.663 1.00 90.94 318 MET A CA 1
ATOM 2456 C C . MET A 1 318 ? 0.780 4.406 10.061 1.00 90.94 318 MET A C 1
ATOM 2458 O O . MET A 1 318 ? -0.358 4.869 9.909 1.00 90.94 318 MET A O 1
ATOM 2462 N N . PRO A 1 319 ? 1.811 5.179 10.444 1.00 88.12 319 PRO A N 1
ATOM 2463 C CA . PRO A 1 319 ? 1.655 6.611 10.671 1.00 88.12 319 PRO A CA 1
ATOM 2464 C C . PRO A 1 319 ? 1.189 7.326 9.391 1.00 88.12 319 PRO A C 1
ATOM 2466 O O . PRO A 1 319 ? 1.442 6.876 8.267 1.00 88.12 319 PRO A O 1
ATOM 2469 N N . THR A 1 320 ? 0.479 8.453 9.522 1.00 88.50 320 THR A N 1
ATOM 2470 C CA . THR A 1 320 ? 0.004 9.239 8.360 1.00 88.50 320 THR A CA 1
ATOM 2471 C C . THR A 1 320 ? 1.128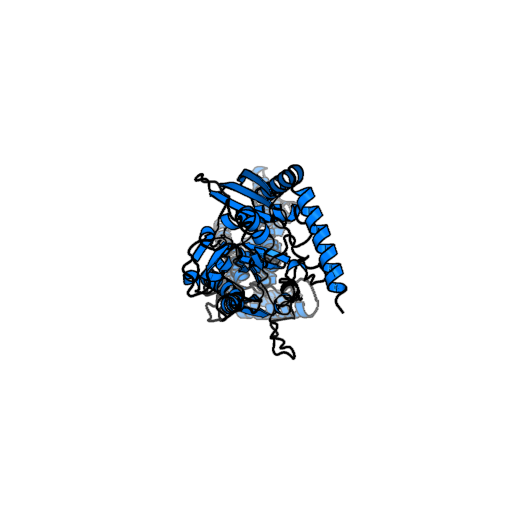 9.960 7.612 1.00 88.50 320 THR A C 1
ATOM 2473 O O . THR A 1 320 ? 0.944 10.346 6.451 1.00 88.50 320 THR A O 1
ATOM 2476 N N . SER A 1 321 ? 2.266 10.138 8.282 1.00 88.06 321 SER A N 1
ATOM 2477 C CA . SER A 1 321 ? 3.519 10.672 7.752 1.00 88.06 321 SER A CA 1
ATOM 2478 C C . SER A 1 321 ? 4.605 9.625 7.980 1.00 88.06 321 SER A C 1
ATOM 2480 O O . SER A 1 321 ? 4.812 9.215 9.119 1.00 88.06 321 SER A O 1
ATOM 2482 N N . LEU A 1 322 ? 5.244 9.177 6.902 1.00 90.81 322 LEU A N 1
ATOM 2483 C CA . LEU A 1 322 ? 6.324 8.190 6.955 1.00 90.81 322 LEU A CA 1
ATOM 2484 C C . LEU A 1 322 ? 7.654 8.865 7.320 1.00 90.81 322 LEU A C 1
ATOM 2486 O O . LEU A 1 322 ? 7.787 10.076 7.098 1.00 90.81 322 LEU A O 1
ATOM 2490 N N . PRO A 1 323 ? 8.622 8.125 7.888 1.00 90.56 323 PRO A N 1
ATOM 2491 C CA . PRO A 1 323 ? 9.956 8.660 8.136 1.00 90.56 323 PRO A CA 1
ATOM 2492 C C . PRO A 1 323 ? 10.662 9.053 6.832 1.00 90.56 323 PRO A C 1
ATOM 2494 O O . PRO A 1 323 ? 10.326 8.596 5.737 1.00 90.56 323 PRO A O 1
ATOM 2497 N N . GLU A 1 324 ? 11.675 9.909 6.956 1.00 92.06 324 GLU A N 1
ATOM 2498 C CA . GLU A 1 324 ? 12.515 10.292 5.825 1.00 92.06 324 GLU A CA 1
ATOM 2499 C C . GLU A 1 324 ? 13.179 9.060 5.191 1.00 92.06 324 GLU A C 1
ATOM 2501 O O . GLU A 1 324 ? 13.686 8.179 5.882 1.00 92.06 324 GLU A O 1
ATOM 2506 N N . GLY A 1 325 ? 13.173 9.004 3.858 1.00 93.12 325 GLY A N 1
ATOM 2507 C CA . GLY A 1 325 ? 13.704 7.873 3.097 1.00 93.12 325 GLY A CA 1
ATOM 2508 C C . GLY A 1 325 ? 12.703 6.742 2.844 1.00 93.12 325 GLY A C 1
ATOM 2509 O O . GLY A 1 325 ? 13.025 5.849 2.061 1.00 93.12 325 GLY A O 1
ATOM 2510 N N . CYS A 1 326 ? 11.500 6.798 3.422 1.00 95.44 326 CYS A N 1
ATOM 2511 C CA . CYS A 1 326 ? 10.414 5.863 3.142 1.00 95.44 326 CYS A CA 1
ATOM 2512 C C . CYS A 1 326 ? 9.275 6.509 2.337 1.00 95.44 326 CYS A C 1
ATOM 2514 O O . CYS A 1 326 ? 8.909 7.667 2.554 1.00 95.44 326 CYS A O 1
ATOM 2516 N N . GLU A 1 327 ? 8.654 5.738 1.444 1.00 95.75 327 GLU A N 1
ATOM 2517 C CA . GLU A 1 327 ? 7.433 6.125 0.734 1.00 95.75 327 GLU A CA 1
ATOM 2518 C C . GLU A 1 327 ? 6.437 4.958 0.612 1.00 95.75 327 GLU A C 1
ATOM 2520 O O . GLU A 1 327 ? 6.807 3.783 0.632 1.00 95.75 327 GLU A O 1
ATOM 2525 N N . LEU A 1 328 ? 5.146 5.278 0.459 1.00 96.44 328 LEU A N 1
ATOM 2526 C CA . LEU A 1 328 ? 4.128 4.285 0.105 1.00 96.44 328 LEU A CA 1
ATOM 2527 C C . LEU A 1 328 ? 4.301 3.890 -1.366 1.00 96.44 328 LEU A C 1
ATOM 2529 O O . LEU A 1 328 ? 4.037 4.698 -2.257 1.00 96.44 328 LEU A O 1
ATOM 2533 N N . GLY A 1 329 ? 4.707 2.646 -1.611 1.00 97.19 329 GLY A N 1
ATOM 2534 C CA . GLY A 1 329 ? 4.866 2.082 -2.949 1.00 97.19 329 GLY A CA 1
ATOM 2535 C C . GLY A 1 329 ? 3.546 1.617 -3.565 1.00 97.19 329 GLY A C 1
ATOM 2536 O O . GLY A 1 329 ? 3.298 1.869 -4.742 1.00 97.19 329 GLY A O 1
ATOM 2537 N N . ALA A 1 330 ? 2.686 0.956 -2.784 1.00 98.19 330 ALA A N 1
ATOM 2538 C CA . ALA A 1 330 ? 1.376 0.489 -3.246 1.00 98.19 330 ALA A CA 1
ATOM 2539 C C . ALA A 1 330 ? 0.352 0.411 -2.113 1.00 98.19 330 ALA A C 1
ATOM 2541 O O . ALA A 1 330 ? 0.698 0.118 -0.966 1.00 98.19 330 ALA A O 1
ATOM 2542 N N . ILE A 1 331 ? -0.925 0.588 -2.458 1.00 98.50 331 ILE A N 1
ATOM 2543 C CA . ILE A 1 331 ? -2.061 0.219 -1.609 1.00 98.50 331 ILE A CA 1
ATOM 2544 C C . ILE A 1 331 ? -2.874 -0.833 -2.362 1.00 98.50 331 ILE A C 1
ATOM 2546 O O . ILE A 1 331 ? -3.401 -0.566 -3.441 1.00 98.50 331 ILE A O 1
ATOM 2550 N N . LEU A 1 332 ? -2.949 -2.038 -1.800 1.00 98.38 332 LEU A N 1
ATOM 2551 C CA . LEU A 1 332 ? -3.606 -3.181 -2.432 1.00 98.38 332 LEU A CA 1
ATOM 2552 C C . LEU A 1 332 ? -5.129 -3.053 -2.371 1.00 98.38 332 LEU A C 1
ATOM 2554 O O . LEU A 1 332 ? -5.676 -2.211 -1.656 1.00 98.38 332 LEU A O 1
ATOM 2558 N N . GLU A 1 333 ? -5.822 -3.922 -3.105 1.00 98.06 333 GLU A N 1
ATOM 2559 C CA . GLU A 1 333 ? -7.277 -4.006 -3.060 1.00 98.06 333 GLU A CA 1
ATOM 2560 C C . GLU A 1 333 ? -7.793 -4.208 -1.627 1.00 98.06 333 GLU A C 1
ATOM 2562 O O . GLU A 1 333 ? -7.286 -5.024 -0.851 1.00 98.06 333 GLU A O 1
ATOM 2567 N N . ARG A 1 334 ? -8.787 -3.394 -1.251 1.00 98.06 334 ARG A N 1
ATOM 2568 C CA . ARG A 1 334 ? -9.351 -3.394 0.097 1.00 98.06 334 ARG A CA 1
ATOM 2569 C C . ARG A 1 334 ? -10.305 -4.564 0.273 1.00 98.06 334 ARG A C 1
ATOM 2571 O O . ARG A 1 334 ? -11.294 -4.670 -0.443 1.00 98.06 334 ARG A O 1
ATOM 2578 N N . GLU A 1 335 ? -10.078 -5.345 1.319 1.00 97.31 335 GLU A N 1
ATOM 2579 C CA . GLU A 1 335 ? -11.132 -6.187 1.882 1.00 97.31 335 GLU A CA 1
ATOM 2580 C C . GLU A 1 335 ? -12.198 -5.345 2.596 1.00 97.31 335 GLU A C 1
ATOM 2582 O O . GLU A 1 335 ? -12.052 -4.131 2.764 1.00 97.31 335 GLU A O 1
ATOM 2587 N N . ASP A 1 336 ? -13.263 -6.003 3.050 1.00 97.56 336 ASP A N 1
ATOM 2588 C CA . ASP A 1 336 ? -14.343 -5.363 3.792 1.00 97.56 336 ASP A CA 1
ATOM 2589 C C . ASP A 1 336 ? -13.805 -4.630 5.047 1.00 97.56 336 ASP A C 1
ATOM 2591 O O . ASP A 1 336 ? -13.241 -5.268 5.952 1.00 97.56 336 ASP A O 1
ATOM 2595 N N . PRO A 1 337 ? -13.930 -3.287 5.109 1.00 98.12 337 PRO A N 1
ATOM 2596 C CA . PRO A 1 337 ? -13.349 -2.484 6.173 1.00 98.12 337 PRO A CA 1
ATOM 2597 C C . PRO A 1 337 ? -14.174 -2.481 7.460 1.00 98.12 337 PRO A C 1
ATOM 2599 O O . PRO A 1 337 ? -13.708 -1.889 8.435 1.00 98.12 337 PRO A O 1
ATOM 2602 N N . VAL A 1 338 ? -15.353 -3.110 7.513 1.00 97.81 338 VAL A N 1
ATOM 2603 C CA . VAL A 1 338 ? -16.205 -3.071 8.711 1.00 97.81 338 VAL A CA 1
ATOM 2604 C C . VAL A 1 338 ? -15.559 -3.735 9.931 1.00 97.81 338 VAL A C 1
ATOM 2606 O O . VAL A 1 338 ? -14.651 -4.576 9.856 1.00 97.81 338 VAL A O 1
ATOM 2609 N N . ASP A 1 339 ? -16.021 -3.309 11.100 1.00 98.50 339 ASP A N 1
ATOM 2610 C CA . ASP A 1 339 ? -15.823 -4.058 12.331 1.00 98.50 339 ASP A CA 1
ATOM 2611 C C . ASP A 1 339 ? -16.930 -5.108 12.467 1.00 98.50 339 ASP A C 1
ATOM 2613 O O . ASP A 1 339 ? -18.005 -4.956 11.903 1.00 98.50 339 ASP A O 1
ATOM 2617 N N . SER A 1 340 ? -16.687 -6.151 13.249 1.00 98.38 340 SER A N 1
ATOM 2618 C CA . SER A 1 340 ? -17.662 -7.208 13.497 1.00 98.38 340 SER A CA 1
ATOM 2619 C C . SER A 1 340 ? -17.669 -7.595 14.973 1.00 98.38 340 SER A C 1
ATOM 2621 O O . SER A 1 340 ? -16.633 -7.601 15.654 1.00 98.38 340 SER A O 1
ATOM 2623 N N . LEU A 1 341 ? -18.861 -7.931 15.452 1.00 98.62 341 LEU A N 1
ATOM 2624 C CA . LEU A 1 341 ? -19.121 -8.553 16.737 1.00 98.62 341 LEU A CA 1
ATOM 2625 C C . LEU A 1 341 ? -18.689 -10.023 16.695 1.00 98.62 341 LEU A C 1
ATOM 2627 O O . LEU A 1 341 ? -19.008 -10.745 15.753 1.00 98.62 341 LEU A O 1
ATOM 2631 N N . VAL A 1 342 ? -17.998 -10.465 17.742 1.00 98.56 342 VAL A N 1
ATOM 2632 C CA . VAL A 1 342 ? -17.681 -11.875 17.993 1.00 98.56 342 VAL A CA 1
ATOM 2633 C C . VAL A 1 342 ? -18.172 -12.218 19.390 1.00 98.56 342 VAL A C 1
ATOM 2635 O O . VAL A 1 342 ? -17.584 -11.781 20.380 1.00 98.56 342 VAL A O 1
ATOM 2638 N N . VAL A 1 343 ? -19.267 -12.964 19.475 1.00 98.38 343 VAL A N 1
ATOM 2639 C CA . VAL A 1 343 ? -19.860 -13.401 20.744 1.00 98.38 343 VAL A CA 1
ATOM 2640 C C . VAL A 1 343 ? -19.114 -14.625 21.287 1.00 98.38 343 VAL A C 1
ATOM 2642 O O . VAL A 1 343 ? -18.610 -15.451 20.524 1.00 98.38 343 VAL A O 1
ATOM 2645 N N . LYS A 1 344 ? -18.999 -14.718 22.619 1.00 97.88 344 LYS A N 1
ATOM 2646 C CA . LYS A 1 344 ? -18.403 -15.873 23.304 1.00 97.88 344 LYS A CA 1
ATOM 2647 C C . LYS A 1 344 ? -19.145 -17.160 22.957 1.00 97.88 344 LYS A C 1
ATOM 2649 O O . LYS A 1 344 ? -20.377 -17.178 22.939 1.00 97.88 344 LYS A O 1
ATOM 2654 N N . GLU A 1 345 ? -18.402 -18.244 22.743 1.00 95.25 345 GLU A N 1
ATOM 2655 C CA . GLU A 1 345 ? -19.006 -19.545 22.453 1.00 95.25 345 GLU A CA 1
ATOM 2656 C C . GLU A 1 345 ? -20.001 -19.976 23.546 1.00 95.25 345 GLU A C 1
ATOM 2658 O O . GLU A 1 345 ? -19.763 -19.820 24.746 1.00 95.25 345 GLU A O 1
ATOM 2663 N N . GLY A 1 346 ? -21.148 -20.502 23.110 1.00 94.00 346 GLY A N 1
ATOM 2664 C CA . GLY A 1 346 ? -22.239 -20.942 23.983 1.00 94.00 346 GLY A CA 1
ATOM 2665 C C . GLY A 1 346 ? -23.238 -19.853 24.389 1.00 94.00 346 GLY A C 1
ATOM 2666 O O . GLY A 1 346 ? -24.293 -20.192 24.923 1.00 94.00 346 GLY A O 1
ATOM 2667 N N . LEU A 1 347 ? -22.970 -18.571 24.117 1.00 96.06 347 LEU A N 1
ATOM 2668 C CA . LEU A 1 347 ? -23.964 -17.511 24.312 1.00 96.06 347 LEU A CA 1
ATOM 2669 C C . LEU A 1 347 ? -24.892 -17.395 23.084 1.00 96.06 347 LEU A C 1
ATOM 2671 O O . LEU A 1 347 ? -24.424 -17.525 21.954 1.00 96.06 347 LEU A O 1
ATOM 2675 N N . PRO A 1 348 ? -26.201 -17.131 23.269 1.00 96.50 348 PRO A N 1
ATOM 2676 C CA . PRO A 1 348 ? -27.185 -17.151 22.179 1.00 96.50 348 PRO A CA 1
ATOM 2677 C C . PRO A 1 348 ? -27.285 -15.831 21.393 1.00 96.50 348 PRO A 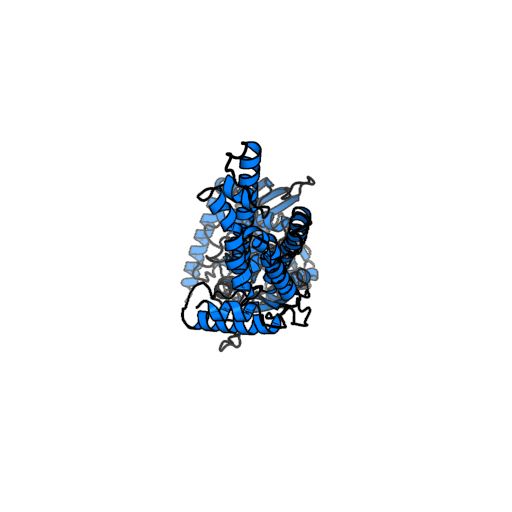C 1
ATOM 2679 O O . PRO A 1 348 ? -28.134 -15.709 20.510 1.00 96.50 348 PRO A O 1
ATOM 2682 N N . TYR A 1 349 ? -26.476 -14.831 21.743 1.00 97.94 349 TYR A N 1
ATOM 2683 C CA . TYR A 1 349 ? -26.588 -13.464 21.236 1.00 97.94 349 TYR A CA 1
ATOM 2684 C C . TYR A 1 349 ? -26.121 -13.360 19.781 1.00 97.94 349 TYR A C 1
ATOM 2686 O O . TYR A 1 349 ? -25.105 -13.949 19.407 1.00 97.94 349 TYR A O 1
ATOM 2694 N N . LYS A 1 350 ? -26.852 -12.600 18.960 1.00 97.44 350 LYS A N 1
ATOM 2695 C CA . LYS A 1 350 ? -26.583 -12.423 17.523 1.00 97.44 350 LYS A CA 1
ATOM 2696 C C . LYS A 1 350 ? -26.278 -10.977 17.142 1.00 97.44 350 LYS A C 1
ATOM 2698 O O . LYS A 1 350 ? -25.817 -10.718 16.038 1.00 97.44 350 LYS A O 1
ATOM 2703 N N . SER A 1 351 ? -26.516 -10.039 18.045 1.00 97.62 351 SER A N 1
ATOM 2704 C CA . SER A 1 351 ? -26.300 -8.611 17.854 1.00 97.62 351 SER A CA 1
ATOM 2705 C C . SER A 1 351 ? -25.852 -7.956 19.162 1.00 97.62 351 SER A C 1
ATOM 2707 O O . SER A 1 351 ? -25.856 -8.586 20.222 1.00 97.62 351 SER A O 1
ATOM 2709 N N . LEU A 1 352 ? -25.448 -6.684 19.096 1.00 97.00 352 LEU A N 1
ATOM 2710 C CA . LEU A 1 352 ? -25.169 -5.901 20.302 1.00 97.00 352 LEU A CA 1
ATOM 2711 C C . LEU A 1 352 ? -26.440 -5.633 21.120 1.00 97.00 352 LEU A C 1
ATOM 2713 O O . LEU A 1 352 ? -26.347 -5.550 22.340 1.00 97.00 352 LEU A O 1
ATOM 2717 N N . ASP A 1 353 ? -27.602 -5.542 20.468 1.00 96.88 353 ASP A N 1
ATOM 2718 C CA . ASP A 1 353 ? -28.901 -5.325 21.118 1.00 96.88 353 ASP A CA 1
ATOM 2719 C C . ASP A 1 353 ? -29.350 -6.524 21.966 1.00 96.88 353 ASP A C 1
ATOM 2721 O O . ASP A 1 353 ? -30.101 -6.361 22.926 1.00 96.88 353 ASP A O 1
ATOM 2725 N N . ASP A 1 354 ? -28.857 -7.724 21.650 1.00 97.56 354 ASP A N 1
ATOM 2726 C CA . ASP A 1 354 ? -29.159 -8.936 22.416 1.00 97.56 354 ASP A CA 1
ATOM 2727 C C . ASP A 1 354 ? -28.369 -9.022 23.734 1.00 97.56 354 ASP A C 1
ATOM 2729 O O . ASP A 1 354 ? -28.692 -9.846 24.593 1.00 97.56 354 ASP A O 1
ATOM 2733 N N . LEU A 1 355 ? -27.306 -8.222 23.896 1.00 97.56 355 LEU A N 1
ATOM 2734 C CA . LEU A 1 355 ? -26.448 -8.272 25.077 1.00 97.56 355 LEU A CA 1
ATOM 2735 C C . LEU A 1 355 ? -27.151 -7.628 26.287 1.00 97.56 355 LEU A C 1
ATOM 2737 O O . LEU A 1 355 ? -27.519 -6.455 26.220 1.00 97.56 355 LEU A O 1
ATOM 2741 N N . PRO A 1 356 ? -27.272 -8.334 27.429 1.00 97.56 356 PRO A N 1
ATOM 2742 C CA . PRO A 1 356 ? -27.845 -7.759 28.641 1.00 97.56 356 PRO A CA 1
ATOM 2743 C C . PRO A 1 356 ? -27.085 -6.527 29.139 1.00 97.56 356 PRO A C 1
ATOM 2745 O O . PRO A 1 356 ? -25.860 -6.437 28.998 1.00 97.56 356 PRO A O 1
ATOM 2748 N N . ASP A 1 357 ? -27.801 -5.634 29.821 1.00 97.81 357 ASP A N 1
ATOM 2749 C CA . ASP A 1 357 ? -27.218 -4.503 30.543 1.00 97.81 357 ASP A CA 1
ATOM 2750 C C . ASP A 1 357 ? -26.052 -4.967 31.438 1.00 97.81 357 ASP A C 1
ATOM 2752 O O . ASP A 1 357 ? -26.154 -5.954 32.169 1.00 97.81 357 ASP A O 1
ATOM 2756 N N . GLY A 1 358 ? -24.923 -4.259 31.380 1.00 97.12 358 GLY A N 1
ATOM 2757 C CA . GLY A 1 358 ? -23.709 -4.603 32.121 1.00 97.12 358 GLY A CA 1
ATOM 2758 C C . GLY A 1 358 ? -22.800 -5.644 31.456 1.00 97.12 358 GLY A C 1
ATOM 2759 O O . GLY A 1 358 ? -21.705 -5.873 31.970 1.00 97.12 358 GLY A O 1
ATOM 2760 N N . SER A 1 359 ? -23.188 -6.233 30.317 1.00 98.19 359 SER A N 1
ATOM 2761 C CA . SER A 1 359 ? -22.324 -7.158 29.565 1.00 98.19 359 SER A CA 1
ATOM 2762 C C . SER A 1 359 ? -21.004 -6.500 29.164 1.00 98.19 359 SER A C 1
ATOM 2764 O O . SER A 1 359 ? -20.965 -5.323 28.794 1.00 98.19 359 SER A O 1
ATOM 2766 N N . VAL A 1 360 ? -19.917 -7.272 29.209 1.00 98.31 360 VAL A N 1
ATOM 2767 C CA . VAL A 1 360 ? -18.564 -6.768 28.948 1.00 98.31 360 VAL A CA 1
ATOM 2768 C C . VAL A 1 360 ? -18.154 -7.066 27.508 1.00 98.31 360 VAL A C 1
ATOM 2770 O O . VAL A 1 360 ? -18.007 -8.222 27.105 1.00 98.31 360 VAL A O 1
ATOM 2773 N N . VAL A 1 361 ? -17.901 -6.010 26.743 1.00 98.50 361 VAL A N 1
ATOM 2774 C CA . VAL A 1 361 ? -17.416 -6.055 25.365 1.00 98.50 361 VAL A CA 1
ATOM 2775 C C . VAL A 1 361 ? -15.926 -5.712 25.330 1.00 98.50 361 VAL A C 1
ATOM 2777 O O . VAL A 1 361 ? -15.496 -4.627 25.729 1.00 98.50 361 VAL A O 1
ATOM 2780 N N . GLY A 1 362 ? -15.112 -6.646 24.841 1.00 97.75 362 GLY A N 1
ATOM 2781 C CA . GLY A 1 362 ? -13.663 -6.502 24.761 1.00 97.75 362 GLY A CA 1
ATOM 2782 C C . GLY A 1 362 ? -13.213 -5.734 23.520 1.00 97.75 362 GLY A C 1
ATOM 2783 O O . GLY A 1 362 ? -13.372 -6.204 22.388 1.00 97.75 362 GLY A O 1
ATOM 2784 N N . THR A 1 363 ? -12.588 -4.571 23.707 1.00 95.62 363 THR A N 1
ATOM 2785 C CA . THR A 1 363 ? -11.892 -3.843 22.638 1.00 95.62 363 THR A CA 1
ATOM 2786 C C . THR A 1 363 ? -10.917 -2.810 23.207 1.00 95.62 363 THR A C 1
ATOM 2788 O O . THR A 1 363 ? -11.257 -2.074 24.121 1.00 95.62 363 THR A O 1
ATOM 2791 N N . SER A 1 364 ? -9.711 -2.717 22.636 1.00 90.56 364 SER A N 1
ATOM 2792 C CA . SER A 1 364 ? -8.714 -1.688 23.007 1.00 90.56 364 SER A CA 1
ATOM 2793 C C . SER A 1 364 ? -8.677 -0.484 22.065 1.00 90.56 364 SER A C 1
ATOM 2795 O O . SER A 1 364 ? -7.733 0.302 22.080 1.00 90.56 364 SER A O 1
ATOM 2797 N N . SER A 1 365 ? -9.666 -0.361 21.180 1.00 90.81 365 SER A N 1
ATOM 2798 C CA . SER A 1 365 ? -9.773 0.776 20.269 1.00 90.81 365 SER A CA 1
ATOM 2799 C C . SER A 1 365 ? -10.658 1.844 20.891 1.00 90.81 365 SER A C 1
ATOM 2801 O O . SER A 1 365 ? -11.866 1.646 21.012 1.00 90.81 365 SER A O 1
ATOM 2803 N N . ILE A 1 366 ? -10.079 2.999 21.214 1.00 89.25 366 ILE A N 1
ATOM 2804 C CA . ILE A 1 366 ? -10.848 4.134 21.739 1.00 89.25 366 ILE A CA 1
ATOM 2805 C C . ILE A 1 366 ? -11.926 4.613 20.755 1.00 89.25 366 ILE A C 1
ATOM 2807 O O . ILE A 1 366 ? -12.994 5.018 21.190 1.00 89.25 366 ILE A O 1
ATOM 2811 N N . ARG A 1 367 ? -11.688 4.484 19.439 1.00 93.69 367 ARG A N 1
ATOM 2812 C CA . ARG A 1 367 ? -12.670 4.768 18.382 1.00 93.69 367 ARG A CA 1
ATOM 2813 C C . ARG A 1 367 ? -13.919 3.915 18.571 1.00 93.69 367 ARG A C 1
ATOM 2815 O O . ARG A 1 367 ? -15.023 4.446 18.607 1.00 93.69 367 ARG A O 1
ATOM 2822 N N . ARG A 1 368 ? -13.732 2.597 18.710 1.00 96.06 368 ARG A N 1
ATOM 2823 C CA . ARG A 1 368 ? -14.841 1.653 18.894 1.00 96.06 368 ARG A CA 1
ATOM 2824 C C . ARG A 1 368 ? -15.579 1.925 20.194 1.00 96.06 368 ARG A C 1
ATOM 2826 O O . ARG A 1 368 ? -16.797 1.994 20.180 1.00 96.06 368 ARG A O 1
ATOM 2833 N N . VAL A 1 369 ? -14.849 2.120 21.293 1.00 94.88 369 VAL A N 1
ATOM 2834 C CA . VAL A 1 369 ? -15.461 2.409 22.597 1.00 94.88 369 VAL A CA 1
ATOM 2835 C C . VAL A 1 369 ? -16.291 3.692 22.548 1.00 94.88 369 VAL A C 1
ATOM 2837 O O . VAL A 1 369 ? -17.438 3.674 22.975 1.00 94.88 369 VAL A O 1
ATOM 2840 N N . ALA A 1 370 ? -15.743 4.783 22.008 1.00 94.12 370 ALA A N 1
ATOM 2841 C CA . ALA A 1 370 ? -16.420 6.077 21.942 1.00 94.12 370 ALA A CA 1
ATOM 2842 C C . ALA A 1 370 ? -17.731 6.007 21.141 1.00 94.12 370 ALA A C 1
ATOM 2844 O O . ALA A 1 370 ? -18.777 6.432 21.629 1.00 94.12 370 ALA A O 1
ATOM 2845 N N . GLN A 1 371 ? -17.693 5.416 19.942 1.00 96.44 371 GLN A N 1
ATOM 2846 C CA . GLN A 1 371 ? -18.877 5.297 19.086 1.00 96.44 371 GLN A CA 1
ATOM 2847 C C . GLN A 1 371 ? -19.906 4.314 19.657 1.00 96.44 371 GLN A C 1
ATOM 2849 O O . GLN A 1 371 ? -21.092 4.625 19.719 1.00 96.44 371 GLN A O 1
ATOM 2854 N N . LEU A 1 372 ? -19.470 3.158 20.166 1.00 97.06 372 LEU A N 1
ATOM 2855 C CA . LEU A 1 372 ? -20.399 2.166 20.706 1.00 97.06 372 LEU A CA 1
ATOM 2856 C C . LEU A 1 372 ? -21.027 2.605 22.031 1.00 97.06 372 LEU A C 1
ATOM 2858 O O . LEU A 1 372 ? -22.193 2.307 22.249 1.00 97.06 372 LEU A O 1
ATOM 2862 N N . ARG A 1 373 ? -20.328 3.360 22.891 1.00 95.62 373 ARG A N 1
ATOM 2863 C CA . ARG A 1 373 ? -20.924 3.920 24.123 1.00 95.62 373 ARG A CA 1
ATOM 2864 C C . ARG A 1 373 ? -22.092 4.859 23.847 1.00 95.62 373 ARG A C 1
ATOM 2866 O O . ARG A 1 373 ? -23.017 4.911 24.652 1.00 95.62 373 ARG A O 1
ATOM 2873 N N . ARG A 1 374 ? -22.065 5.575 22.721 1.00 94.44 374 ARG A N 1
ATOM 2874 C CA . ARG A 1 374 ? -23.157 6.460 22.300 1.00 94.44 374 ARG A CA 1
ATOM 2875 C C . ARG A 1 374 ? -24.449 5.683 22.043 1.00 94.44 374 ARG A C 1
ATOM 2877 O O . ARG A 1 374 ? -25.516 6.128 22.451 1.00 94.44 374 ARG A O 1
ATOM 2884 N N . HIS A 1 375 ? -24.343 4.534 21.379 1.00 94.19 375 HIS A N 1
ATOM 2885 C CA . HIS A 1 375 ? -25.491 3.699 21.013 1.00 94.19 375 HIS A CA 1
ATOM 2886 C C . HIS A 1 375 ? -25.866 2.687 22.104 1.00 94.19 375 HIS A C 1
ATOM 2888 O O . HIS A 1 375 ? -27.040 2.376 22.281 1.00 94.19 375 HIS A O 1
ATOM 2894 N N . TYR A 1 376 ? -24.883 2.228 22.877 1.00 96.50 376 TYR A N 1
ATOM 2895 C CA . TYR A 1 376 ? -25.013 1.170 23.875 1.00 96.50 376 TYR A CA 1
ATOM 2896 C C . TYR A 1 376 ? -24.444 1.608 25.239 1.00 96.50 376 TYR A C 1
ATOM 2898 O O . TYR A 1 376 ? -23.487 1.008 25.739 1.00 96.50 376 TYR A O 1
ATOM 2906 N N . PRO A 1 377 ? -25.020 2.642 25.887 1.00 95.31 377 PRO A N 1
ATOM 2907 C CA . PRO A 1 377 ? -24.466 3.244 27.108 1.00 95.31 377 PRO A CA 1
ATOM 2908 C C . PRO A 1 377 ? -24.472 2.310 28.325 1.00 95.31 377 PRO A C 1
ATOM 2910 O O . PRO A 1 377 ? -23.803 2.583 29.320 1.00 95.31 377 PRO A O 1
ATOM 2913 N N . LYS A 1 378 ? -25.236 1.216 28.263 1.00 96.69 378 LYS A N 1
ATOM 2914 C CA . LYS A 1 378 ? -25.358 0.228 29.338 1.00 96.69 378 LYS A CA 1
ATOM 2915 C C . LYS A 1 378 ? -24.383 -0.945 29.211 1.00 96.69 378 LYS A C 1
ATOM 2917 O O . LYS A 1 378 ? -24.283 -1.745 30.140 1.00 96.69 378 LYS A O 1
ATOM 2922 N N . LEU A 1 379 ? -23.666 -1.057 28.091 1.00 97.75 379 LEU A N 1
ATOM 2923 C CA . LEU A 1 379 ? -22.607 -2.050 27.922 1.00 97.75 379 LEU A CA 1
ATOM 2924 C C . LEU A 1 379 ? -21.308 -1.559 28.563 1.00 97.75 379 LEU A C 1
ATOM 2926 O O . LEU A 1 379 ? -20.978 -0.370 28.545 1.00 97.75 379 LEU A O 1
ATOM 2930 N N . GLN A 1 380 ? -20.542 -2.493 29.114 1.00 97.25 380 GLN A N 1
ATOM 2931 C CA . GLN A 1 380 ? -19.222 -2.215 29.665 1.00 97.25 380 GLN A CA 1
ATOM 2932 C C . GLN A 1 380 ? -18.158 -2.511 28.614 1.00 97.25 380 GLN A C 1
ATOM 2934 O O . GLN A 1 380 ? -18.193 -3.548 27.963 1.00 97.25 380 GLN A O 1
ATOM 2939 N N . PHE A 1 381 ? -17.171 -1.630 28.474 1.00 95.62 381 PHE A N 1
ATOM 2940 C CA . PHE A 1 381 ? -16.063 -1.825 27.538 1.00 95.62 381 PHE A CA 1
ATOM 2941 C C . PHE A 1 381 ? -14.767 -2.030 28.310 1.00 95.62 381 PHE A C 1
ATOM 2943 O O . PHE A 1 381 ? -14.404 -1.185 29.130 1.00 95.62 381 PHE A O 1
ATOM 2950 N N . GLN A 1 382 ? -14.082 -3.141 28.043 1.00 94.94 382 GLN A N 1
ATOM 2951 C CA . GLN A 1 382 ? -12.810 -3.486 28.678 1.00 94.94 382 GLN A CA 1
ATOM 2952 C C . GLN A 1 382 ? -11.718 -3.747 27.639 1.00 94.94 382 GLN A C 1
ATOM 2954 O O . GLN A 1 382 ? -11.976 -4.228 26.532 1.00 94.94 382 GLN A O 1
ATOM 2959 N N . ASP A 1 383 ? -10.479 -3.431 28.010 1.00 92.12 383 ASP A N 1
ATOM 2960 C CA . ASP A 1 383 ? -9.315 -3.597 27.149 1.00 92.12 383 ASP A CA 1
ATOM 2961 C C . ASP A 1 383 ? -9.004 -5.069 26.882 1.00 92.12 383 ASP A C 1
ATOM 2963 O O . ASP A 1 383 ? -8.836 -5.859 27.803 1.00 92.12 383 ASP A O 1
ATOM 2967 N N . VAL A 1 384 ? -8.809 -5.422 25.609 1.00 92.25 384 VAL A N 1
ATOM 2968 C CA . VAL A 1 384 ? -8.388 -6.765 25.199 1.00 92.25 384 VAL A CA 1
ATOM 2969 C C . VAL A 1 384 ? -7.137 -6.681 24.319 1.00 92.25 384 VAL A C 1
ATOM 2971 O O . VAL A 1 384 ? -7.146 -6.207 23.179 1.00 92.25 384 VAL A O 1
ATOM 2974 N N . ARG A 1 385 ? -6.019 -7.155 24.872 1.00 86.88 385 ARG A N 1
ATOM 2975 C CA . ARG A 1 385 ? -4.688 -7.111 24.248 1.00 86.88 385 ARG A CA 1
ATOM 2976 C C . ARG A 1 385 ? -4.228 -8.483 23.753 1.00 86.88 385 ARG A C 1
ATOM 2978 O O . ARG A 1 385 ? -4.703 -9.515 24.234 1.00 86.88 385 ARG A O 1
ATOM 2985 N N . GLY A 1 386 ? -3.273 -8.473 22.826 1.00 86.69 386 GLY A N 1
ATOM 2986 C CA . GLY A 1 386 ? -2.727 -9.656 22.152 1.00 86.69 386 GLY A CA 1
ATOM 2987 C C . GLY A 1 386 ? -3.125 -9.732 20.677 1.00 86.69 386 GLY A C 1
ATOM 2988 O O . GLY A 1 386 ? -3.917 -8.912 20.192 1.00 86.69 386 GLY A O 1
ATOM 2989 N N . ASN A 1 387 ? -2.567 -10.710 19.962 1.00 90.31 387 ASN A N 1
ATOM 2990 C CA . ASN A 1 387 ? -2.974 -11.034 18.592 1.00 90.31 387 ASN A CA 1
ATOM 2991 C C . ASN A 1 387 ? -4.387 -11.659 18.567 1.00 90.31 387 ASN A C 1
ATOM 2993 O O . ASN A 1 387 ? -4.962 -11.947 19.617 1.00 90.31 387 ASN A O 1
ATOM 2997 N N . LEU A 1 388 ? -4.966 -11.859 17.379 1.00 93.56 388 LEU A N 1
ATOM 2998 C CA . LEU A 1 388 ? -6.347 -12.345 17.245 1.00 93.56 388 LEU A CA 1
ATOM 2999 C C . LEU A 1 388 ? -6.585 -13.689 17.950 1.00 93.56 388 LEU A C 1
ATOM 3001 O O . LEU A 1 388 ? -7.571 -13.810 18.671 1.00 93.56 388 LEU A O 1
ATOM 3005 N N . ASN A 1 389 ? -5.663 -14.651 17.843 1.00 92.38 389 ASN A N 1
ATOM 3006 C CA . ASN A 1 389 ? -5.795 -15.941 18.529 1.00 92.38 389 ASN A CA 1
ATOM 3007 C C . ASN A 1 389 ? -5.812 -15.776 20.053 1.00 92.38 389 ASN A C 1
ATOM 3009 O O . ASN A 1 389 ? -6.670 -16.345 20.722 1.00 92.38 389 ASN A O 1
ATOM 3013 N N . THR A 1 390 ? -4.923 -14.946 20.610 1.00 93.31 390 THR A N 1
ATOM 3014 C CA . THR A 1 390 ? -4.909 -14.648 22.050 1.00 93.31 390 THR A CA 1
ATOM 3015 C C . THR A 1 390 ? -6.203 -13.975 22.501 1.00 93.31 390 THR A C 1
ATOM 3017 O O . THR A 1 390 ? -6.699 -14.263 23.587 1.00 93.31 390 THR A O 1
ATOM 3020 N N . ARG A 1 391 ? -6.769 -13.076 21.686 1.00 96.19 391 ARG A N 1
ATOM 3021 C CA . ARG A 1 391 ? -8.034 -12.402 22.015 1.00 96.19 391 ARG A CA 1
ATOM 3022 C C . ARG A 1 391 ? -9.206 -13.378 22.024 1.00 96.19 391 ARG A C 1
ATOM 3024 O O . ARG A 1 391 ? -9.973 -13.356 22.978 1.00 96.19 391 ARG A O 1
ATOM 3031 N N . LEU A 1 392 ? -9.310 -14.249 21.022 1.00 96.94 392 LEU A N 1
ATOM 3032 C CA . LEU A 1 392 ? -10.347 -15.286 20.968 1.00 96.94 392 LEU A CA 1
ATOM 3033 C C . LEU A 1 392 ? -10.222 -16.261 22.144 1.00 96.94 392 LEU A C 1
ATOM 3035 O O . LEU A 1 392 ? -11.205 -16.527 22.822 1.00 96.94 392 LEU A O 1
ATOM 3039 N N . ALA A 1 393 ? -9.002 -16.684 22.484 1.00 96.31 393 ALA A N 1
ATOM 3040 C CA . ALA A 1 393 ? -8.772 -17.510 23.668 1.00 96.31 393 ALA A CA 1
ATOM 3041 C C . ALA A 1 393 ? -9.217 -16.812 24.970 1.00 96.31 393 ALA A C 1
ATOM 3043 O O . ALA A 1 393 ? -9.800 -17.449 25.839 1.00 96.31 393 ALA A O 1
ATOM 3044 N N . LYS A 1 394 ? -8.991 -15.495 25.106 1.00 96.69 394 LYS A N 1
ATOM 3045 C CA . LYS A 1 394 ? -9.472 -14.706 26.259 1.00 96.69 394 LYS A CA 1
ATOM 3046 C C . LYS A 1 394 ? -10.995 -14.575 26.303 1.00 96.69 394 LYS A C 1
ATOM 3048 O O . LYS A 1 394 ? -11.552 -14.516 27.396 1.00 96.69 394 LYS A O 1
ATOM 3053 N N . LEU A 1 395 ? -11.650 -14.495 25.146 1.00 97.94 395 LEU A N 1
ATOM 3054 C CA . LEU A 1 395 ? -13.108 -14.487 25.048 1.00 97.94 395 LEU A CA 1
ATOM 3055 C C . LEU A 1 395 ? -13.681 -15.818 25.551 1.00 97.94 395 LEU A C 1
ATOM 3057 O O . LEU A 1 395 ? -14.528 -15.830 26.446 1.00 97.94 395 LEU A O 1
ATOM 3061 N N . ASP A 1 396 ? -13.156 -16.924 25.027 1.00 97.38 396 ASP A N 1
ATOM 3062 C CA . ASP A 1 396 ? -13.686 -18.268 25.269 1.00 97.38 396 ASP A CA 1
ATOM 3063 C C . ASP A 1 396 ? -13.212 -18.872 26.605 1.00 97.38 396 ASP A C 1
ATOM 3065 O O . ASP A 1 396 ? -13.784 -19.851 27.080 1.00 97.38 396 ASP A O 1
ATOM 3069 N N . ALA A 1 397 ? -12.222 -18.261 27.269 1.00 96.06 397 ALA A N 1
ATOM 3070 C CA . ALA A 1 397 ? -11.729 -18.698 28.572 1.00 96.06 397 ALA A CA 1
ATOM 3071 C C . ALA A 1 397 ? -12.878 -18.866 29.595 1.00 96.06 397 ALA A C 1
ATOM 3073 O O . ALA A 1 397 ? -13.667 -17.927 29.803 1.00 96.06 397 ALA A O 1
ATOM 3074 N N . PRO A 1 398 ? -12.978 -20.024 30.279 1.00 92.44 398 PRO A N 1
ATOM 3075 C CA . PRO A 1 398 ? -13.941 -20.221 31.359 1.00 92.44 398 PRO A CA 1
ATOM 3076 C C . PRO A 1 398 ? -13.752 -19.171 32.459 1.00 92.44 398 PRO A C 1
ATOM 3078 O O . PRO A 1 398 ? -12.633 -18.923 32.899 1.00 92.44 398 PRO A O 1
ATOM 3081 N N . GLY A 1 399 ? -14.837 -18.509 32.872 1.00 88.69 399 GLY A N 1
ATOM 3082 C CA . GLY A 1 399 ? -14.774 -17.413 33.850 1.00 88.69 399 GLY A CA 1
ATOM 3083 C C . GLY A 1 399 ? -14.105 -16.124 33.347 1.00 88.69 399 GLY A C 1
ATOM 3084 O O . GLY A 1 399 ? -13.947 -15.184 34.121 1.00 88.69 399 GLY A O 1
ATOM 3085 N N . GLY A 1 400 ? -13.721 -16.051 32.066 1.00 92.25 400 GLY A N 1
ATOM 3086 C CA . GLY A 1 400 ? -13.232 -14.822 31.443 1.00 92.25 400 GLY A CA 1
ATOM 3087 C C . GLY A 1 400 ? -14.312 -13.731 31.419 1.00 92.25 400 GLY A C 1
ATOM 3088 O O . GLY A 1 400 ? -15.493 -14.058 31.266 1.00 92.25 400 GLY A O 1
ATOM 3089 N N . PRO A 1 401 ? -13.932 -12.445 31.535 1.00 95.31 401 PRO A N 1
ATOM 3090 C CA . PRO A 1 401 ? -14.886 -11.364 31.770 1.00 95.31 401 PRO A CA 1
ATOM 3091 C C . PRO A 1 401 ? -15.715 -11.010 30.533 1.00 95.31 401 PRO A C 1
ATOM 3093 O O . PRO A 1 401 ? -16.762 -10.399 30.678 1.00 95.31 401 PRO A O 1
ATOM 3096 N N . TYR A 1 402 ? -15.259 -11.362 29.328 1.00 98.06 402 TYR A N 1
ATOM 3097 C CA . TYR A 1 402 ? -15.854 -10.898 28.076 1.00 98.06 402 TYR A CA 1
ATOM 3098 C C . TYR A 1 402 ? -17.081 -11.717 27.673 1.00 98.06 402 TYR A C 1
ATOM 3100 O O . TYR A 1 402 ? -17.012 -12.940 27.559 1.00 98.06 402 TYR A O 1
ATOM 3108 N N . SER A 1 403 ? -18.177 -11.026 27.369 1.00 98.19 403 SER A N 1
ATOM 3109 C CA . SER A 1 403 ? -19.354 -11.586 26.694 1.00 98.19 403 SER A CA 1
ATOM 3110 C C . SER A 1 403 ? -19.177 -11.580 25.173 1.00 98.19 403 SER A C 1
ATOM 3112 O O . SER A 1 403 ? -19.666 -12.471 24.480 1.00 98.19 403 SER A O 1
ATOM 3114 N N . ALA A 1 404 ? -18.462 -10.582 24.650 1.00 98.44 404 ALA A N 1
ATOM 3115 C CA . ALA A 1 404 ? -18.171 -10.443 23.229 1.00 98.44 404 ALA A CA 1
ATOM 3116 C C . ALA A 1 404 ? -16.888 -9.634 22.990 1.00 98.44 404 ALA A C 1
ATOM 3118 O O . ALA A 1 404 ? -16.404 -8.937 23.883 1.00 98.44 404 ALA A O 1
ATOM 3119 N N . LEU A 1 405 ? -16.357 -9.684 21.770 1.00 98.62 405 LEU A N 1
ATOM 3120 C CA . LEU A 1 4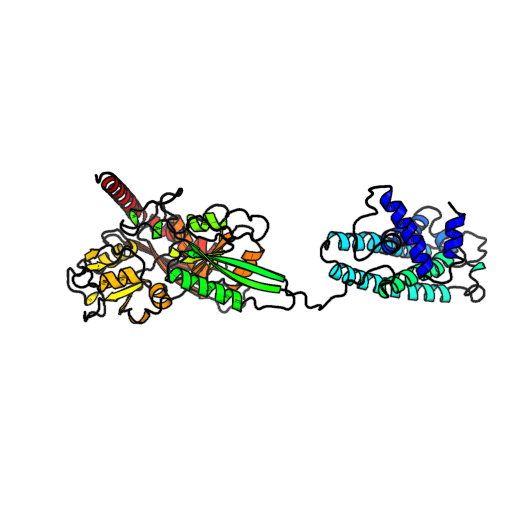05 ? -15.286 -8.820 21.275 1.00 98.62 405 LEU A CA 1
ATOM 3121 C C . LEU A 1 405 ? -15.753 -8.028 20.054 1.00 98.62 405 LEU A C 1
ATOM 3123 O O . LEU A 1 405 ? -16.584 -8.504 19.285 1.00 98.62 405 LEU A O 1
ATOM 3127 N N . ILE A 1 406 ? -15.127 -6.871 19.822 1.00 98.44 406 ILE A N 1
ATOM 3128 C CA . ILE A 1 406 ? -15.218 -6.165 18.535 1.00 98.44 406 ILE A CA 1
ATOM 3129 C C . ILE A 1 406 ? -13.883 -6.275 17.804 1.00 98.44 406 ILE A C 1
ATOM 3131 O O . ILE A 1 406 ? -12.854 -5.771 18.282 1.00 98.44 406 ILE A O 1
ATOM 3135 N N . LEU A 1 407 ? -13.884 -6.908 16.633 1.00 97.94 407 LEU A N 1
ATOM 3136 C CA . LEU A 1 407 ? -12.700 -7.178 15.810 1.00 97.94 407 LEU A CA 1
ATOM 3137 C C . LEU A 1 407 ? -12.906 -6.653 14.384 1.00 97.94 407 LEU A C 1
ATOM 3139 O O . LEU A 1 407 ? -14.014 -6.319 14.002 1.00 97.94 407 LEU A O 1
ATOM 3143 N N . ALA A 1 408 ? -11.828 -6.499 13.612 1.00 97.44 408 ALA A N 1
ATOM 3144 C CA . ALA A 1 408 ? -11.962 -6.100 12.208 1.00 97.44 408 ALA A CA 1
ATOM 3145 C C . ALA A 1 408 ? -12.283 -7.341 11.369 1.00 97.44 408 ALA A C 1
ATOM 3147 O O . ALA A 1 408 ? -11.562 -8.338 11.500 1.00 97.44 408 ALA A O 1
ATOM 3148 N N . LYS A 1 409 ? -13.292 -7.261 10.495 1.00 98.19 409 LYS A N 1
ATOM 3149 C CA . LYS A 1 409 ? -13.748 -8.385 9.665 1.00 98.19 409 LYS A CA 1
ATOM 3150 C C . LYS A 1 409 ? -12.620 -9.000 8.843 1.00 98.19 409 LYS A C 1
ATOM 3152 O O . LYS A 1 409 ? -12.319 -10.181 9.000 1.00 98.19 409 LYS A O 1
ATOM 3157 N N . ALA A 1 410 ? -11.914 -8.172 8.071 1.00 97.69 410 ALA A N 1
ATOM 3158 C CA . ALA A 1 410 ? -10.800 -8.604 7.224 1.00 97.69 410 ALA A CA 1
ATOM 3159 C C . ALA A 1 410 ? -9.717 -9.390 7.990 1.00 97.69 410 ALA A C 1
ATOM 3161 O O . ALA A 1 410 ? -9.162 -10.360 7.489 1.00 97.69 410 ALA A O 1
ATOM 3162 N N . GLY A 1 411 ? -9.424 -9.021 9.244 1.00 96.56 411 GLY A N 1
ATOM 3163 C CA . GLY A 1 411 ? -8.438 -9.749 10.051 1.00 96.56 411 GLY A CA 1
ATOM 3164 C C . GLY A 1 411 ? -8.877 -11.177 10.395 1.00 96.56 411 GLY A C 1
ATOM 3165 O O . GLY A 1 411 ? -8.049 -12.085 10.413 1.00 96.56 411 GLY A O 1
ATOM 3166 N N . MET A 1 412 ? -10.172 -11.377 10.647 1.00 97.56 412 MET A N 1
ATOM 3167 C CA . MET A 1 412 ? -10.754 -12.692 10.927 1.00 97.56 412 MET A CA 1
ATOM 3168 C C . MET A 1 412 ? -10.842 -13.541 9.657 1.00 97.56 412 MET A C 1
ATOM 3170 O O . MET A 1 412 ? -10.466 -14.710 9.684 1.00 97.56 412 MET A O 1
ATOM 3174 N N . VAL A 1 413 ? -11.264 -12.940 8.540 1.00 97.50 413 VAL A N 1
ATOM 3175 C CA . VAL A 1 413 ? -11.352 -13.608 7.231 1.00 97.50 413 VAL A CA 1
ATOM 3176 C C . VAL A 1 413 ? -9.976 -14.091 6.766 1.00 97.50 413 VAL A C 1
ATOM 3178 O O . VAL A 1 413 ? -9.823 -15.273 6.472 1.00 97.50 413 VAL A O 1
ATOM 3181 N N . ARG A 1 414 ? -8.946 -13.234 6.813 1.00 96.38 414 ARG A N 1
ATOM 3182 C CA . ARG A 1 414 ? -7.557 -13.599 6.468 1.00 96.38 414 ARG A CA 1
ATOM 3183 C C . ARG A 1 414 ? -6.997 -14.746 7.306 1.00 96.38 414 ARG A C 1
ATOM 3185 O O . ARG A 1 414 ? -6.209 -15.538 6.808 1.00 96.38 414 ARG A O 1
ATOM 3192 N N . LEU A 1 415 ? -7.392 -14.847 8.577 1.00 95.44 415 LEU A N 1
ATOM 3193 C CA . LEU A 1 415 ? -6.991 -15.953 9.456 1.00 95.44 415 LEU A CA 1
ATOM 3194 C C . LEU A 1 415 ? -7.794 -17.243 9.238 1.00 95.44 415 LEU A C 1
ATOM 3196 O O . LEU A 1 415 ? -7.569 -18.212 9.964 1.00 95.44 415 LEU A O 1
ATOM 3200 N N . GLY A 1 416 ? -8.749 -17.262 8.304 1.00 96.44 416 GLY A N 1
ATOM 3201 C CA . GLY A 1 416 ? -9.658 -18.392 8.122 1.00 96.44 416 GLY A CA 1
ATOM 3202 C C . GLY A 1 416 ? -10.618 -18.580 9.301 1.00 96.44 416 GLY A C 1
ATOM 3203 O O . GLY A 1 416 ? -11.016 -19.702 9.584 1.00 96.44 416 GLY A O 1
ATOM 3204 N N . LYS A 1 417 ? -10.954 -17.496 10.015 1.00 96.69 417 LYS A N 1
ATOM 3205 C CA . LYS A 1 417 ? -11.862 -17.479 11.179 1.00 96.69 417 LYS A CA 1
ATOM 3206 C C . LYS A 1 417 ? -13.133 -16.659 10.924 1.00 96.69 417 LYS A C 1
ATOM 3208 O O . LYS A 1 417 ? -13.690 -16.066 11.845 1.00 96.69 417 LYS A O 1
ATOM 3213 N N . GLY A 1 418 ? -13.554 -16.541 9.664 1.00 96.00 418 GLY A N 1
ATOM 3214 C CA . GLY A 1 418 ? -14.752 -15.778 9.289 1.00 96.00 418 GLY A CA 1
ATOM 3215 C C . GLY A 1 418 ? -16.049 -16.357 9.869 1.00 96.00 418 GLY A C 1
ATOM 3216 O O . GLY A 1 418 ? -16.979 -15.615 10.153 1.00 96.00 418 GLY A O 1
ATOM 3217 N N . ASP A 1 419 ? -16.072 -17.661 10.124 1.00 96.25 419 ASP A N 1
ATOM 3218 C CA . ASP A 1 419 ? -17.140 -18.413 10.794 1.00 96.25 419 ASP A CA 1
ATOM 3219 C C . ASP A 1 419 ? -17.388 -17.983 12.250 1.00 96.25 419 ASP A C 1
ATOM 3221 O O . ASP A 1 419 ? -18.490 -18.146 12.767 1.00 96.25 419 ASP A O 1
ATOM 3225 N N . ARG A 1 420 ? -16.384 -17.393 12.910 1.00 97.12 420 ARG A N 1
ATOM 3226 C CA . ARG A 1 420 ? -16.514 -16.840 14.268 1.00 97.12 420 ARG A CA 1
ATOM 3227 C C . ARG A 1 420 ? -17.229 -15.486 14.307 1.00 97.12 420 ARG A C 1
ATOM 3229 O O . ARG A 1 420 ? -17.519 -15.001 15.399 1.00 97.12 420 ARG A O 1
ATOM 3236 N N . LEU A 1 421 ? -17.462 -14.841 13.165 1.00 97.88 421 LEU A N 1
ATOM 3237 C CA . LEU A 1 421 ? -18.125 -13.539 13.111 1.00 97.88 421 LEU A CA 1
ATOM 3238 C C . LEU A 1 421 ? -19.624 -13.688 13.377 1.00 97.88 421 LEU A C 1
ATOM 3240 O O . LEU A 1 421 ? -20.300 -14.492 12.744 1.00 97.88 421 LEU A O 1
ATOM 3244 N N . THR A 1 422 ? -20.146 -12.894 14.308 1.00 98.12 422 THR A N 1
ATOM 3245 C CA . THR A 1 422 ? -21.560 -12.930 14.697 1.00 98.12 422 THR A CA 1
ATOM 3246 C C . THR A 1 422 ? -22.395 -11.935 13.892 1.00 98.12 422 THR A C 1
ATOM 3248 O O . THR A 1 422 ? -23.430 -12.306 13.347 1.00 98.12 422 THR A O 1
ATOM 3251 N N . ALA A 1 423 ? -21.949 -10.679 13.809 1.00 97.81 423 ALA A N 1
ATOM 3252 C CA . ALA A 1 423 ? -22.631 -9.622 13.063 1.00 97.81 423 ALA A CA 1
ATOM 3253 C C . ALA A 1 423 ? -21.656 -8.510 12.671 1.00 97.81 423 ALA A C 1
ATOM 3255 O O . ALA A 1 423 ? -20.760 -8.170 13.446 1.00 97.81 423 ALA A O 1
ATOM 3256 N N . ASP A 1 424 ? -21.853 -7.919 11.497 1.00 97.88 424 ASP A N 1
ATOM 3257 C CA . ASP A 1 424 ? -21.079 -6.763 11.050 1.00 97.88 424 ASP A CA 1
ATOM 3258 C C . ASP A 1 424 ? -21.635 -5.463 11.640 1.00 97.88 424 ASP A C 1
ATOM 3260 O O . ASP A 1 424 ? -22.843 -5.278 11.782 1.00 97.88 424 ASP A O 1
ATOM 3264 N N . LEU A 1 425 ? -20.727 -4.557 11.988 1.00 97.38 425 LEU A N 1
ATOM 3265 C CA . LEU A 1 425 ? -20.992 -3.252 12.576 1.00 97.38 425 LEU A CA 1
ATOM 3266 C C . LEU A 1 425 ? -20.472 -2.182 11.613 1.00 97.38 425 LEU A C 1
ATOM 3268 O O . LEU A 1 425 ? -19.265 -1.933 11.530 1.00 97.38 425 LEU A O 1
ATOM 3272 N N . GLY A 1 426 ? -21.397 -1.578 10.869 1.00 94.50 426 GLY A N 1
ATOM 3273 C CA . GLY A 1 426 ? -21.123 -0.505 9.915 1.00 94.50 426 GLY A CA 1
ATOM 3274 C C . GLY A 1 426 ? -21.710 0.840 10.339 1.00 94.50 426 GLY A C 1
ATOM 3275 O O . GLY A 1 426 ? -22.352 0.969 11.387 1.00 94.50 426 GLY A O 1
ATOM 3276 N N . ALA A 1 427 ? -21.505 1.853 9.499 1.00 94.75 427 ALA A N 1
ATOM 3277 C CA . ALA A 1 427 ? -22.138 3.156 9.661 1.00 94.75 427 ALA A CA 1
ATOM 3278 C C . ALA A 1 427 ? -23.682 3.030 9.662 1.00 94.75 427 ALA A C 1
ATOM 3280 O O . ALA A 1 427 ? -24.224 2.191 8.940 1.00 94.75 427 ALA A O 1
ATOM 3281 N N . PRO A 1 428 ? -24.405 3.845 10.453 1.00 94.38 428 PRO A N 1
ATOM 3282 C CA . PRO A 1 428 ? -23.893 4.910 11.322 1.00 94.38 428 PRO A CA 1
ATOM 3283 C C . PRO A 1 428 ? -23.490 4.436 12.733 1.00 94.38 428 PRO A C 1
ATOM 3285 O O . PRO A 1 428 ? -23.018 5.244 13.524 1.00 94.38 428 PRO A O 1
ATOM 3288 N N . ILE A 1 429 ? -23.664 3.150 13.069 1.00 94.25 429 ILE A N 1
ATOM 3289 C CA . ILE A 1 429 ? -23.376 2.618 14.417 1.00 94.25 429 ILE A CA 1
ATOM 3290 C C . ILE A 1 429 ? -21.870 2.622 14.702 1.00 94.25 429 ILE A C 1
ATOM 3292 O O . ILE A 1 429 ? -21.440 2.941 15.813 1.00 94.25 429 ILE A O 1
ATOM 3296 N N . LEU A 1 430 ? -21.065 2.223 13.713 1.00 97.06 430 LEU A N 1
ATOM 3297 C CA . LEU A 1 430 ? -19.618 2.141 13.854 1.00 97.06 430 LEU A CA 1
ATOM 3298 C C . LEU A 1 430 ? -18.897 2.443 12.535 1.00 97.06 430 LEU A C 1
ATOM 3300 O O . LEU A 1 430 ? -18.809 1.611 11.635 1.00 97.06 430 LEU A O 1
ATOM 3304 N N . TYR A 1 431 ? -18.318 3.636 12.459 1.00 97.94 431 TYR A N 1
ATOM 3305 C CA . TYR A 1 431 ? -17.396 4.057 11.411 1.00 97.94 431 TYR A CA 1
ATOM 3306 C C . TYR A 1 431 ? -16.018 3.436 11.642 1.00 97.94 431 TYR A C 1
ATOM 3308 O O . TYR A 1 431 ? -15.462 3.525 12.748 1.00 97.94 431 TYR A O 1
ATOM 3316 N N . TYR A 1 432 ? -15.452 2.813 10.608 1.00 97.94 432 TYR A N 1
ATOM 3317 C CA . TYR A 1 432 ? -14.206 2.055 10.700 1.00 97.94 432 TYR A CA 1
ATOM 3318 C C . TYR A 1 432 ? -12.974 2.954 10.851 1.00 97.94 432 TYR A C 1
ATOM 3320 O O . TYR A 1 432 ? -13.034 4.176 10.736 1.00 97.94 432 TYR A O 1
ATOM 3328 N N . ALA A 1 433 ? -11.832 2.347 11.183 1.00 96.00 433 ALA A N 1
ATOM 3329 C CA . ALA A 1 433 ? -10.573 3.080 11.271 1.00 96.00 433 ALA A CA 1
ATOM 3330 C C . ALA A 1 433 ? -10.044 3.441 9.873 1.00 96.00 433 ALA A C 1
ATOM 3332 O O . ALA A 1 433 ? -10.187 2.667 8.926 1.00 96.00 433 ALA A O 1
ATOM 3333 N N . VAL A 1 434 ? -9.358 4.576 9.776 1.00 96.12 434 VAL A N 1
ATOM 3334 C CA . VAL A 1 434 ? -8.616 5.008 8.582 1.00 96.12 434 VAL A CA 1
ATOM 3335 C C . VAL A 1 434 ? -7.689 3.893 8.103 1.00 96.12 434 VAL A C 1
ATOM 3337 O O . VAL A 1 434 ? -6.953 3.308 8.894 1.00 96.12 434 VAL A O 1
ATOM 3340 N N . GLY A 1 435 ? -7.764 3.545 6.817 1.00 96.44 435 GLY A N 1
ATOM 3341 C CA . GLY A 1 435 ? -6.966 2.469 6.225 1.00 96.44 435 GLY A CA 1
ATOM 3342 C C . GLY A 1 435 ? -7.318 1.053 6.707 1.00 96.44 435 GLY A C 1
ATOM 3343 O O . GLY A 1 435 ? -6.588 0.111 6.402 1.00 96.44 435 GLY A O 1
ATOM 3344 N N . GLN A 1 436 ? -8.411 0.847 7.459 1.00 97.94 436 GLN A N 1
ATOM 3345 C CA . GLN A 1 436 ? -8.811 -0.495 7.906 1.00 97.94 436 GLN A CA 1
ATOM 3346 C C . GLN A 1 43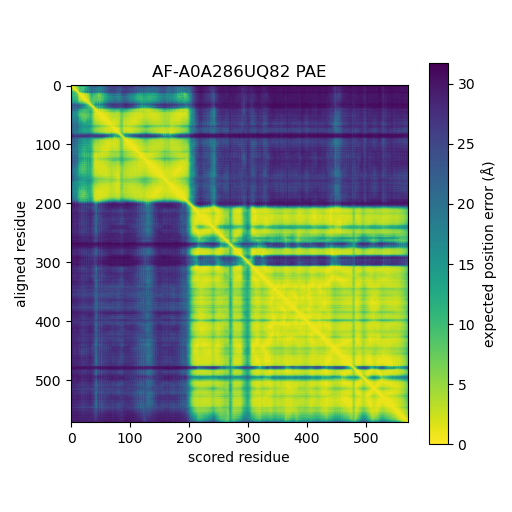6 ? -9.036 -1.428 6.710 1.00 97.94 436 GLN A C 1
ATOM 3348 O O . GLN A 1 436 ? -9.574 -1.003 5.696 1.00 97.94 436 GLN A O 1
ATOM 3353 N N . ALA A 1 437 ? -8.611 -2.688 6.838 1.00 97.62 437 ALA A N 1
ATOM 3354 C CA . ALA A 1 437 ? -8.650 -3.739 5.812 1.00 97.62 437 ALA A CA 1
ATOM 3355 C C . ALA A 1 437 ? -7.741 -3.549 4.581 1.00 97.62 437 ALA A C 1
ATOM 3357 O O . ALA A 1 437 ? -7.437 -4.547 3.928 1.00 97.62 437 ALA A O 1
ATOM 3358 N N . ALA A 1 438 ? -7.214 -2.351 4.312 1.00 98.31 438 ALA A N 1
ATOM 3359 C CA . ALA A 1 438 ? -6.207 -2.155 3.269 1.00 98.31 438 ALA A CA 1
ATOM 3360 C C . ALA A 1 438 ? -4.834 -2.688 3.714 1.00 98.31 438 ALA A C 1
ATOM 3362 O O . ALA A 1 438 ? -4.421 -2.496 4.865 1.00 98.31 438 ALA A O 1
ATOM 3363 N N . LEU A 1 439 ? -4.130 -3.341 2.789 1.00 98.50 439 LEU A N 1
ATOM 3364 C CA . LEU A 1 439 ? -2.699 -3.611 2.914 1.00 98.50 439 LEU A CA 1
ATOM 3365 C C . LEU A 1 439 ? -1.923 -2.555 2.139 1.00 98.50 439 LEU A C 1
ATOM 3367 O O . LEU A 1 439 ? -2.375 -2.092 1.091 1.00 98.50 439 LEU A O 1
ATOM 3371 N N . ALA A 1 440 ? -0.759 -2.194 2.655 1.00 98.19 440 ALA A N 1
ATOM 3372 C CA . ALA A 1 440 ? 0.140 -1.264 2.002 1.00 98.19 440 ALA A CA 1
ATOM 3373 C C . ALA A 1 440 ? 1.551 -1.831 1.936 1.00 98.19 440 ALA A C 1
ATOM 3375 O O . ALA A 1 440 ? 1.982 -2.557 2.836 1.00 98.19 440 ALA A O 1
ATOM 3376 N N . VAL A 1 441 ? 2.235 -1.481 0.851 1.00 98.50 441 VAL A N 1
ATOM 3377 C CA . VAL A 1 441 ? 3.651 -1.757 0.648 1.00 98.50 441 VAL A CA 1
ATOM 3378 C C . VAL A 1 441 ? 4.418 -0.457 0.814 1.00 98.50 441 VAL A C 1
ATOM 3380 O O . VAL A 1 441 ? 4.176 0.501 0.081 1.00 98.50 441 VAL A O 1
ATOM 3383 N N . GLU A 1 442 ? 5.327 -0.430 1.777 1.00 98.19 442 GLU A N 1
ATOM 3384 C CA . GLU A 1 442 ? 6.265 0.665 2.012 1.00 98.19 442 GLU A CA 1
ATOM 3385 C C . GLU A 1 442 ? 7.635 0.309 1.431 1.00 98.19 442 GLU A C 1
ATOM 3387 O O . GLU A 1 442 ? 8.079 -0.839 1.506 1.00 98.19 442 GLU A O 1
ATOM 3392 N N . ILE A 1 443 ? 8.277 1.286 0.795 1.00 97.25 443 ILE A N 1
ATOM 3393 C CA . ILE A 1 443 ? 9.522 1.118 0.040 1.00 97.25 443 ILE A CA 1
ATOM 3394 C C . ILE A 1 443 ? 10.470 2.282 0.322 1.00 97.25 443 ILE A C 1
ATOM 3396 O O . ILE A 1 443 ? 10.068 3.313 0.861 1.00 97.25 443 ILE A O 1
ATOM 3400 N N . ARG A 1 444 ? 11.736 2.138 -0.077 1.00 95.56 444 ARG A N 1
ATOM 3401 C CA . ARG A 1 444 ? 12.684 3.255 -0.039 1.00 95.56 444 ARG A CA 1
ATOM 3402 C C . ARG A 1 444 ? 12.343 4.297 -1.096 1.00 95.56 444 ARG A C 1
ATOM 3404 O O . ARG A 1 444 ? 12.159 3.964 -2.268 1.00 95.56 444 ARG A O 1
ATOM 3411 N N . THR A 1 445 ? 12.388 5.561 -0.702 1.00 95.12 445 THR A N 1
ATOM 3412 C CA . THR A 1 445 ? 12.289 6.694 -1.619 1.00 95.12 445 THR A CA 1
ATOM 3413 C C . THR A 1 445 ? 13.385 6.614 -2.681 1.00 95.12 445 THR A C 1
ATOM 3415 O O . THR A 1 445 ? 14.570 6.505 -2.367 1.00 95.12 445 THR A O 1
ATOM 3418 N N . GLY A 1 446 ? 12.989 6.685 -3.952 1.00 90.62 446 GLY A N 1
ATOM 3419 C CA . GLY A 1 446 ? 13.917 6.682 -5.088 1.00 90.62 446 GLY A CA 1
ATOM 3420 C C . GLY A 1 446 ? 14.359 5.295 -5.573 1.00 90.62 446 GLY A C 1
ATOM 3421 O O . GLY A 1 446 ? 15.083 5.218 -6.566 1.00 90.62 446 GLY A O 1
ATOM 3422 N N . ASP A 1 447 ? 13.903 4.202 -4.950 1.00 91.69 447 ASP A N 1
ATOM 3423 C CA . ASP A 1 447 ? 14.134 2.837 -5.446 1.00 91.69 447 ASP A CA 1
ATOM 3424 C C . ASP A 1 447 ? 13.193 2.535 -6.629 1.00 91.69 447 ASP A C 1
ATOM 3426 O O . ASP A 1 447 ? 12.129 1.927 -6.491 1.00 91.69 447 ASP A O 1
ATOM 3430 N N . SER A 1 448 ? 13.562 3.026 -7.816 1.00 91.31 448 SER A N 1
ATOM 3431 C CA . SER A 1 448 ? 12.728 2.963 -9.026 1.00 91.31 448 SER A CA 1
ATOM 3432 C C . SER A 1 448 ? 12.408 1.534 -9.473 1.00 91.31 448 SER A C 1
ATOM 3434 O O . SER A 1 448 ? 11.323 1.291 -10.003 1.00 91.31 448 SER A O 1
ATOM 3436 N N . ALA A 1 449 ? 13.312 0.583 -9.221 1.00 90.00 449 ALA A N 1
ATOM 3437 C CA . ALA A 1 449 ? 13.107 -0.825 -9.539 1.00 90.00 449 ALA A CA 1
ATOM 3438 C C . ALA A 1 449 ? 12.002 -1.436 -8.668 1.00 90.00 449 ALA A C 1
ATOM 3440 O O . ALA A 1 449 ? 11.077 -2.054 -9.191 1.00 90.00 449 ALA A O 1
ATOM 3441 N N . VAL A 1 450 ? 12.059 -1.220 -7.350 1.00 94.38 450 VAL A N 1
ATOM 3442 C CA . VAL A 1 450 ? 11.019 -1.686 -6.419 1.00 94.38 450 VAL A CA 1
ATOM 3443 C C . VAL A 1 450 ? 9.695 -0.961 -6.684 1.00 94.38 450 VAL A C 1
ATOM 3445 O O . VAL A 1 450 ? 8.644 -1.598 -6.737 1.00 94.38 450 VAL A O 1
ATOM 3448 N N . LYS A 1 451 ? 9.737 0.350 -6.948 1.00 95.44 451 LYS A N 1
ATOM 3449 C CA . LYS A 1 451 ? 8.547 1.148 -7.278 1.00 95.44 451 LYS A CA 1
ATOM 3450 C C . LYS A 1 451 ? 7.818 0.636 -8.521 1.00 95.44 451 LYS A C 1
ATOM 3452 O O . LYS A 1 451 ? 6.592 0.589 -8.524 1.00 95.44 451 LYS A O 1
ATOM 3457 N N . ALA A 1 452 ? 8.552 0.203 -9.548 1.00 94.00 452 ALA A N 1
ATOM 3458 C CA . ALA A 1 452 ? 7.962 -0.403 -10.740 1.00 94.00 452 ALA A CA 1
ATOM 3459 C C . ALA A 1 452 ? 7.219 -1.715 -10.428 1.00 94.00 452 ALA A C 1
ATOM 3461 O O . ALA A 1 452 ? 6.147 -1.949 -10.984 1.00 94.00 452 ALA A O 1
ATOM 3462 N N . LEU A 1 453 ? 7.732 -2.538 -9.505 1.00 95.00 453 LEU A N 1
ATOM 3463 C CA . LEU A 1 453 ? 7.044 -3.756 -9.056 1.00 95.00 453 LEU A CA 1
ATOM 3464 C C . LEU A 1 453 ? 5.746 -3.429 -8.309 1.00 95.00 453 LEU A C 1
ATOM 3466 O O . LEU A 1 453 ? 4.722 -4.077 -8.520 1.00 95.00 453 LEU A O 1
ATOM 3470 N N . CYS A 1 454 ? 5.766 -2.388 -7.475 1.00 97.00 454 CYS A N 1
ATOM 3471 C CA . CYS A 1 454 ? 4.596 -1.941 -6.723 1.00 97.00 454 CYS A CA 1
ATOM 3472 C C . CYS A 1 454 ? 3.426 -1.492 -7.616 1.00 97.00 454 CYS A C 1
ATOM 3474 O O . CYS A 1 454 ? 2.274 -1.611 -7.198 1.00 97.00 454 CYS A O 1
ATOM 3476 N N . LEU A 1 455 ? 3.678 -1.050 -8.855 1.00 95.00 455 LEU A N 1
ATOM 3477 C CA . LEU A 1 455 ? 2.607 -0.696 -9.797 1.00 95.00 455 LEU A CA 1
ATOM 3478 C C . LEU A 1 455 ? 1.668 -1.875 -10.088 1.00 95.00 455 LEU A C 1
ATOM 3480 O O . LEU A 1 455 ? 0.472 -1.658 -10.254 1.00 95.00 455 LEU A O 1
ATOM 3484 N N . ALA A 1 456 ? 2.181 -3.110 -10.089 1.00 95.06 456 ALA A N 1
ATOM 3485 C CA . ALA A 1 456 ? 1.369 -4.312 -10.289 1.00 95.06 456 ALA A CA 1
ATOM 3486 C C . ALA A 1 456 ? 0.479 -4.656 -9.079 1.00 95.06 456 ALA A C 1
ATOM 3488 O O . ALA A 1 456 ? -0.463 -5.432 -9.209 1.00 95.06 456 ALA A O 1
ATOM 3489 N N . LEU A 1 457 ? 0.775 -4.093 -7.903 1.00 97.44 457 LEU A N 1
ATOM 3490 C CA . LEU A 1 457 ? 0.033 -4.327 -6.662 1.00 97.44 457 LEU A CA 1
ATOM 3491 C C . LEU A 1 457 ? -1.020 -3.255 -6.379 1.00 97.44 457 LEU A C 1
ATOM 3493 O O . LEU A 1 457 ? -1.960 -3.497 -5.622 1.00 97.44 457 LEU A O 1
ATOM 3497 N N . ASN A 1 458 ? -0.830 -2.047 -6.909 1.00 97.56 458 ASN A N 1
ATOM 3498 C CA . ASN A 1 458 ? -1.636 -0.901 -6.524 1.00 97.56 458 ASN A CA 1
ATOM 3499 C C . ASN A 1 458 ? -3.062 -1.004 -7.078 1.00 97.56 458 ASN A C 1
ATOM 3501 O O . ASN A 1 458 ? -3.280 -1.028 -8.288 1.00 97.56 458 ASN A O 1
ATOM 3505 N N . HIS A 1 459 ? -4.048 -0.969 -6.186 1.00 97.56 459 HIS A N 1
ATOM 3506 C CA . HIS A 1 459 ? -5.451 -0.906 -6.558 1.00 97.56 459 HIS A CA 1
ATOM 3507 C C . HIS A 1 459 ? -5.966 0.530 -6.443 1.00 97.56 459 HIS A C 1
ATOM 3509 O O . HIS A 1 459 ? -6.277 1.030 -5.357 1.00 97.56 459 HIS A O 1
ATOM 3515 N N . ARG A 1 460 ? -6.094 1.191 -7.594 1.00 95.44 460 ARG A N 1
ATOM 3516 C CA . ARG A 1 460 ? -6.382 2.627 -7.707 1.00 95.44 460 ARG A CA 1
ATOM 3517 C C . ARG A 1 460 ? -7.613 3.107 -6.910 1.00 95.44 460 ARG A C 1
ATOM 3519 O O . ARG A 1 460 ? -7.465 4.071 -6.156 1.00 95.44 460 ARG A O 1
ATOM 3526 N N . PRO A 1 461 ? -8.795 2.455 -6.965 1.00 97.25 461 PRO A N 1
ATOM 3527 C CA . PRO A 1 461 ? -9.939 2.843 -6.133 1.00 97.25 461 PRO A CA 1
ATOM 3528 C C . PRO A 1 461 ? -9.658 2.784 -4.629 1.00 97.25 461 PRO A C 1
ATOM 3530 O O . PRO A 1 461 ? -10.182 3.588 -3.858 1.00 97.25 461 PRO A O 1
ATOM 3533 N N . THR A 1 462 ? -8.853 1.817 -4.180 1.00 98.44 462 THR A N 1
ATOM 3534 C CA . THR A 1 462 ? -8.482 1.718 -2.761 1.00 98.44 462 THR A CA 1
ATOM 3535 C C . THR A 1 462 ? -7.460 2.775 -2.387 1.00 98.44 462 THR A C 1
ATOM 3537 O O . THR A 1 462 ? -7.619 3.412 -1.349 1.00 98.44 462 THR A O 1
ATOM 3540 N N . GLU A 1 463 ? -6.477 3.019 -3.253 1.00 98.00 463 GLU A N 1
ATOM 3541 C CA . GLU A 1 463 ? -5.490 4.076 -3.065 1.00 98.00 463 GLU A CA 1
ATOM 3542 C C . GLU A 1 463 ? -6.161 5.440 -2.850 1.00 98.00 463 GLU A C 1
ATOM 3544 O O . GLU A 1 463 ? -5.884 6.109 -1.856 1.00 98.00 463 GLU A O 1
ATOM 3549 N N . LEU A 1 464 ? -7.096 5.821 -3.727 1.00 98.38 464 LEU A N 1
ATOM 3550 C CA . LEU A 1 464 ? -7.827 7.089 -3.634 1.00 98.38 464 LEU A CA 1
ATOM 3551 C C . LEU A 1 464 ? -8.596 7.219 -2.313 1.00 98.38 464 LEU A C 1
ATOM 3553 O O . LEU A 1 464 ? -8.429 8.204 -1.592 1.00 98.38 464 LEU A O 1
ATOM 3557 N N . LYS A 1 465 ? -9.387 6.200 -1.952 1.00 98.62 465 LYS A N 1
ATOM 3558 C CA . LYS A 1 465 ? -10.126 6.178 -0.679 1.00 98.62 465 LYS A CA 1
ATOM 3559 C C . LYS A 1 465 ? -9.184 6.325 0.514 1.00 98.62 465 LYS A C 1
ATOM 3561 O O . LYS A 1 465 ? -9.392 7.172 1.378 1.00 98.62 465 LYS A O 1
ATOM 3566 N N . CYS A 1 466 ? -8.120 5.529 0.555 1.00 98.31 466 CYS A N 1
ATOM 3567 C CA . CYS A 1 466 ? -7.198 5.515 1.681 1.00 98.31 466 CYS A CA 1
ATOM 3568 C C . CYS A 1 466 ? -6.343 6.784 1.782 1.00 98.31 466 CYS A C 1
ATOM 3570 O O . CYS A 1 466 ? -6.023 7.195 2.896 1.00 98.31 466 CYS A O 1
ATOM 3572 N N . ARG A 1 467 ? -5.996 7.436 0.666 1.00 98.12 467 ARG A N 1
ATOM 3573 C CA . ARG A 1 467 ? -5.309 8.737 0.684 1.00 98.12 467 ARG A CA 1
ATOM 3574 C C . ARG A 1 467 ? -6.179 9.834 1.281 1.00 98.12 467 ARG A C 1
ATOM 3576 O O . ARG A 1 467 ? -5.700 10.554 2.155 1.00 98.12 467 ARG A O 1
ATOM 3583 N N . ALA A 1 468 ? -7.457 9.897 0.909 1.00 98.56 468 ALA A N 1
ATOM 3584 C CA . ALA A 1 468 ? -8.403 10.825 1.527 1.00 98.56 468 ALA A CA 1
ATOM 3585 C C . ALA A 1 468 ? -8.555 10.574 3.036 1.00 98.56 468 ALA A C 1
ATOM 3587 O O . ALA A 1 468 ? -8.432 11.501 3.835 1.00 98.56 468 ALA A O 1
ATOM 3588 N N . GLU A 1 469 ? -8.744 9.316 3.449 1.00 98.06 469 GLU A N 1
ATOM 3589 C CA . GLU A 1 469 ? -8.841 8.952 4.872 1.00 98.06 469 GLU A CA 1
ATOM 3590 C C . GLU A 1 469 ? -7.580 9.332 5.660 1.00 98.06 469 GLU A C 1
ATOM 3592 O O . GLU A 1 469 ? -7.666 9.852 6.773 1.00 98.06 469 GLU A O 1
ATOM 3597 N N . ARG A 1 470 ? -6.395 9.086 5.089 1.00 96.31 470 ARG A N 1
ATOM 3598 C CA . ARG A 1 470 ? -5.112 9.404 5.731 1.00 96.31 470 ARG A CA 1
ATOM 3599 C C . ARG A 1 470 ? -4.857 10.902 5.798 1.00 96.31 470 ARG A C 1
ATOM 3601 O O . ARG A 1 470 ? -4.335 11.357 6.809 1.00 96.31 470 ARG A O 1
ATOM 3608 N N . ALA A 1 471 ? -5.230 11.665 4.773 1.00 96.62 471 ALA A N 1
ATOM 3609 C CA . ALA A 1 471 ? -5.119 13.122 4.785 1.00 96.62 471 ALA A CA 1
ATOM 3610 C C . ALA A 1 471 ? -6.062 13.754 5.819 1.00 96.62 471 ALA A C 1
ATOM 3612 O O . ALA A 1 471 ? -5.635 14.618 6.584 1.00 96.62 471 ALA A O 1
ATOM 3613 N N . LEU A 1 472 ? -7.300 13.252 5.914 1.00 96.75 472 LEU A N 1
ATOM 3614 C CA . LEU A 1 472 ? -8.238 13.605 6.982 1.00 96.75 472 LEU A CA 1
ATOM 3615 C C . LEU A 1 472 ? -7.603 13.384 8.358 1.00 96.75 472 LEU A C 1
ATOM 3617 O O . LEU A 1 472 ? -7.552 14.296 9.182 1.00 96.75 472 LEU A O 1
ATOM 3621 N N . LEU A 1 473 ? -7.079 12.179 8.591 1.00 93.69 473 LEU A N 1
ATOM 3622 C CA . LEU A 1 473 ? -6.469 11.825 9.866 1.00 93.69 473 LEU A CA 1
ATOM 3623 C C . LEU A 1 473 ? -5.239 12.685 10.173 1.00 93.69 473 LEU A C 1
ATOM 3625 O O . LEU A 1 473 ? -5.124 13.183 11.284 1.00 93.69 473 LEU A O 1
ATOM 3629 N N . ARG A 1 474 ? -4.375 12.939 9.185 1.00 91.50 474 ARG A N 1
ATOM 3630 C CA . ARG A 1 474 ? -3.160 13.757 9.329 1.00 91.50 474 ARG A CA 1
ATOM 3631 C C . ARG A 1 474 ? -3.457 15.162 9.854 1.00 91.50 474 ARG A C 1
ATOM 3633 O O . ARG A 1 474 ? -2.694 15.679 10.662 1.00 91.50 474 ARG A O 1
ATOM 3640 N N . VAL A 1 475 ? -4.554 15.775 9.406 1.00 91.44 475 VAL A N 1
ATOM 3641 C CA . VAL A 1 475 ? -4.980 17.105 9.872 1.00 91.44 475 VAL A CA 1
ATOM 3642 C C . VAL A 1 475 ? -5.580 17.044 11.282 1.00 91.44 475 VAL A C 1
ATOM 3644 O O . VAL A 1 475 ? -5.369 17.960 12.073 1.00 91.44 475 VAL A O 1
ATOM 3647 N N . LEU A 1 476 ? -6.300 15.969 11.623 1.00 88.44 476 LEU A N 1
ATOM 3648 C CA . LEU A 1 476 ? -6.877 15.773 12.961 1.00 88.44 476 LEU A CA 1
ATOM 3649 C C . LEU A 1 476 ? -5.834 15.331 14.014 1.00 88.44 476 LEU A C 1
ATOM 3651 O O . LEU A 1 476 ? -6.035 15.546 15.210 1.00 88.44 476 LEU A O 1
ATOM 3655 N N . GLU A 1 477 ? -4.727 14.709 13.599 1.00 72.19 477 GLU A N 1
ATOM 3656 C CA . GLU A 1 477 ? -3.704 14.098 14.461 1.00 72.19 477 GLU A CA 1
ATOM 3657 C C . GLU A 1 477 ? -2.722 15.095 15.112 1.00 72.19 477 GLU A C 1
ATOM 3659 O O . GLU A 1 477 ? -1.504 15.051 14.917 1.00 72.19 477 GLU A O 1
ATOM 3664 N N . GLY A 1 478 ? -3.231 15.900 16.049 1.00 53.19 478 GLY A N 1
ATOM 3665 C CA . GLY A 1 478 ? -2.415 16.581 17.069 1.00 53.19 478 GLY A CA 1
ATOM 3666 C C . GLY A 1 478 ? -1.734 15.642 18.093 1.00 53.19 478 GLY A C 1
ATOM 3667 O O . GLY A 1 478 ? -0.969 16.107 18.933 1.00 53.19 478 GLY A O 1
ATOM 3668 N N . GLY A 1 479 ? -1.969 14.320 18.034 1.00 49.19 479 GLY A N 1
ATOM 3669 C CA . GLY A 1 479 ? -1.370 13.292 18.903 1.00 49.19 479 GLY A CA 1
ATOM 3670 C C . GLY A 1 479 ? -1.993 11.897 18.699 1.00 49.19 479 GLY A C 1
ATOM 3671 O O . GLY A 1 479 ? -3.168 11.787 18.368 1.00 49.19 479 GLY A O 1
ATOM 3672 N N . CYS A 1 480 ? -1.219 10.811 18.867 1.00 49.88 480 CYS A N 1
ATOM 3673 C CA . CYS A 1 480 ? -1.673 9.447 18.536 1.00 49.88 480 CYS A CA 1
ATOM 3674 C C . CYS A 1 480 ? -2.679 8.860 19.535 1.00 49.88 480 CYS A C 1
ATOM 3676 O O . CYS A 1 480 ? -2.423 8.833 20.745 1.00 49.88 480 CYS A O 1
ATOM 3678 N N . SER A 1 481 ? -3.736 8.254 18.981 1.00 60.38 481 SER A N 1
ATOM 3679 C CA . SER A 1 481 ? -4.959 7.734 19.621 1.00 60.38 481 SER A CA 1
ATOM 3680 C C . SER A 1 481 ? -6.068 8.779 19.738 1.00 60.38 481 SER A C 1
ATOM 3682 O O . SER A 1 481 ? -6.397 9.228 20.832 1.00 60.38 481 SER A O 1
ATOM 3684 N N . VAL A 1 482 ? -6.695 9.097 18.602 1.00 76.00 482 VAL A N 1
ATOM 3685 C CA . VAL A 1 482 ? -7.932 9.888 18.518 1.00 76.00 482 VAL A CA 1
ATOM 3686 C C . VAL A 1 482 ? -9.116 8.994 18.089 1.00 76.00 482 VAL A C 1
ATOM 3688 O O . VAL A 1 482 ? -8.932 8.082 17.280 1.00 76.00 482 VAL A O 1
ATOM 3691 N N . PRO A 1 483 ? -10.331 9.181 18.635 1.00 87.75 483 PRO A N 1
ATOM 3692 C CA . PRO A 1 483 ? -11.539 8.413 18.325 1.00 87.75 483 PRO A CA 1
ATOM 3693 C C . PRO A 1 483 ? -12.164 8.884 17.004 1.00 87.75 483 PRO A C 1
ATOM 3695 O O . PRO A 1 483 ? -13.328 9.282 16.944 1.00 87.75 483 PRO A O 1
ATOM 3698 N N . VAL A 1 484 ? -11.349 8.844 15.951 1.00 92.94 484 VAL A N 1
ATOM 3699 C CA . VAL A 1 484 ? -11.726 9.204 14.586 1.00 92.94 484 VAL A CA 1
ATOM 3700 C C . VAL A 1 484 ? -12.265 7.971 13.874 1.00 92.94 484 VAL A C 1
ATOM 3702 O O . VAL A 1 484 ? -11.617 6.922 13.888 1.00 92.94 484 VAL A O 1
ATOM 3705 N N . GLY A 1 485 ? -13.439 8.085 13.262 1.00 96.00 485 GLY A N 1
ATOM 3706 C CA . GLY A 1 485 ? -14.013 7.073 12.377 1.00 96.00 485 GLY A CA 1
ATOM 3707 C C . GLY A 1 485 ? -14.174 7.603 10.956 1.00 96.00 485 GLY A C 1
ATOM 3708 O O . GLY A 1 485 ? -14.318 8.807 10.757 1.00 96.00 485 GLY A O 1
ATOM 3709 N N . VAL A 1 486 ? -14.151 6.706 9.970 1.00 98.12 486 VAL A N 1
ATOM 3710 C CA . VAL A 1 486 ? -14.392 7.038 8.561 1.00 98.12 486 VAL A CA 1
ATOM 3711 C C . VAL A 1 486 ? -15.320 6.035 7.878 1.00 98.12 486 VAL A C 1
ATOM 3713 O O . VAL A 1 486 ? -15.417 4.879 8.292 1.00 98.12 486 VAL A O 1
ATOM 3716 N N . HIS A 1 487 ? -15.979 6.488 6.813 1.00 98.56 487 HIS A N 1
ATOM 3717 C CA . HIS A 1 487 ? -16.614 5.657 5.789 1.00 98.56 487 HIS A CA 1
ATOM 3718 C C . HIS A 1 487 ? -16.336 6.269 4.415 1.00 98.56 487 HIS A C 1
ATOM 3720 O O . HIS A 1 487 ? -16.521 7.468 4.234 1.00 98.56 487 HIS A O 1
ATOM 3726 N N . THR A 1 488 ? -15.866 5.473 3.458 1.00 98.38 488 THR A N 1
ATOM 3727 C CA . THR A 1 488 ? -15.549 5.913 2.100 1.00 98.38 488 THR A CA 1
ATOM 3728 C C . THR A 1 488 ? -16.144 5.017 1.029 1.00 98.38 488 THR A C 1
ATOM 3730 O O . THR A 1 488 ? -16.061 3.787 1.072 1.00 98.38 488 THR A O 1
ATOM 3733 N N . GLU A 1 489 ? -16.656 5.669 -0.007 1.00 97.88 489 GLU A N 1
ATOM 3734 C CA . GLU A 1 489 ? -17.138 5.050 -1.233 1.00 97.88 489 GLU A CA 1
ATOM 3735 C C . GLU A 1 489 ? -16.541 5.785 -2.427 1.00 97.88 489 GLU A C 1
ATOM 3737 O O . GLU A 1 489 ? -16.463 7.011 -2.441 1.00 97.88 489 GLU A O 1
ATOM 3742 N N . TYR A 1 490 ? -16.111 5.033 -3.435 1.00 97.69 490 TYR A N 1
ATOM 3743 C CA . TYR A 1 490 ? -15.599 5.590 -4.681 1.00 97.69 490 TYR A CA 1
ATOM 3744 C C . TYR A 1 490 ? -16.317 4.923 -5.843 1.00 97.69 490 TYR A C 1
ATOM 3746 O O . TYR A 1 490 ? -16.287 3.696 -5.963 1.00 97.69 490 TYR A O 1
ATOM 3754 N N . ILE A 1 491 ? -16.958 5.736 -6.677 1.00 96.75 491 ILE A N 1
ATOM 3755 C CA . ILE A 1 491 ? -17.669 5.287 -7.871 1.00 96.75 491 ILE A CA 1
ATOM 3756 C C . ILE A 1 491 ? -16.926 5.856 -9.073 1.00 96.75 491 ILE A C 1
ATOM 3758 O O . ILE A 1 491 ? -16.941 7.064 -9.300 1.00 96.75 491 ILE A O 1
ATOM 3762 N N . GLN A 1 492 ? -16.256 4.986 -9.826 1.00 92.62 492 GLN A N 1
ATOM 3763 C CA . GLN A 1 492 ? -15.566 5.378 -11.051 1.00 92.62 492 GLN A CA 1
ATOM 3764 C C . GLN A 1 492 ? -16.586 5.798 -12.116 1.00 92.62 492 GLN A C 1
ATOM 3766 O O . GLN A 1 492 ? -17.622 5.148 -12.280 1.00 92.62 492 GLN A O 1
ATOM 3771 N N . THR A 1 493 ? -16.303 6.874 -12.849 1.00 89.50 493 THR A N 1
ATOM 3772 C CA . THR A 1 493 ? -17.127 7.268 -13.993 1.00 89.50 493 THR A CA 1
ATOM 3773 C C . THR A 1 493 ? -16.894 6.307 -15.159 1.00 89.50 493 THR A C 1
ATOM 3775 O O . THR A 1 493 ? -15.812 5.752 -15.341 1.00 89.50 493 THR A O 1
ATOM 3778 N N . SER A 1 494 ? -17.924 6.096 -15.978 1.00 84.50 494 SER A N 1
ATOM 3779 C CA . SER A 1 494 ? -17.844 5.246 -17.173 1.00 84.50 494 SER A CA 1
ATOM 3780 C C . SER A 1 494 ? -17.240 5.958 -18.392 1.00 84.50 494 SER A C 1
ATOM 3782 O O . SER A 1 494 ? -17.247 5.401 -19.487 1.00 84.50 494 SER A O 1
ATOM 3784 N N . ALA A 1 495 ? -16.785 7.205 -18.240 1.00 80.69 495 ALA A N 1
ATOM 3785 C CA . ALA A 1 495 ? -16.200 7.977 -19.329 1.00 80.69 495 ALA A CA 1
ATOM 3786 C C . ALA A 1 495 ? -14.799 7.432 -19.681 1.00 80.69 495 ALA A C 1
ATOM 3788 O O . ALA A 1 495 ? -14.047 7.077 -18.771 1.00 80.69 495 ALA A O 1
ATOM 3789 N N . PRO A 1 496 ? -14.428 7.363 -20.974 1.00 77.12 496 PRO A N 1
ATOM 3790 C CA . PRO A 1 496 ? -13.113 6.902 -21.411 1.00 77.12 496 PRO A CA 1
ATOM 3791 C C . PRO A 1 496 ? -12.065 8.006 -21.200 1.00 77.12 496 PRO A C 1
ATOM 3793 O O . PRO A 1 496 ? -11.590 8.623 -22.150 1.00 77.12 496 PRO A O 1
ATOM 3796 N N . GLU A 1 497 ? -11.752 8.299 -19.941 1.00 80.56 497 GLU A N 1
ATOM 3797 C CA . GLU A 1 497 ? -10.727 9.266 -19.547 1.00 80.56 497 GLU A CA 1
ATOM 3798 C C . GLU A 1 497 ? -9.481 8.546 -19.021 1.00 80.56 497 GLU A C 1
ATOM 3800 O O . GLU A 1 497 ? -9.584 7.564 -18.284 1.00 80.56 497 GLU A O 1
ATOM 3805 N N . GLU A 1 498 ? -8.299 9.057 -19.373 1.00 83.12 498 GLU A N 1
ATOM 3806 C CA . GLU A 1 498 ? -7.017 8.581 -18.853 1.00 83.12 498 GLU A CA 1
ATOM 3807 C C . GLU A 1 498 ? -6.245 9.743 -18.193 1.00 83.12 498 GLU A C 1
ATOM 3809 O O . GLU A 1 498 ? -5.898 10.706 -18.883 1.00 83.12 498 GLU A O 1
ATOM 3814 N N . PRO A 1 499 ? -5.960 9.684 -16.873 1.00 84.38 499 PRO A N 1
ATOM 3815 C CA . PRO A 1 499 ? -6.336 8.622 -15.935 1.00 84.38 499 PRO A CA 1
ATOM 3816 C C . PRO A 1 499 ? -7.846 8.614 -15.607 1.00 84.38 499 PRO A C 1
ATOM 3818 O O . PRO A 1 499 ? -8.496 9.659 -15.683 1.00 84.38 499 PRO A O 1
ATOM 3821 N N . PRO A 1 500 ? -8.404 7.458 -15.195 1.00 87.94 500 PRO A N 1
ATOM 3822 C CA . PRO A 1 500 ? -9.820 7.335 -14.860 1.00 87.94 500 PRO A CA 1
ATOM 3823 C C . PRO A 1 500 ? -10.208 8.233 -13.679 1.00 87.94 500 PRO A C 1
ATOM 3825 O O . PRO A 1 500 ? -9.471 8.352 -12.694 1.00 87.94 500 PRO A O 1
ATOM 3828 N N . ARG A 1 501 ? -11.400 8.832 -13.765 1.00 93.75 501 ARG A N 1
ATOM 3829 C CA . ARG A 1 501 ? -11.987 9.698 -12.732 1.00 93.75 501 ARG A CA 1
ATOM 3830 C C . ARG A 1 501 ? -13.164 9.021 -12.038 1.00 93.75 501 ARG A C 1
ATOM 3832 O O . ARG A 1 501 ? -13.702 8.022 -12.506 1.00 93.75 501 ARG A O 1
ATOM 3839 N N . GLY A 1 502 ? -13.577 9.569 -10.902 1.00 95.56 502 GLY A N 1
ATOM 3840 C CA . GLY A 1 502 ? -14.717 9.057 -10.149 1.00 95.56 502 GLY A CA 1
ATOM 3841 C C . GLY A 1 502 ? -15.158 9.994 -9.043 1.00 95.56 502 GLY A C 1
ATOM 3842 O O . GLY A 1 502 ? -14.436 10.915 -8.669 1.00 95.56 502 GLY A O 1
ATOM 3843 N N . THR A 1 503 ? -16.332 9.729 -8.490 1.00 98.00 503 THR A N 1
ATOM 3844 C CA . THR A 1 503 ? -16.854 10.471 -7.346 1.00 98.00 503 THR A CA 1
ATOM 3845 C C . THR A 1 503 ? -16.451 9.768 -6.054 1.00 98.00 503 THR A C 1
ATOM 3847 O O . THR A 1 503 ? -16.810 8.608 -5.831 1.00 98.00 503 THR A O 1
ATOM 3850 N N . LEU A 1 504 ? -15.730 10.476 -5.185 1.00 98.56 504 LEU A N 1
ATOM 3851 C CA . LEU A 1 504 ? -15.412 10.041 -3.828 1.00 98.56 504 LEU A CA 1
ATOM 3852 C C . LEU A 1 504 ? -16.444 10.618 -2.858 1.00 98.56 504 LEU A C 1
ATOM 3854 O O . LEU A 1 504 ? -16.598 11.833 -2.759 1.00 98.56 504 LEU A O 1
ATOM 3858 N N . THR A 1 505 ? -17.109 9.743 -2.109 1.00 98.75 505 THR A N 1
ATOM 3859 C CA . THR A 1 505 ? -17.884 10.113 -0.921 1.00 98.75 505 THR A CA 1
ATOM 3860 C C . THR A 1 505 ? -17.090 9.702 0.310 1.00 98.75 505 THR A C 1
ATOM 3862 O O . THR A 1 505 ? -16.701 8.540 0.432 1.00 98.75 505 THR A O 1
ATOM 3865 N N . ILE A 1 506 ? -16.828 10.645 1.210 1.00 98.75 506 ILE A N 1
ATOM 3866 C CA . ILE A 1 506 ? -16.125 10.398 2.469 1.00 98.75 506 ILE A CA 1
ATOM 3867 C C . ILE A 1 506 ? -16.906 11.006 3.628 1.00 98.75 506 ILE A C 1
ATOM 3869 O O . ILE A 1 506 ? -17.189 12.203 3.649 1.00 98.75 506 ILE A O 1
ATOM 3873 N N . THR A 1 507 ? -17.214 10.166 4.606 1.00 98.81 507 THR A N 1
ATOM 3874 C CA . THR A 1 507 ? -17.764 10.549 5.902 1.00 98.81 507 THR A CA 1
ATOM 3875 C C . THR A 1 507 ? -16.672 10.411 6.951 1.00 98.81 507 THR A C 1
ATOM 3877 O O . THR A 1 507 ? -15.979 9.394 7.003 1.00 98.81 507 THR A O 1
ATOM 3880 N N . GLY A 1 508 ? -16.506 11.433 7.783 1.00 98.00 508 GLY A N 1
ATOM 3881 C CA . GLY A 1 508 ? -15.544 11.455 8.881 1.00 98.00 508 GLY A CA 1
ATOM 3882 C C . GLY A 1 508 ? -16.245 11.807 10.181 1.00 98.00 508 GLY A C 1
ATOM 3883 O O . GLY A 1 508 ? -17.150 12.643 10.186 1.00 98.00 508 GLY A O 1
ATOM 3884 N N . THR A 1 509 ? -15.826 11.173 11.274 1.00 97.00 509 THR A N 1
ATOM 3885 C CA . THR A 1 509 ? -16.410 11.389 12.598 1.00 97.00 509 THR A CA 1
ATOM 3886 C C . THR A 1 509 ? -15.358 11.561 13.681 1.00 97.00 509 THR A C 1
ATOM 3888 O O . THR A 1 509 ? -14.290 10.952 13.623 1.00 97.00 509 THR A O 1
ATOM 3891 N N . VAL A 1 510 ? -15.678 12.364 14.697 1.00 95.62 510 VAL A N 1
ATOM 3892 C CA . VAL A 1 510 ? -14.899 12.517 15.936 1.00 95.62 510 VAL A CA 1
ATOM 3893 C C . VAL A 1 510 ? -15.858 12.415 17.117 1.00 95.62 510 VAL A C 1
ATOM 3895 O O . VAL A 1 510 ? -16.845 13.143 17.178 1.00 95.62 510 VAL A O 1
ATOM 3898 N N . THR A 1 511 ? -15.600 11.488 18.042 1.00 94.81 511 THR A N 1
ATOM 3899 C CA . THR A 1 511 ? -16.519 11.180 19.158 1.00 94.81 511 THR A CA 1
ATOM 3900 C C . THR A 1 511 ? -15.808 11.282 20.503 1.00 94.81 511 THR A C 1
ATOM 3902 O O . THR A 1 511 ? -14.725 10.731 20.646 1.00 94.81 511 THR A O 1
ATOM 3905 N N . SER A 1 512 ? -16.389 11.930 21.513 1.00 93.00 512 SER A N 1
ATOM 3906 C CA . SER A 1 512 ? -15.795 11.974 22.859 1.00 93.00 512 SER A CA 1
ATOM 3907 C C . SER A 1 512 ? -15.676 10.576 23.479 1.00 93.00 512 SER A C 1
ATOM 3909 O O . SER A 1 512 ? -16.436 9.665 23.153 1.00 93.00 512 SER A O 1
ATOM 3911 N N . LEU A 1 513 ? -14.728 10.379 24.404 1.00 87.94 513 LEU A N 1
ATOM 3912 C CA . LEU A 1 513 ? -14.467 9.062 25.019 1.00 87.94 513 LEU A CA 1
ATOM 3913 C C . LEU A 1 513 ? -15.670 8.494 25.793 1.00 87.94 513 LEU A C 1
ATOM 3915 O O . LEU A 1 513 ? -15.780 7.276 25.977 1.00 87.94 513 LEU A O 1
ATOM 3919 N N . ASP A 1 514 ? -16.557 9.370 26.264 1.00 89.62 514 ASP A N 1
ATOM 3920 C CA . ASP A 1 514 ? -17.811 9.013 26.924 1.00 89.62 514 ASP A CA 1
ATOM 3921 C C . ASP A 1 514 ? -18.991 8.828 25.949 1.00 89.62 514 ASP A C 1
ATOM 3923 O O . ASP A 1 514 ? -20.060 8.394 26.371 1.00 89.62 514 ASP A O 1
ATOM 3927 N N . GLY A 1 515 ? -18.801 9.119 24.657 1.00 91.81 515 GLY A N 1
ATOM 3928 C CA . GLY A 1 515 ? -19.803 8.988 23.597 1.00 91.81 515 GLY A CA 1
ATOM 3929 C C . GLY A 1 515 ? -20.823 10.132 23.511 1.00 91.81 515 GLY A C 1
ATOM 3930 O O . GLY A 1 515 ? -21.689 10.105 22.631 1.00 91.81 515 GLY A O 1
ATOM 3931 N N . LYS A 1 516 ? -20.761 11.135 24.399 1.00 92.19 516 LYS A N 1
ATOM 3932 C CA . LYS A 1 516 ? -21.783 12.195 24.478 1.00 92.19 516 LYS A CA 1
ATOM 3933 C C . LYS A 1 516 ? -21.670 13.226 23.362 1.00 92.19 516 LYS A C 1
ATOM 3935 O O . LYS A 1 516 ? -22.692 13.633 22.811 1.00 92.19 516 LYS A O 1
ATOM 3940 N N . GLN A 1 517 ? -20.452 13.637 23.021 1.00 94.31 517 GLN A N 1
ATOM 3941 C CA . GLN A 1 517 ? -20.193 14.554 21.917 1.00 94.31 517 GLN A CA 1
ATOM 3942 C C . GLN A 1 517 ? -19.785 13.766 20.677 1.00 94.31 517 GLN A C 1
ATOM 3944 O O . GLN A 1 517 ? -18.983 12.835 20.748 1.00 94.31 517 GLN A O 1
ATOM 3949 N N . HIS A 1 518 ? -20.354 14.135 19.537 1.00 95.25 518 HIS A N 1
ATOM 3950 C CA . HIS A 1 518 ? -20.102 13.482 18.264 1.00 95.25 518 HIS A CA 1
ATOM 3951 C C . HIS A 1 518 ? -20.245 14.508 17.149 1.00 95.25 518 HIS A C 1
ATOM 3953 O O . HIS A 1 518 ? -21.291 15.148 17.033 1.00 95.25 518 HIS A O 1
ATOM 3959 N N . VAL A 1 519 ? -19.195 14.649 16.349 1.00 96.50 519 VAL A N 1
ATOM 3960 C CA . VAL A 1 519 ? -19.183 15.481 15.148 1.00 96.50 519 VAL A CA 1
ATOM 3961 C C . VAL A 1 519 ? -19.034 14.557 13.956 1.00 96.50 519 VAL A C 1
ATOM 3963 O O . VAL A 1 519 ? -18.141 13.711 13.939 1.00 96.50 519 VAL A O 1
ATOM 3966 N N . GLU A 1 520 ? -19.907 14.729 12.973 1.00 97.56 520 GLU A N 1
ATOM 3967 C CA . GLU A 1 520 ? -19.942 13.956 11.739 1.00 97.56 520 GLU A CA 1
ATOM 3968 C C . GLU A 1 520 ? -20.146 14.904 10.568 1.00 97.56 520 GLU A C 1
ATOM 3970 O O . GLU A 1 520 ? -20.982 15.810 10.621 1.00 97.56 520 GLU A O 1
ATOM 3975 N N . HIS A 1 521 ? -19.403 14.676 9.490 1.00 98.50 521 HIS A N 1
ATOM 3976 C CA . HIS A 1 521 ? -19.665 15.353 8.235 1.00 98.50 521 HIS A CA 1
ATOM 3977 C C . HIS A 1 521 ? -19.309 14.472 7.040 1.00 98.50 521 HIS A C 1
ATOM 3979 O O . HIS A 1 521 ? -18.457 13.587 7.139 1.00 98.50 521 HIS A O 1
ATOM 3985 N N . THR A 1 522 ? -19.976 14.723 5.914 1.00 98.69 522 THR A N 1
ATOM 3986 C CA . THR A 1 522 ? -19.796 13.985 4.663 1.00 98.69 522 THR A CA 1
ATOM 3987 C C . THR A 1 522 ? -19.500 14.958 3.535 1.00 98.69 522 THR A C 1
ATOM 3989 O O . THR A 1 522 ? -20.224 15.937 3.354 1.00 98.69 522 THR A O 1
ATOM 3992 N N . LEU A 1 523 ? -18.464 14.656 2.756 1.00 98.50 523 LEU A N 1
ATOM 3993 C CA . LEU A 1 523 ? -18.170 15.312 1.486 1.00 98.50 523 LEU A CA 1
ATOM 3994 C C . LEU A 1 523 ? -18.367 14.333 0.333 1.00 98.50 523 LEU A C 1
ATOM 3996 O O . LEU A 1 523 ? -18.134 13.132 0.474 1.00 98.50 523 LEU A O 1
ATOM 4000 N N . LYS A 1 524 ? -18.773 14.874 -0.813 1.00 98.50 524 LYS A N 1
ATOM 4001 C CA . LYS A 1 524 ? -18.891 14.156 -2.077 1.00 98.50 524 LYS A CA 1
ATOM 4002 C C . LYS A 1 524 ? -18.293 15.020 -3.179 1.00 98.50 524 LYS A C 1
ATOM 4004 O O . LYS A 1 524 ? -18.842 16.079 -3.472 1.00 98.50 524 LYS A O 1
ATOM 4009 N N . GLU A 1 525 ? -17.172 14.590 -3.746 1.00 98.19 525 GLU A N 1
ATOM 4010 C CA . GLU A 1 525 ? -16.419 15.357 -4.745 1.00 98.19 525 GLU A CA 1
ATOM 4011 C C . GLU A 1 525 ? -15.894 14.450 -5.863 1.00 98.19 525 GLU A C 1
ATOM 4013 O O . GLU A 1 525 ? -15.582 13.278 -5.636 1.00 98.19 525 GLU A O 1
ATOM 4018 N N . ASP A 1 526 ? -15.801 14.996 -7.074 1.00 96.88 526 ASP A N 1
ATOM 4019 C CA . ASP A 1 526 ? -15.210 14.305 -8.217 1.00 96.88 526 ASP A CA 1
ATOM 4020 C C . ASP A 1 526 ? -13.689 14.449 -8.192 1.00 96.88 526 ASP A C 1
ATOM 4022 O O . ASP A 1 526 ? -13.151 15.555 -8.138 1.00 96.88 526 ASP A O 1
ATOM 4026 N N . ILE A 1 527 ? -12.993 13.319 -8.269 1.00 97.00 527 ILE A N 1
ATOM 4027 C CA . ILE A 1 527 ? -11.538 13.231 -8.154 1.00 97.00 527 ILE A CA 1
ATOM 4028 C C . ILE A 1 527 ? -10.949 12.404 -9.305 1.00 97.00 527 ILE A C 1
ATOM 4030 O O . ILE A 1 527 ? -11.582 11.475 -9.816 1.00 97.00 527 ILE A O 1
ATOM 4034 N N . GLY A 1 528 ? -9.725 12.734 -9.718 1.00 93.94 528 GLY A N 1
ATOM 4035 C CA . GLY A 1 528 ? -8.958 11.972 -10.715 1.00 93.94 528 GLY A CA 1
ATOM 4036 C C . GLY A 1 528 ? -7.553 11.584 -10.246 1.00 93.94 528 GLY A C 1
ATOM 4037 O O . GLY A 1 528 ? -6.972 10.616 -10.741 1.00 93.94 528 GLY A O 1
ATOM 4038 N N . SER A 1 529 ? -7.006 12.291 -9.258 1.00 95.81 529 SER A N 1
ATOM 4039 C CA . SER A 1 529 ? -5.622 12.131 -8.805 1.00 95.81 529 SER A CA 1
ATOM 4040 C C . SER A 1 529 ? -5.519 11.728 -7.321 1.00 95.81 529 SER A C 1
ATOM 4042 O O . SER A 1 529 ? -6.473 11.907 -6.557 1.00 95.81 529 SER A O 1
ATOM 4044 N N . PRO A 1 530 ? -4.390 11.121 -6.890 1.00 96.00 530 PRO A N 1
ATOM 4045 C CA . PRO A 1 530 ? -4.055 11.016 -5.466 1.00 96.00 530 PRO A CA 1
ATOM 4046 C C . PRO A 1 530 ? -4.198 12.344 -4.706 1.00 96.00 530 PRO A C 1
ATOM 4048 O O . PRO A 1 530 ? -4.717 12.364 -3.591 1.00 96.00 530 PRO A O 1
ATOM 4051 N N . GLU A 1 531 ? -3.754 13.443 -5.315 1.00 97.62 531 GLU A N 1
ATOM 4052 C CA . GLU A 1 531 ? -3.699 14.778 -4.720 1.00 97.62 531 GLU A CA 1
ATOM 4053 C C . GLU A 1 531 ? -5.103 15.360 -4.499 1.00 97.62 531 GLU A C 1
ATOM 4055 O O . GLU A 1 531 ? -5.367 15.973 -3.460 1.00 97.62 531 GLU A O 1
ATOM 4060 N N . ASP A 1 532 ? -6.031 15.103 -5.427 1.00 97.62 532 ASP A N 1
ATOM 4061 C CA . ASP A 1 532 ? -7.445 15.457 -5.274 1.00 97.62 532 ASP A CA 1
ATOM 4062 C C . ASP A 1 532 ? -8.031 14.753 -4.041 1.00 97.62 532 ASP A C 1
ATOM 4064 O O . ASP A 1 532 ? -8.661 15.388 -3.195 1.00 97.62 532 ASP A O 1
ATOM 4068 N N . ALA A 1 533 ? -7.778 13.446 -3.890 1.00 98.19 533 ALA A N 1
ATOM 4069 C CA . ALA A 1 533 ? -8.263 12.679 -2.744 1.00 98.19 533 ALA A CA 1
ATOM 4070 C C . ALA A 1 533 ? -7.712 13.218 -1.414 1.00 98.19 533 ALA A C 1
ATOM 4072 O O . ALA A 1 533 ? -8.466 13.381 -0.450 1.00 98.19 533 ALA A O 1
ATOM 4073 N N . GLU A 1 534 ? -6.416 13.540 -1.355 1.00 98.19 534 GLU A N 1
ATOM 4074 C CA . GLU A 1 534 ? -5.809 14.147 -0.163 1.00 98.19 534 GLU A CA 1
ATOM 4075 C C . GLU A 1 534 ? -6.406 15.529 0.154 1.00 98.19 534 GLU A C 1
ATOM 4077 O O . GLU A 1 534 ? -6.621 15.861 1.327 1.00 98.19 534 GLU A O 1
ATOM 4082 N N . THR A 1 535 ? -6.746 16.308 -0.876 1.00 98.50 535 THR A N 1
ATOM 4083 C CA . THR A 1 535 ? -7.420 17.607 -0.729 1.00 98.50 535 THR A CA 1
ATOM 4084 C C . THR A 1 535 ? -8.810 17.447 -0.115 1.00 98.50 535 THR A C 1
ATOM 4086 O O . THR A 1 535 ? -9.127 18.139 0.857 1.00 98.50 535 THR A O 1
ATOM 4089 N N . VAL A 1 536 ? -9.617 16.497 -0.606 1.00 98.69 536 VAL A N 1
ATOM 4090 C CA . VAL A 1 536 ? -10.952 16.201 -0.051 1.00 98.69 536 VAL A CA 1
ATOM 4091 C C . VAL A 1 536 ? -10.851 15.787 1.420 1.00 98.69 536 VAL A C 1
ATOM 4093 O O . VAL A 1 536 ? -11.585 16.304 2.265 1.00 98.69 536 VAL A O 1
ATOM 4096 N N . GLY A 1 537 ? -9.908 14.898 1.750 1.00 98.19 537 GLY A N 1
ATOM 4097 C CA . GLY A 1 537 ? -9.665 14.462 3.127 1.00 98.19 537 GLY A CA 1
ATOM 4098 C C . GLY A 1 537 ? -9.294 15.615 4.062 1.00 98.19 537 GLY A C 1
ATOM 4099 O O . GLY A 1 537 ? -9.890 15.778 5.129 1.00 98.19 537 GLY A O 1
ATOM 4100 N N . SER A 1 538 ? -8.356 16.462 3.635 1.00 97.62 538 SER A N 1
ATOM 4101 C CA . SER A 1 538 ? -7.914 17.630 4.408 1.00 97.62 538 SER A CA 1
ATOM 4102 C C . SER A 1 538 ? -9.044 18.644 4.613 1.00 97.62 538 SER A C 1
ATOM 4104 O O . SER A 1 538 ? -9.226 19.162 5.715 1.00 97.62 538 SER A O 1
ATOM 4106 N N . LYS A 1 539 ? -9.855 18.882 3.575 1.00 98.44 539 LYS A N 1
ATOM 4107 C CA . LYS A 1 539 ? -11.027 19.764 3.637 1.00 98.44 539 LYS A CA 1
ATOM 4108 C C . LYS A 1 539 ? -12.061 19.259 4.642 1.00 98.44 539 LYS A C 1
ATOM 4110 O O . LYS A 1 539 ? -12.540 20.041 5.463 1.00 98.44 539 LYS A O 1
ATOM 4115 N N . LEU A 1 540 ? -12.373 17.962 4.620 1.00 98.50 540 LEU A N 1
ATOM 4116 C CA . LEU A 1 540 ? -13.284 17.355 5.591 1.00 98.50 540 LEU A CA 1
ATOM 4117 C C . LEU A 1 540 ? -12.768 17.533 7.025 1.00 98.50 540 LEU A C 1
ATOM 4119 O O . LEU A 1 540 ? -13.543 17.899 7.908 1.00 98.50 540 LEU A O 1
ATOM 4123 N N . ALA A 1 541 ? -11.464 17.356 7.251 1.00 96.69 541 ALA A N 1
ATOM 4124 C CA . ALA A 1 541 ? -10.862 17.557 8.567 1.00 96.69 541 ALA A CA 1
ATOM 4125 C C . ALA A 1 541 ? -11.064 18.982 9.085 1.00 96.69 541 ALA A C 1
ATOM 4127 O O . ALA A 1 541 ? -11.483 19.169 10.226 1.00 96.69 541 ALA A O 1
ATOM 4128 N N . THR A 1 542 ? -10.820 19.990 8.241 1.00 96.56 542 THR A N 1
ATOM 4129 C CA . THR A 1 542 ? -11.047 21.397 8.598 1.00 96.56 542 THR A CA 1
ATOM 4130 C C . THR A 1 542 ? -12.501 21.654 8.983 1.00 96.56 542 THR A C 1
ATOM 4132 O O . THR A 1 542 ? -12.758 22.364 9.955 1.00 96.56 542 THR A O 1
ATOM 4135 N N . ILE A 1 543 ? -13.462 21.055 8.272 1.00 97.94 543 ILE A N 1
ATOM 4136 C CA . ILE A 1 543 ? -14.877 21.223 8.615 1.00 97.94 543 ILE A CA 1
ATOM 4137 C C . ILE A 1 543 ? -15.192 20.569 9.963 1.00 97.94 543 ILE A C 1
ATOM 4139 O O . ILE A 1 543 ? -15.834 21.207 10.795 1.00 97.94 543 ILE A O 1
ATOM 4143 N N . LEU A 1 544 ? -14.706 19.350 10.221 1.00 96.88 544 LEU A N 1
ATOM 4144 C CA . LEU A 1 544 ? -14.896 18.681 11.515 1.00 96.88 544 LEU A CA 1
ATOM 4145 C C . LEU A 1 544 ? -14.319 19.515 12.668 1.00 96.88 544 LEU A C 1
ATOM 4147 O O . LEU A 1 544 ? -14.989 19.719 13.678 1.00 96.88 544 LEU A O 1
ATOM 4151 N N . VAL A 1 545 ? -13.107 20.057 12.505 1.00 94.12 545 VAL A N 1
ATOM 4152 C CA . VAL A 1 545 ? -12.469 20.942 13.497 1.00 94.12 545 VAL A CA 1
ATOM 4153 C C . VAL A 1 545 ? -13.335 22.169 13.778 1.00 94.12 545 VAL A C 1
ATOM 4155 O O . VAL A 1 545 ? -13.598 22.468 14.940 1.00 94.12 545 VAL A O 1
ATOM 4158 N N . ASN A 1 546 ? -13.835 22.834 12.734 1.00 94.69 546 ASN A N 1
ATOM 4159 C CA . ASN A 1 546 ? -14.656 24.042 12.862 1.00 94.69 546 ASN A CA 1
ATOM 4160 C C . ASN A 1 546 ? -16.080 23.778 13.381 1.00 94.69 546 ASN A C 1
ATOM 4162 O O . ASN A 1 546 ? -16.773 24.722 13.751 1.00 94.69 546 ASN A O 1
ATOM 4166 N N . THR A 1 547 ? -16.526 22.520 13.396 1.00 94.88 547 THR A N 1
ATOM 4167 C CA . THR A 1 547 ? -17.875 22.116 13.830 1.00 94.88 547 THR A CA 1
ATOM 4168 C C . THR A 1 547 ? -17.885 21.381 15.173 1.00 94.88 547 THR A C 1
ATOM 4170 O O . THR A 1 547 ? -18.918 20.842 15.564 1.00 94.88 547 THR A O 1
ATOM 4173 N N . GLY A 1 548 ? -16.769 21.406 15.913 1.00 92.06 548 GLY A N 1
ATOM 4174 C CA . GLY A 1 548 ? -16.701 20.965 17.313 1.00 92.06 548 GLY A CA 1
ATOM 4175 C C . GLY A 1 548 ? -15.744 19.804 17.595 1.00 92.06 548 GLY A C 1
ATOM 4176 O O . GLY A 1 548 ? -15.674 19.314 18.722 1.00 92.06 548 GLY A O 1
ATOM 4177 N N . ALA A 1 549 ? -15.005 19.307 16.594 1.00 92.75 549 ALA A N 1
ATOM 4178 C CA . ALA A 1 549 ? -14.031 18.241 16.837 1.00 92.75 549 ALA A CA 1
ATOM 4179 C C . ALA A 1 549 ? -12.827 18.734 17.654 1.00 92.75 549 ALA A C 1
ATOM 4181 O O . ALA A 1 549 ? -12.183 17.932 18.331 1.00 92.75 549 ALA A O 1
ATOM 4182 N N . LYS A 1 550 ? -12.521 20.037 17.606 1.00 90.62 550 LYS A N 1
ATOM 4183 C CA . LYS A 1 550 ? -11.376 20.626 18.307 1.00 90.62 550 LYS A CA 1
ATOM 4184 C C . LYS A 1 550 ? -11.455 20.390 19.815 1.00 90.62 550 LYS A C 1
ATOM 4186 O O . LYS A 1 550 ? -10.501 19.889 20.405 1.00 90.62 550 LYS A O 1
ATOM 4191 N N . GLU A 1 551 ? -12.600 20.688 20.417 1.00 89.69 551 GLU A N 1
ATOM 4192 C CA . GLU A 1 551 ? -12.829 20.557 21.855 1.00 89.69 551 GLU A CA 1
ATOM 4193 C C . GLU A 1 551 ? -12.675 19.100 22.311 1.00 89.69 551 GLU A C 1
ATOM 4195 O O . GLU A 1 551 ? -12.010 18.829 23.315 1.00 89.69 551 GLU A O 1
ATOM 4200 N N . ILE A 1 552 ? -13.217 18.161 21.526 1.00 90.56 552 ILE A N 1
ATOM 4201 C CA . ILE A 1 552 ? -13.115 16.720 21.785 1.00 90.56 552 ILE A CA 1
ATOM 4202 C C . ILE A 1 552 ? -11.644 16.275 21.773 1.00 90.56 552 ILE A C 1
ATOM 4204 O O . ILE A 1 552 ? -11.183 15.599 22.696 1.00 90.56 552 ILE A O 1
ATOM 4208 N N . LEU A 1 553 ? -10.889 16.657 20.738 1.00 86.56 553 LEU A N 1
ATOM 4209 C CA . LEU A 1 553 ? -9.483 16.271 20.565 1.00 86.56 553 LEU A CA 1
ATOM 4210 C C . LEU A 1 553 ? -8.580 16.840 21.673 1.00 86.56 553 LEU A C 1
ATOM 4212 O O . LEU A 1 553 ? -7.687 16.145 22.175 1.00 86.56 553 LEU A O 1
ATOM 4216 N N . GLU A 1 554 ? -8.823 18.081 22.097 1.00 86.00 554 GLU A N 1
ATOM 4217 C CA . GLU A 1 554 ? -8.100 18.705 23.208 1.00 86.00 554 GLU A CA 1
ATOM 4218 C C . GLU A 1 554 ? -8.380 18.004 24.547 1.00 86.00 554 GLU A C 1
ATOM 4220 O O . GLU A 1 554 ? -7.458 17.792 25.339 1.00 86.00 554 GLU A O 1
ATOM 4225 N N . GLU A 1 555 ? -9.629 17.603 24.805 1.00 85.06 555 GLU A N 1
ATOM 4226 C CA . GLU A 1 555 ? -9.996 16.850 26.010 1.00 85.06 555 GLU A CA 1
ATOM 4227 C C . GLU A 1 555 ? -9.280 15.499 26.078 1.00 85.06 555 GLU A C 1
ATOM 4229 O O . GLU A 1 555 ? -8.707 15.152 27.111 1.00 85.06 555 GLU A O 1
ATOM 4234 N N . ILE A 1 556 ? -9.230 14.772 24.962 1.00 81.19 556 ILE A N 1
ATOM 4235 C CA . ILE A 1 556 ? -8.533 13.482 24.873 1.00 81.19 556 ILE A CA 1
ATOM 4236 C C . ILE A 1 556 ? -7.038 13.643 25.130 1.00 81.19 556 ILE A C 1
ATOM 4238 O O . ILE A 1 556 ? -6.431 12.827 25.824 1.00 81.19 556 ILE A O 1
ATOM 4242 N N . THR A 1 557 ? -6.442 14.708 24.595 1.00 80.31 557 THR A N 1
ATOM 4243 C CA . THR A 1 557 ? -5.024 15.009 24.817 1.00 80.31 557 THR A CA 1
ATOM 4244 C C . THR A 1 557 ? -4.743 15.238 26.306 1.00 80.31 557 THR A C 1
ATOM 4246 O O . THR A 1 557 ? -3.767 14.701 26.837 1.00 80.31 557 THR A O 1
ATOM 4249 N N . ARG A 1 558 ? -5.631 15.957 27.009 1.00 81.81 558 ARG A N 1
ATOM 4250 C CA . ARG A 1 558 ? -5.544 16.158 28.466 1.00 81.81 558 ARG A CA 1
ATOM 4251 C C . ARG A 1 558 ? -5.728 14.855 29.252 1.00 81.81 558 ARG A C 1
ATOM 4253 O O . ARG A 1 558 ? -4.914 14.570 30.128 1.00 81.81 558 ARG A O 1
ATOM 4260 N N . ASP A 1 559 ? -6.747 14.053 28.931 1.00 80.44 559 ASP A N 1
ATOM 4261 C CA . ASP A 1 559 ? -7.003 12.756 29.585 1.00 80.44 559 ASP A CA 1
ATOM 4262 C C . ASP A 1 559 ? -5.814 11.798 29.425 1.00 80.44 559 ASP A C 1
ATOM 4264 O O . ASP A 1 559 ? -5.382 11.157 30.385 1.00 80.44 559 ASP A O 1
ATOM 4268 N N . LYS A 1 560 ? -5.218 11.754 28.229 1.00 74.25 560 LYS A N 1
ATOM 4269 C CA . LYS A 1 560 ? -4.028 10.945 27.961 1.00 74.25 560 LYS A CA 1
ATOM 4270 C C . LYS A 1 560 ? -2.841 11.384 28.814 1.00 74.25 560 LYS A C 1
ATOM 4272 O O . LYS A 1 560 ? -2.221 10.531 29.447 1.00 74.25 560 LYS A O 1
ATOM 4277 N N . ALA A 1 561 ? -2.543 12.682 28.855 1.00 76.00 561 ALA A N 1
ATOM 4278 C CA . ALA A 1 561 ? -1.451 13.213 29.668 1.00 76.00 561 ALA A CA 1
ATOM 4279 C C . ALA A 1 561 ? -1.648 12.882 31.159 1.00 76.00 561 ALA A C 1
ATOM 4281 O O . ALA A 1 561 ? -0.713 12.434 31.823 1.00 76.00 561 ALA A O 1
ATOM 4282 N N . ALA A 1 562 ? -2.881 13.007 31.663 1.00 78.62 562 ALA A N 1
ATOM 4283 C CA . ALA A 1 562 ? -3.223 12.644 33.037 1.00 78.62 562 ALA A CA 1
ATOM 4284 C C . ALA A 1 562 ? -3.022 11.143 33.314 1.00 78.62 562 ALA A C 1
ATOM 4286 O O . ALA A 1 562 ? -2.425 10.774 34.325 1.00 78.62 562 ALA A O 1
ATOM 4287 N N . LYS A 1 563 ? -3.464 10.264 32.405 1.00 75.31 563 LYS A N 1
ATOM 4288 C CA . LYS A 1 563 ? -3.289 8.808 32.546 1.00 75.31 563 LYS A CA 1
ATOM 4289 C C . LYS A 1 563 ? -1.831 8.372 32.441 1.00 75.31 563 LYS A C 1
ATOM 4291 O O . LYS A 1 563 ? -1.418 7.495 33.189 1.00 75.31 563 LYS A O 1
ATOM 4296 N N . GLN A 1 564 ? -1.048 8.981 31.553 1.00 71.75 564 GLN A N 1
ATOM 4297 C CA . GLN A 1 564 ? 0.388 8.711 31.449 1.00 71.75 564 GLN A CA 1
ATOM 4298 C C . GLN A 1 564 ? 1.129 9.132 32.722 1.00 71.75 564 GLN A C 1
ATOM 4300 O O . GLN A 1 564 ? 1.953 8.369 33.219 1.00 71.75 564 GLN A O 1
ATOM 4305 N N . ALA A 1 565 ? 0.790 10.294 33.289 1.00 75.00 565 ALA A N 1
ATOM 4306 C CA . ALA A 1 565 ? 1.341 10.735 34.567 1.00 75.00 565 ALA A CA 1
ATOM 4307 C C . ALA A 1 565 ? 0.960 9.788 35.719 1.00 75.00 565 ALA A C 1
ATOM 4309 O O . ALA A 1 565 ? 1.809 9.448 36.538 1.00 75.00 565 ALA A O 1
ATOM 4310 N N . ALA A 1 566 ? -0.291 9.318 35.759 1.00 75.94 566 ALA A N 1
ATOM 4311 C CA . ALA A 1 566 ? -0.749 8.362 36.766 1.00 75.94 566 ALA A CA 1
ATOM 4312 C C . ALA A 1 566 ? -0.053 6.995 36.649 1.00 75.94 566 ALA A C 1
ATOM 4314 O O . ALA A 1 566 ? 0.282 6.393 37.665 1.00 75.94 566 ALA A O 1
ATOM 4315 N N . GLU A 1 567 ? 0.186 6.508 35.428 1.00 69.88 567 GLU A N 1
ATOM 4316 C CA . GLU A 1 567 ? 0.890 5.241 35.206 1.00 69.88 567 GLU A CA 1
ATOM 4317 C C . GLU A 1 567 ? 2.377 5.348 35.562 1.00 69.88 567 GLU A C 1
ATOM 4319 O O . GLU A 1 567 ? 2.913 4.446 36.195 1.00 69.88 567 GLU A O 1
ATOM 4324 N N . ALA A 1 568 ? 3.027 6.467 35.223 1.00 71.25 568 ALA A N 1
ATOM 4325 C CA . ALA A 1 568 ? 4.417 6.736 35.598 1.00 71.25 568 ALA A CA 1
ATOM 4326 C C . ALA A 1 568 ? 4.612 6.887 37.118 1.00 71.25 568 ALA A C 1
ATOM 4328 O O . ALA A 1 568 ? 5.723 6.724 37.613 1.00 71.25 568 ALA A O 1
ATOM 4329 N N . ALA A 1 569 ? 3.541 7.198 37.851 1.00 70.75 569 ALA A N 1
ATOM 4330 C CA . ALA A 1 569 ? 3.535 7.307 39.306 1.00 70.75 569 ALA A CA 1
ATOM 4331 C C . ALA A 1 569 ? 3.225 5.980 40.028 1.00 70.75 569 ALA A C 1
ATOM 4333 O O . ALA A 1 569 ? 3.218 5.960 41.261 1.00 70.75 569 ALA A O 1
ATOM 4334 N N . LYS A 1 570 ? 2.944 4.882 39.307 1.00 71.62 570 LYS A N 1
ATOM 4335 C CA . LYS A 1 570 ? 2.788 3.562 39.935 1.00 71.62 570 LYS A CA 1
ATOM 4336 C C . LYS A 1 570 ? 4.163 3.041 40.393 1.00 71.62 570 LYS A C 1
ATOM 4338 O O . LYS A 1 570 ? 5.101 3.112 39.601 1.00 71.62 570 LYS A O 1
ATOM 4343 N N . PRO A 1 571 ? 4.281 2.566 41.648 1.00 42.50 571 PRO A N 1
ATOM 4344 C CA . PRO A 1 571 ? 5.546 2.130 42.239 1.00 42.50 571 PRO A CA 1
ATOM 4345 C C . PRO A 1 571 ? 6.116 0.855 41.615 1.00 42.50 571 PRO A C 1
ATOM 4347 O O . PRO A 1 571 ? 5.319 0.026 41.110 1.00 42.50 571 PRO A O 1
#

Foldseek 3Di:
DPPVVVCLVPPDPDPLSSQVVQQVVQVVVCVPDPDPLPQDQQLQDRPSSCVQQPVQLVLLLVQLVCCVDPPHQQVSVVLLEFDDPPDDDPDDPVSSVVSNVVSVVSNVVSCCSNPVLVVLCVVCVPCSLVSNVVVLVVLVVLLVVLVVQQVVSLVVYDPVCSPPVVRHDPVSCSSHVVSVVSNVSSVCSVVQSPHDPPPPPPPPPPAAEAEAEEEFAPDPLGVLQSVVVQVLLCVVQDDDSHYHYHYHYFHDHFQQQVDFDDQLLLDQDDPVRSQQRGPVVVVVLQPPPDDPPFDFDQDPVRGTRTRHFKYKDLLLSHHLDDDPQKDFLAKFDFDDQWKFKFFAPPDPDQDPVRDDFAAEEEDSALLLLQLQCQVCVRYHYDYAGDDPVSRNCLRHPVVRRHRIYIGTQLSCVSVVNNVRTRGTDDPPSHFGGQSGRMMTMMGGPPPVVSSVSNVSRHDVQSLLFNLLSSLLCVLLPPDPRFSKGKDKDWDWDPDPDVVTKTKIKMKMKGGASSNPDIFIDIDIDIDRDSVRSSVNSNVRNVVSCVVPNVVRSVVVVVVSVVVNVVVVPDD

Organism: NCBI:txid2282107